Protein AF-A0A1X9Z1N1-F1 (afdb_monomer_lite)

Secondary structure (DSSP, 8-state):
--HHHHHHTS-SS-S----TT-EEEE-TT----GGGSPEEEEEEEEEEEEE-TTS-EEEEEEEEEEETTEEEEEEEEEEEE--TTSTT--EEEE-TTS-EEEEEEEEEETTEEEEEEEEEETTEEEEEEEEEEEES--EEEEEEEEETTEEEEEEEETTTTEEEEEEEETTEEEEEEEEE--HHHHHHHHHHHHHHHHTTS-SBTT-S-----HHHHHHHHHHHHHHHHHHHHHHHHHHHHHS------S---S------------S--B--BTT--GGG-SS--S-PBEE-TT--EE-TTPPPP-B-TTTS-HHHHHHHHHHHHHHHHHTTTT-S-TTS--TTTSBPHHHHHHHHTS-TT-TT---TT-SSPPPHHHHHHHHHH-TT-EEEBTTTS-HHHHHHHHHTTTHHHHHHHHHHHHHHHHHHHHH--SSTTTSPP-HHHHHHHHHHSSS---HHHHHHHHTSSSHHHHHHHHHHTT--EEEPPS--EEEEESPTT----HHHHHHHHHHHHHTT--EEEEEEE----SSSS-SSEEEEEEEEEEEEEETTEEEEEEEEE-SBHHHHHHHTGGGEEEHHHHHHTB-EEE-SSSEEEPTTSEEEEE-

Sequence (611 aa):
MDRKDFIKNSFLAAGAVLLPNAVWAFDKNSAGSAADANKFVSIANLRRFKRAENGLRFFETELNISKPKTFLKLHRKYFISENTAGICTPALLETWNKENLVFIPELYRDKKYNGFIIKVCENGLCEETMIFSHENQGYYAFWGKEYLGGPTLYHYDMETFHLMRMHSENGQWINHKVMPMYPDEIAVLYRQQLQQLGQGQLSQQFGHDFEIRKDGFYQLMALKRSWEQNIVTKEKEVYEKENPAPIYLNSITTEPENVRFDGYTNPFAPIYCEGDNLSYAILKPAIIYQEVAGTKIEIANMPAYKTQDDIGDCKAFSLAAILQHYTCQKWKSDIPDCKNPPADMAISYFGLMAYTNQAADEDYTFQPNQKSGRGMNDVINDLGVKYYNSLILESCNPFENLTKEFSLNGRNGLIKRDEFFNYLKNIFGKLKDGDLVKIKDCSDEVEKLNAYVNLNFNQKTLKTALTKKDFDHFLFTLFFSDCKRELFPPGFSAAAFPLDSMNVSPDDVKKQILKGLKLGKPVLFPSLCISQDKGEGCSMSHSLVVSGFKQVKNGNTKKDVFKLHNSWGPEWQQKNNDGWVDADILCQNTVRTNSGKGYRIDSGSVIWLDP

pLDDT: mean 82.68, std 17.8, range [31.62, 98.81]

Structure (mmCIF, N/CA/C/O backbone):
data_AF-A0A1X9Z1N1-F1
#
_entry.id   AF-A0A1X9Z1N1-F1
#
loop_
_atom_site.group_PDB
_atom_site.id
_atom_site.type_symbol
_atom_site.label_atom_id
_atom_site.label_alt_id
_atom_site.label_comp_id
_atom_site.label_asym_id
_atom_site.label_entity_id
_atom_site.label_seq_id
_atom_site.pdbx_PDB_ins_code
_atom_site.Cartn_x
_atom_site.Cartn_y
_atom_site.Cartn_z
_atom_site.occupancy
_atom_site.B_iso_or_equiv
_atom_site.auth_seq_id
_atom_site.auth_comp_id
_atom_site.auth_asym_id
_atom_site.auth_atom_id
_atom_site.pdbx_PDB_model_num
ATOM 1 N N . MET A 1 1 ? -32.726 -8.517 -38.091 1.00 41.81 1 MET A N 1
ATOM 2 C CA . MET A 1 1 ? -32.754 -9.437 -39.248 1.00 41.81 1 MET A CA 1
ATOM 3 C C . MET A 1 1 ? -34.058 -10.214 -39.164 1.00 41.81 1 MET A C 1
ATOM 5 O O . MET A 1 1 ? -34.310 -10.801 -38.118 1.00 41.81 1 MET A O 1
ATOM 9 N N . ASP A 1 2 ? -34.931 -10.105 -40.166 1.00 34.69 2 ASP A N 1
ATOM 10 C CA . ASP A 1 2 ? -36.291 -10.660 -40.118 1.00 34.69 2 ASP A CA 1
ATOM 11 C C . ASP A 1 2 ? -36.273 -12.195 -40.285 1.00 34.69 2 ASP A C 1
ATOM 13 O O . ASP A 1 2 ? -35.491 -12.758 -41.054 1.00 34.69 2 ASP A O 1
ATOM 17 N N . ARG A 1 3 ? -37.144 -12.891 -39.547 1.00 34.28 3 ARG A N 1
ATOM 18 C CA . ARG A 1 3 ? -37.227 -14.359 -39.442 1.00 34.28 3 ARG A CA 1
ATOM 19 C C . ARG A 1 3 ? -37.550 -15.025 -40.787 1.00 34.28 3 ARG A C 1
ATOM 21 O O . ARG A 1 3 ? -37.279 -16.211 -40.962 1.00 34.28 3 ARG A O 1
ATOM 28 N N . LYS A 1 4 ? -38.114 -14.269 -41.736 1.00 33.78 4 LYS A N 1
ATOM 29 C CA . LYS A 1 4 ? -38.409 -14.727 -43.103 1.00 33.78 4 LYS A CA 1
ATOM 30 C C . LYS A 1 4 ? -37.182 -14.763 -44.020 1.00 33.78 4 LYS A C 1
ATOM 32 O O . LYS A 1 4 ? -37.121 -15.644 -44.876 1.00 33.78 4 LYS A O 1
ATOM 37 N N . ASP A 1 5 ? -36.187 -13.906 -43.800 1.00 35.28 5 ASP A N 1
ATOM 38 C CA . ASP A 1 5 ? -34.993 -13.851 -44.656 1.00 35.28 5 ASP A CA 1
ATOM 39 C C . ASP A 1 5 ? -33.979 -14.952 -44.315 1.00 35.28 5 ASP A C 1
ATOM 41 O O . ASP A 1 5 ? -33.312 -15.486 -45.200 1.00 35.28 5 ASP A O 1
ATOM 45 N N . PHE A 1 6 ? -33.933 -15.395 -43.053 1.00 41.22 6 PHE A N 1
ATOM 46 C CA . PHE A 1 6 ? -33.101 -16.534 -42.639 1.00 41.22 6 PHE A CA 1
ATOM 47 C C . PHE A 1 6 ? -33.564 -17.866 -43.262 1.00 41.22 6 PHE A C 1
ATOM 49 O O . PHE A 1 6 ? -32.752 -18.724 -43.614 1.00 41.22 6 PHE A O 1
ATOM 56 N N . ILE A 1 7 ? -34.879 -18.036 -43.442 1.00 39.56 7 ILE A N 1
ATOM 57 C CA . ILE A 1 7 ? -35.463 -19.276 -43.975 1.00 39.56 7 ILE A CA 1
ATOM 58 C C . ILE A 1 7 ? -35.281 -19.367 -45.497 1.00 39.56 7 ILE A C 1
ATOM 60 O O . ILE A 1 7 ? -35.058 -20.460 -46.016 1.00 39.56 7 ILE A O 1
ATOM 64 N N . LYS A 1 8 ? -35.304 -18.238 -46.217 1.00 32.25 8 LYS A N 1
ATOM 65 C CA . LYS A 1 8 ? -35.151 -18.227 -47.680 1.00 32.25 8 LYS A CA 1
ATOM 66 C C . LYS A 1 8 ? -33.730 -18.532 -48.163 1.00 32.25 8 LYS A C 1
ATOM 68 O O . LYS A 1 8 ? -33.591 -19.114 -49.231 1.00 32.25 8 LYS A O 1
ATOM 73 N N . ASN A 1 9 ? -32.702 -18.225 -47.372 1.00 37.78 9 ASN A N 1
ATOM 74 C CA . ASN A 1 9 ? -31.311 -18.529 -47.736 1.00 37.78 9 ASN A CA 1
ATOM 75 C C . ASN A 1 9 ? -30.849 -19.941 -47.331 1.00 37.78 9 ASN A C 1
ATOM 77 O O . ASN A 1 9 ? -29.736 -20.329 -47.670 1.00 37.78 9 ASN A O 1
ATOM 81 N N . SER A 1 10 ? -31.687 -20.720 -46.636 1.00 36.56 10 SER A N 1
ATOM 82 C CA . SER A 1 10 ? -31.293 -22.022 -46.065 1.00 36.56 10 SER A CA 1
ATOM 83 C C . SER A 1 10 ? -32.009 -23.228 -46.681 1.00 36.56 10 SER A C 1
ATOM 85 O O . SER A 1 10 ? -31.743 -24.364 -46.300 1.00 36.56 10 SER A O 1
ATOM 87 N N . PHE A 1 11 ? -32.924 -23.015 -47.625 1.00 42.44 11 PHE A N 1
ATOM 88 C CA . PHE A 1 11 ? -33.670 -24.092 -48.266 1.00 42.44 11 PHE A CA 1
ATOM 89 C C . PHE A 1 11 ? -33.701 -23.871 -49.769 1.00 42.44 11 PHE A C 1
ATOM 91 O O . PHE A 1 11 ? -34.491 -23.060 -50.238 1.00 42.44 11 PHE A O 1
ATOM 98 N N . LEU A 1 12 ? -32.862 -24.612 -50.500 1.00 32.31 12 LEU A N 1
ATOM 99 C CA . LEU A 1 12 ? -33.225 -25.350 -51.716 1.00 32.31 12 LEU A CA 1
ATOM 100 C C . LEU A 1 12 ? -31.994 -26.101 -52.267 1.00 32.31 12 LEU A C 1
ATOM 102 O O . LEU A 1 12 ? -30.967 -25.501 -52.553 1.00 32.31 12 LEU A O 1
ATOM 106 N N . ALA A 1 13 ? -32.186 -27.411 -52.455 1.00 33.22 13 ALA A N 1
ATOM 107 C CA . ALA A 1 13 ? -31.344 -28.395 -53.149 1.00 33.22 13 ALA A CA 1
ATOM 108 C C . ALA A 1 13 ? -30.138 -29.004 -52.386 1.00 33.22 13 ALA A C 1
ATOM 110 O O . ALA A 1 13 ? -29.124 -28.365 -52.153 1.00 33.22 13 ALA A O 1
ATOM 111 N N . ALA A 1 14 ? -30.266 -30.313 -52.117 1.00 31.62 14 ALA A N 1
ATOM 112 C CA . ALA A 1 14 ? -29.334 -31.257 -51.480 1.00 31.62 14 ALA A CA 1
ATOM 113 C C . ALA A 1 14 ? -29.181 -31.135 -49.949 1.00 31.62 14 ALA A C 1
ATOM 115 O O . ALA A 1 14 ? -28.635 -30.181 -49.415 1.00 31.62 14 ALA A O 1
ATOM 116 N N . GLY A 1 15 ? -29.666 -32.155 -49.231 1.00 35.78 15 GLY A N 1
ATOM 117 C CA . GLY A 1 15 ? -29.659 -32.272 -47.768 1.00 35.78 15 GLY A CA 1
ATOM 118 C C . GLY A 1 15 ? -28.282 -32.496 -47.136 1.00 35.78 15 GLY A C 1
ATOM 119 O O . GLY A 1 15 ? -28.115 -33.431 -46.361 1.00 35.78 15 GLY A O 1
ATOM 120 N N . ALA A 1 16 ? -27.318 -31.632 -47.439 1.00 35.59 16 ALA A N 1
ATOM 121 C CA . ALA A 1 16 ? -26.061 -31.497 -46.722 1.00 35.59 16 ALA A CA 1
ATOM 122 C C . ALA A 1 16 ? -25.961 -30.048 -46.236 1.00 35.59 16 ALA A C 1
ATOM 124 O O . ALA A 1 16 ? -25.574 -29.151 -46.980 1.00 35.59 16 ALA A O 1
ATOM 125 N N . VAL A 1 17 ? -26.332 -29.803 -44.978 1.00 38.38 17 VAL A N 1
ATOM 126 C CA . VAL A 1 17 ? -25.890 -28.579 -44.308 1.00 38.38 17 VAL A CA 1
ATOM 127 C C . VAL A 1 17 ? -24.404 -28.785 -44.045 1.00 38.38 17 VAL A C 1
ATOM 129 O O . VAL A 1 17 ? -24.050 -29.481 -43.101 1.00 38.38 17 VAL A O 1
ATOM 132 N N . LEU A 1 18 ? -23.536 -28.217 -44.887 1.00 37.50 18 LEU A N 1
ATOM 133 C CA . LEU A 1 18 ? -22.148 -27.981 -44.501 1.00 37.50 18 LEU A CA 1
ATOM 134 C C . LEU A 1 18 ? -22.209 -27.054 -43.286 1.00 37.50 18 LEU A C 1
ATOM 136 O O . LEU A 1 18 ? -22.335 -25.846 -43.458 1.00 37.50 18 LEU A O 1
ATOM 140 N N . LEU A 1 19 ? -22.198 -27.596 -42.064 1.00 40.78 19 LEU A N 1
ATOM 141 C CA . LEU A 1 19 ? -21.940 -26.771 -40.890 1.00 40.78 19 LEU A CA 1
ATOM 142 C C . LEU A 1 19 ? -20.507 -26.252 -41.067 1.00 40.78 19 LEU A C 1
ATOM 144 O O . LEU A 1 19 ? -19.585 -27.070 -41.048 1.00 40.78 19 LEU A O 1
ATOM 148 N N . PRO A 1 20 ? -20.280 -24.940 -41.240 1.00 39.72 20 PRO A N 1
ATOM 149 C CA . PRO A 1 20 ? -18.942 -24.405 -41.489 1.00 39.72 20 PRO A CA 1
ATOM 150 C C . PRO A 1 20 ? -18.008 -24.484 -40.267 1.00 39.72 20 PRO A C 1
ATOM 152 O O . PRO A 1 20 ? -16.938 -23.889 -40.281 1.00 39.72 20 PRO A O 1
ATOM 155 N N . ASN A 1 21 ? -18.392 -25.192 -39.199 1.00 44.03 21 ASN A N 1
ATOM 156 C CA . ASN A 1 21 ? -17.919 -24.872 -37.853 1.00 44.03 21 ASN A CA 1
ATOM 157 C C . ASN A 1 21 ? -17.187 -25.995 -37.132 1.00 44.03 21 ASN A C 1
ATOM 159 O O . ASN A 1 21 ? -16.893 -25.821 -35.958 1.00 44.03 21 ASN A O 1
ATOM 163 N N . ALA A 1 22 ? -16.857 -27.121 -37.769 1.00 49.94 22 ALA A N 1
ATOM 164 C CA . ALA A 1 22 ? -15.798 -27.924 -37.164 1.00 49.94 22 ALA A CA 1
ATOM 165 C C . ALA A 1 22 ? -14.548 -27.060 -37.134 1.00 49.94 22 ALA A C 1
ATOM 167 O O . ALA A 1 22 ? -14.178 -26.506 -38.172 1.00 49.94 22 ALA A O 1
ATOM 168 N N . VAL A 1 23 ? -13.947 -26.904 -35.961 1.00 51.19 23 VAL A N 1
ATOM 169 C CA . VAL A 1 23 ? -12.796 -26.024 -35.840 1.00 51.19 23 VAL A CA 1
ATOM 170 C C . VAL A 1 23 ? -11.508 -26.798 -36.052 1.00 51.19 23 VAL A C 1
ATOM 172 O O . VAL A 1 23 ? -11.381 -27.941 -35.607 1.00 51.19 23 VAL A O 1
ATOM 175 N N . TRP A 1 24 ? -10.608 -26.202 -36.833 1.00 52.19 24 TRP A N 1
ATOM 176 C CA . TRP A 1 24 ? -9.428 -26.860 -37.382 1.00 52.19 24 TRP A CA 1
ATOM 177 C C . TRP A 1 24 ? -8.163 -26.420 -36.652 1.00 52.19 24 TRP A C 1
ATOM 179 O O . TRP A 1 24 ? -8.015 -25.247 -36.300 1.00 52.19 24 TRP A O 1
ATOM 189 N N . ALA A 1 25 ? -7.228 -27.355 -36.492 1.00 48.28 25 ALA A N 1
ATOM 190 C CA . ALA A 1 25 ? -5.885 -27.098 -35.988 1.00 48.28 25 ALA A CA 1
ATOM 191 C C . ALA A 1 25 ? -4.825 -27.825 -36.846 1.00 48.28 25 ALA A C 1
ATOM 193 O O . ALA A 1 25 ? -4.956 -29.025 -37.083 1.00 48.28 25 ALA A O 1
ATOM 194 N N . PHE A 1 26 ? -3.778 -27.108 -37.288 1.00 46.62 26 PHE A N 1
ATOM 195 C CA . PHE A 1 26 ? -2.606 -27.633 -38.016 1.00 46.62 26 PHE A CA 1
ATOM 196 C C . PHE A 1 26 ? -1.314 -27.566 -37.203 1.00 46.62 26 PHE A C 1
ATOM 198 O O . PHE A 1 26 ? -0.959 -26.508 -36.691 1.00 46.62 26 PHE A O 1
ATOM 205 N N . ASP A 1 27 ? -0.533 -28.639 -37.136 1.00 43.03 27 ASP A N 1
ATOM 206 C CA . ASP A 1 27 ? 0.827 -28.552 -36.586 1.00 43.03 27 ASP A CA 1
ATOM 207 C C . ASP A 1 27 ? 1.754 -27.627 -37.417 1.00 43.03 27 ASP A C 1
ATOM 209 O O . ASP A 1 27 ? 1.614 -27.495 -38.633 1.00 43.03 27 ASP A O 1
ATOM 213 N N . LYS A 1 28 ? 2.715 -26.972 -36.746 1.00 43.31 28 LYS A N 1
ATOM 214 C CA . LYS A 1 28 ? 3.589 -25.878 -37.224 1.00 43.31 28 LYS A CA 1
ATOM 215 C C . LYS A 1 28 ? 4.370 -26.159 -38.517 1.00 43.31 28 LYS A C 1
ATOM 217 O O . LYS A 1 28 ? 4.928 -25.225 -39.087 1.00 43.31 28 LYS A O 1
ATOM 222 N N . ASN A 1 29 ? 4.418 -27.405 -38.985 1.00 46.75 29 ASN A N 1
ATOM 223 C CA . ASN A 1 29 ? 5.247 -27.837 -40.112 1.00 46.75 29 ASN A CA 1
ATOM 224 C C . ASN A 1 29 ? 4.470 -28.143 -41.409 1.00 46.75 29 ASN A C 1
ATOM 226 O O . ASN A 1 29 ? 5.086 -28.526 -42.406 1.00 46.75 29 ASN A O 1
ATOM 230 N N . SER A 1 30 ? 3.143 -27.976 -41.456 1.00 50.34 30 SER A N 1
ATOM 231 C CA . SER A 1 30 ? 2.370 -28.227 -42.682 1.00 50.34 30 SER A CA 1
ATOM 232 C C . SER A 1 30 ? 2.360 -27.004 -43.614 1.00 50.34 30 SER A C 1
ATOM 234 O O . SER A 1 30 ? 1.469 -26.162 -43.547 1.00 50.34 30 SER A O 1
ATOM 236 N N . ALA A 1 31 ? 3.333 -26.905 -44.521 1.00 45.31 31 ALA A N 1
ATOM 237 C CA . ALA A 1 31 ? 3.443 -25.830 -45.523 1.00 45.31 31 ALA A CA 1
ATOM 238 C C . ALA A 1 31 ? 2.452 -25.955 -46.715 1.00 45.31 31 ALA A C 1
ATOM 240 O O . ALA A 1 31 ? 2.786 -25.607 -47.847 1.00 45.31 31 ALA A O 1
ATOM 241 N N . GLY A 1 32 ? 1.251 -26.500 -46.491 1.00 54.47 32 GLY A N 1
ATOM 242 C CA . GLY A 1 32 ? 0.233 -26.718 -47.526 1.00 54.47 32 GLY A CA 1
ATOM 243 C C . GLY A 1 32 ? -0.693 -25.514 -47.721 1.00 54.47 32 GLY A C 1
ATOM 244 O O . GLY A 1 32 ? -0.980 -24.781 -46.777 1.00 54.47 32 GLY A O 1
ATOM 245 N N . SER A 1 33 ? -1.183 -25.304 -48.945 1.00 55.47 33 SER A N 1
ATOM 246 C CA . SER A 1 33 ? -2.187 -24.273 -49.230 1.00 55.47 33 SER A CA 1
ATOM 247 C C . SER A 1 33 ? -3.513 -24.595 -48.518 1.00 55.47 33 SER A C 1
ATOM 249 O O . SER A 1 33 ? -3.882 -25.761 -48.397 1.00 55.47 33 SER A O 1
ATOM 251 N N . ALA A 1 34 ? -4.280 -23.583 -48.089 1.00 56.16 34 ALA A N 1
ATOM 252 C CA . ALA A 1 34 ? -5.589 -23.785 -47.444 1.00 56.16 34 ALA A CA 1
ATOM 253 C C . ALA A 1 34 ? -6.597 -24.577 -48.312 1.00 56.16 34 ALA A C 1
ATOM 255 O O . ALA A 1 34 ? -7.591 -25.096 -47.800 1.00 56.16 34 ALA A O 1
ATOM 256 N N . ALA A 1 35 ? -6.349 -24.686 -49.624 1.00 57.38 35 ALA A N 1
ATOM 257 C CA . ALA A 1 35 ? -7.154 -25.481 -50.546 1.00 57.38 35 ALA A CA 1
ATOM 258 C C . ALA A 1 35 ? -6.960 -27.001 -50.372 1.00 57.38 35 ALA A C 1
ATOM 260 O O . ALA A 1 35 ? -7.874 -27.757 -50.701 1.00 57.38 35 ALA A O 1
ATOM 261 N N . ASP A 1 36 ? -5.827 -27.435 -49.809 1.00 60.66 36 ASP A N 1
ATOM 262 C CA . ASP A 1 36 ? -5.447 -28.848 -49.650 1.00 60.66 36 ASP A CA 1
ATOM 263 C C . ASP A 1 36 ? -5.723 -29.404 -48.248 1.00 60.66 36 ASP A C 1
ATOM 265 O O . ASP A 1 36 ? -5.316 -30.514 -47.914 1.00 60.66 36 ASP A O 1
ATOM 269 N N . ALA A 1 37 ? -6.398 -28.645 -47.394 1.00 63.03 37 ALA A N 1
ATOM 270 C CA . ALA A 1 37 ? -6.581 -29.042 -46.013 1.00 63.03 37 ALA A CA 1
ATOM 271 C C . ALA A 1 37 ? -7.853 -29.881 -45.781 1.00 63.03 37 ALA A C 1
ATOM 273 O O . ALA A 1 37 ? -8.869 -29.740 -46.471 1.00 63.03 37 ALA A O 1
ATOM 274 N N . ASN A 1 38 ? -7.773 -30.782 -44.797 1.00 66.25 38 ASN A N 1
ATOM 275 C CA . ASN A 1 38 ? -8.815 -31.753 -44.468 1.00 66.25 38 ASN A CA 1
ATOM 276 C C . ASN A 1 38 ? -10.100 -31.054 -43.991 1.00 66.25 38 ASN A C 1
ATOM 278 O O . ASN A 1 38 ? -10.101 -30.374 -42.972 1.00 66.25 38 ASN A O 1
ATOM 282 N N . LYS A 1 39 ? -11.218 -31.266 -44.695 1.00 69.62 39 LYS A N 1
ATOM 283 C CA . LYS A 1 39 ? -12.533 -30.689 -44.389 1.00 69.62 39 LYS A CA 1
ATOM 284 C C . LYS A 1 39 ? -13.394 -31.613 -43.556 1.00 69.62 39 LYS A C 1
ATOM 286 O O . LYS A 1 39 ? -13.719 -32.712 -43.984 1.00 69.62 39 LYS A O 1
ATOM 291 N N . PHE A 1 40 ? -13.871 -31.139 -42.415 1.00 73.31 40 PHE A N 1
ATOM 292 C CA . PHE A 1 40 ? -14.943 -31.829 -41.711 1.00 73.31 40 PHE A CA 1
ATOM 293 C C . PHE A 1 40 ? -16.278 -31.586 -42.426 1.00 73.31 40 PHE A C 1
ATOM 295 O O . PHE A 1 40 ? -16.686 -30.443 -42.632 1.00 73.31 40 PHE A O 1
ATOM 302 N N . VAL A 1 41 ? -16.964 -32.656 -42.812 1.00 78.06 41 VAL A N 1
ATOM 303 C CA . VAL A 1 41 ? -18.271 -32.613 -43.468 1.00 78.06 41 VAL A CA 1
ATOM 304 C C . VAL A 1 41 ? -19.280 -33.285 -42.553 1.00 78.06 41 VAL A C 1
ATOM 306 O O . VAL A 1 41 ? -19.183 -34.475 -42.264 1.00 78.06 41 VAL A O 1
ATOM 309 N N . SER A 1 42 ? -20.263 -32.515 -42.106 1.00 79.44 42 SER A N 1
ATOM 310 C CA . SER A 1 42 ? -21.374 -33.010 -41.299 1.00 79.44 42 SER A CA 1
ATOM 311 C C . SER A 1 42 ? -22.644 -33.084 -42.142 1.00 79.44 42 SER A C 1
ATOM 313 O O . SER A 1 42 ? -22.900 -32.227 -42.983 1.00 79.44 42 SER A O 1
ATOM 315 N N . ILE A 1 43 ? -23.436 -34.134 -41.942 1.00 84.56 43 ILE A N 1
ATOM 316 C CA . ILE A 1 43 ? -24.729 -34.330 -42.600 1.00 84.56 43 ILE A CA 1
ATOM 317 C C . ILE A 1 43 ? -25.761 -34.582 -41.499 1.00 84.56 43 ILE A C 1
ATOM 319 O O . ILE A 1 43 ? -25.895 -35.694 -40.983 1.00 84.56 43 ILE A O 1
ATOM 323 N N . ALA A 1 44 ? -26.459 -33.520 -41.098 1.00 83.62 44 ALA A N 1
ATOM 324 C CA . ALA A 1 44 ? -27.439 -33.561 -40.017 1.00 83.62 44 ALA A CA 1
ATOM 325 C C . ALA A 1 44 ? -28.792 -34.132 -40.479 1.00 83.62 44 ALA A C 1
ATOM 327 O O . ALA A 1 44 ? -29.376 -33.694 -41.472 1.00 83.62 44 ALA A O 1
ATOM 328 N N . ASN A 1 45 ? -29.349 -35.068 -39.711 1.00 88.88 45 ASN A N 1
ATOM 329 C CA . ASN A 1 45 ? -30.713 -35.557 -39.873 1.00 88.88 45 ASN A CA 1
ATOM 330 C C . ASN A 1 45 ? -31.695 -34.607 -39.178 1.00 88.88 45 ASN A C 1
ATOM 332 O O . ASN A 1 45 ? -32.024 -34.771 -38.004 1.00 88.88 45 ASN A O 1
ATOM 336 N N . LEU A 1 46 ? -32.224 -33.639 -39.929 1.00 84.81 46 LEU A N 1
ATOM 337 C CA . LEU A 1 46 ? -33.125 -32.604 -39.403 1.00 84.81 46 LEU A CA 1
ATOM 338 C C . LEU A 1 46 ? -34.427 -33.147 -38.779 1.00 84.81 46 LEU A C 1
ATOM 340 O O . LEU A 1 46 ? -35.121 -32.416 -38.074 1.00 84.81 46 LEU A O 1
ATOM 344 N N . ARG A 1 47 ? -34.772 -34.421 -39.023 1.00 89.44 47 ARG A N 1
ATOM 345 C CA . ARG A 1 47 ? -35.955 -35.079 -38.443 1.00 89.44 47 ARG A CA 1
ATOM 346 C C . ARG A 1 47 ? -35.678 -35.755 -37.100 1.00 89.44 47 ARG A C 1
ATOM 348 O O . ARG A 1 47 ? -36.625 -36.015 -36.365 1.00 89.44 47 ARG A O 1
ATOM 355 N N . ARG A 1 48 ? -34.419 -36.066 -36.777 1.00 92.00 48 ARG A N 1
ATOM 356 C CA . ARG A 1 48 ? -34.038 -36.758 -35.536 1.00 92.00 48 ARG A CA 1
ATOM 357 C C . ARG A 1 48 ? -33.125 -35.857 -34.722 1.00 92.00 48 ARG A C 1
ATOM 359 O O . ARG A 1 48 ? -31.944 -35.725 -35.024 1.00 92.00 48 ARG A O 1
ATOM 366 N N . PHE A 1 49 ? -33.680 -35.249 -33.679 1.00 92.38 49 PHE A N 1
ATOM 367 C CA . PHE A 1 49 ? -32.934 -34.381 -32.778 1.00 92.38 49 PHE A CA 1
ATOM 368 C C . PHE A 1 49 ? -33.326 -34.596 -31.318 1.00 92.38 49 PHE A C 1
ATOM 370 O O . PHE A 1 49 ? -34.427 -35.051 -31.008 1.00 92.38 49 PHE A O 1
ATOM 377 N N . LYS A 1 50 ? -32.409 -34.233 -30.429 1.00 91.25 50 LYS A N 1
ATOM 378 C CA . LYS A 1 50 ? -32.627 -34.065 -28.993 1.00 91.25 50 LYS A CA 1
ATOM 379 C C . LYS A 1 50 ? -32.640 -32.572 -28.671 1.00 91.25 50 LYS A C 1
ATOM 381 O O . LYS A 1 50 ? -32.073 -31.774 -29.415 1.00 91.25 50 LYS A O 1
ATOM 386 N N . ARG A 1 51 ? -33.284 -32.180 -27.574 1.00 87.75 51 ARG A N 1
ATOM 387 C CA . ARG A 1 51 ? -33.287 -30.793 -27.093 1.00 87.75 51 ARG A CA 1
ATOM 388 C C . ARG A 1 51 ? -32.643 -30.756 -25.709 1.00 87.75 51 ARG A C 1
ATOM 390 O O . ARG A 1 51 ? -33.059 -31.511 -24.837 1.00 87.75 51 ARG A O 1
ATOM 397 N N . ALA A 1 52 ? -31.634 -29.911 -25.530 1.00 83.75 52 ALA A N 1
ATOM 398 C CA . ALA A 1 52 ? -31.076 -29.611 -24.217 1.00 83.75 52 ALA A CA 1
ATOM 399 C C . ALA A 1 52 ? -32.010 -28.662 -23.443 1.00 83.75 52 ALA A C 1
ATOM 401 O O . ALA A 1 52 ? -32.871 -28.003 -24.028 1.00 83.75 52 ALA A O 1
ATOM 402 N N . GLU A 1 53 ? -31.840 -28.564 -22.125 1.00 79.06 53 GLU A N 1
ATOM 403 C CA . GLU A 1 53 ? -32.697 -27.719 -21.276 1.00 79.06 53 GLU A CA 1
ATOM 404 C C . GLU A 1 53 ? -32.641 -26.229 -21.631 1.00 79.06 53 GLU A C 1
ATOM 406 O O . GLU A 1 53 ? -33.648 -25.535 -21.535 1.00 79.06 53 GLU A O 1
ATOM 411 N N . ASN A 1 54 ? -31.499 -25.740 -22.121 1.00 77.44 54 ASN A N 1
ATOM 412 C CA . ASN A 1 54 ? -31.354 -24.367 -22.619 1.00 77.44 54 ASN A CA 1
ATOM 413 C C . ASN A 1 54 ? -32.068 -24.126 -23.969 1.00 77.44 54 ASN A C 1
ATOM 415 O O . ASN A 1 54 ? -31.929 -23.062 -24.567 1.00 77.44 54 ASN A O 1
ATOM 419 N N . GLY A 1 55 ? -32.808 -25.117 -24.473 1.00 85.69 55 GLY A N 1
ATOM 420 C CA . GLY A 1 55 ? -33.566 -25.051 -25.716 1.00 85.69 55 GLY A CA 1
ATOM 421 C C . GLY A 1 55 ? -32.771 -25.420 -26.967 1.00 85.69 55 GLY A C 1
ATOM 422 O O . GLY A 1 55 ? -33.381 -25.530 -28.032 1.00 85.69 55 GLY A O 1
ATOM 423 N N . LEU A 1 56 ? -31.460 -25.651 -26.849 1.00 83.94 56 LEU A N 1
ATOM 424 C CA . LEU A 1 56 ? -30.588 -25.953 -27.979 1.00 83.94 56 LEU A CA 1
ATOM 425 C C . LEU A 1 56 ? -30.883 -27.338 -28.563 1.00 83.94 56 LEU A C 1
ATOM 427 O O . LEU A 1 56 ? -31.032 -28.311 -27.817 1.00 83.94 56 LEU A O 1
ATOM 431 N N . ARG A 1 57 ? -30.970 -27.446 -29.894 1.00 88.44 57 ARG A N 1
ATOM 432 C CA . ARG A 1 57 ? -31.198 -28.735 -30.561 1.00 88.44 57 ARG A CA 1
ATOM 433 C C . ARG A 1 57 ? -29.889 -29.397 -30.962 1.00 88.44 57 ARG A C 1
ATOM 435 O O . ARG A 1 57 ? -28.963 -28.750 -31.442 1.00 88.44 57 ARG A O 1
ATOM 442 N N . PHE A 1 58 ? -29.862 -30.710 -30.787 1.00 89.75 58 PHE A N 1
ATOM 443 C CA . PHE A 1 58 ? -28.769 -31.587 -31.169 1.00 89.75 58 PHE A CA 1
ATOM 444 C C . PHE A 1 58 ? -29.293 -32.578 -32.194 1.00 89.75 58 PHE A C 1
ATOM 446 O O . PHE A 1 58 ? -30.155 -33.393 -31.868 1.00 89.75 58 PHE A O 1
ATOM 453 N N . PHE A 1 59 ? -28.813 -32.503 -33.427 1.00 90.69 59 PHE A N 1
ATOM 454 C CA . PHE A 1 59 ? -29.272 -33.353 -34.518 1.00 90.69 59 PHE A CA 1
ATOM 455 C C . PHE A 1 59 ? -28.426 -34.619 -34.599 1.00 90.69 59 PHE A C 1
ATOM 457 O O . PHE A 1 59 ? -27.206 -34.566 -34.445 1.00 90.69 59 PHE A O 1
ATOM 464 N N . GLU A 1 60 ? -29.066 -35.754 -34.878 1.00 93.31 60 GLU A N 1
ATOM 465 C CA . GLU A 1 60 ? -28.355 -36.969 -35.269 1.00 93.31 60 GLU A CA 1
ATOM 466 C C . GLU A 1 60 ? -27.584 -36.674 -36.560 1.00 93.31 60 GLU A C 1
ATOM 468 O O . GLU A 1 60 ? -28.175 -36.447 -37.612 1.00 93.31 60 GLU A O 1
ATOM 473 N N . THR A 1 61 ? -26.264 -36.647 -36.475 1.00 89.19 61 THR A N 1
ATOM 474 C CA . THR A 1 61 ? -25.385 -36.116 -37.510 1.00 89.19 61 THR A CA 1
ATOM 475 C C . THR A 1 61 ? -24.387 -37.181 -37.924 1.00 89.19 61 THR A C 1
ATOM 477 O O . THR A 1 61 ? -23.714 -37.786 -37.089 1.00 89.19 61 THR A O 1
ATOM 480 N N . GLU A 1 62 ? -24.308 -37.423 -39.228 1.00 90.12 62 GLU A N 1
ATOM 481 C CA . GLU A 1 62 ? -23.245 -38.218 -39.832 1.00 90.12 62 GLU A CA 1
ATOM 482 C C . GLU A 1 62 ? -22.022 -37.328 -40.051 1.00 90.12 62 GLU A C 1
ATOM 484 O O . GLU A 1 62 ? -22.139 -36.233 -40.602 1.00 90.12 62 GLU A O 1
ATOM 489 N N . LEU A 1 63 ? -20.859 -37.792 -39.604 1.00 87.44 63 LEU A N 1
ATOM 490 C CA . LEU A 1 63 ? -19.616 -37.036 -39.656 1.00 87.44 63 LEU A CA 1
ATOM 491 C C . LEU A 1 63 ? -18.617 -37.694 -40.595 1.00 87.44 63 LEU A C 1
ATOM 493 O O . LEU A 1 63 ? -18.414 -38.908 -40.559 1.00 87.44 63 LEU A O 1
ATOM 497 N N . ASN A 1 64 ? -17.973 -36.867 -41.409 1.00 86.81 64 ASN A N 1
ATOM 498 C CA . ASN A 1 64 ? -16.982 -37.285 -42.379 1.00 86.81 64 ASN A CA 1
ATOM 499 C C . ASN A 1 64 ? -15.783 -36.330 -42.371 1.00 86.81 64 ASN A C 1
ATOM 501 O O . ASN A 1 64 ? -15.932 -35.138 -42.107 1.00 86.81 64 ASN A O 1
ATOM 505 N N . ILE A 1 65 ? -14.605 -36.839 -42.719 1.00 84.81 65 ILE A N 1
ATOM 506 C CA . ILE A 1 65 ? -13.393 -36.051 -42.957 1.00 84.81 65 ILE A CA 1
ATOM 507 C C . ILE A 1 65 ? -13.040 -36.179 -44.439 1.00 84.81 65 ILE A C 1
ATOM 509 O O . ILE A 1 65 ? -12.650 -37.240 -44.919 1.00 84.81 65 ILE A O 1
ATOM 513 N N . SER A 1 66 ? -13.196 -35.090 -45.175 1.00 82.50 66 SER A N 1
ATOM 514 C CA . SER A 1 66 ? -12.831 -34.950 -46.578 1.00 82.50 66 SER A CA 1
ATOM 515 C C . SER A 1 66 ? -11.381 -34.494 -46.688 1.00 82.50 66 SER A C 1
ATOM 517 O O . SER A 1 66 ? -11.086 -33.317 -46.502 1.00 82.50 66 SER A O 1
ATOM 519 N N . LYS A 1 67 ? -10.479 -35.402 -47.037 1.00 82.06 67 LYS A N 1
ATOM 520 C CA . LYS A 1 67 ? -9.081 -35.091 -47.350 1.00 82.06 67 LYS A CA 1
ATOM 521 C C . LYS A 1 67 ? -8.902 -34.857 -48.855 1.00 82.06 67 LYS A C 1
ATOM 523 O O . LYS A 1 67 ? -9.783 -35.232 -49.639 1.00 82.06 67 LYS A O 1
ATOM 528 N N . PRO A 1 68 ? -7.766 -34.306 -49.318 1.00 76.25 68 PRO A N 1
ATOM 529 C CA . PRO A 1 68 ? -7.430 -34.338 -50.736 1.00 76.25 68 PRO A CA 1
ATOM 530 C C . PRO A 1 68 ? -7.442 -35.787 -51.238 1.00 76.25 68 PRO A C 1
ATOM 532 O O . PRO A 1 68 ? -6.590 -36.589 -50.865 1.00 76.25 68 PRO A O 1
ATOM 535 N N . LYS A 1 69 ? -8.411 -36.115 -52.104 1.00 81.25 69 LYS A N 1
ATOM 536 C CA . LYS A 1 69 ? -8.609 -37.425 -52.763 1.00 81.25 69 LYS A CA 1
ATOM 537 C C . LYS A 1 69 ? -9.228 -38.550 -51.921 1.00 81.25 69 LYS A C 1
ATOM 539 O O . LYS A 1 69 ? -9.510 -39.599 -52.495 1.00 81.25 69 LYS A O 1
ATOM 544 N N . THR A 1 70 ? -9.487 -38.371 -50.625 1.00 81.06 70 THR A N 1
ATOM 545 C CA . THR A 1 70 ? -10.148 -39.404 -49.803 1.00 81.06 70 THR A CA 1
ATOM 546 C C . THR A 1 70 ? -11.263 -38.827 -48.938 1.00 81.06 70 THR A C 1
ATOM 548 O O . THR A 1 70 ? -11.230 -37.671 -48.525 1.00 81.06 70 THR A O 1
ATOM 551 N N . PHE A 1 71 ? -12.286 -39.639 -48.679 1.00 83.19 71 PHE A N 1
ATOM 552 C CA . PHE A 1 71 ? -13.429 -39.266 -47.853 1.00 83.19 71 PHE A CA 1
ATOM 553 C C . PHE A 1 71 ? -13.594 -40.314 -46.758 1.00 83.19 71 PHE A C 1
ATOM 555 O O . PHE A 1 71 ? -13.925 -41.466 -47.034 1.00 83.19 71 PHE A O 1
ATOM 562 N N . LEU A 1 72 ? -13.304 -39.927 -45.521 1.00 85.62 72 LEU A N 1
ATOM 563 C CA . LEU A 1 72 ? -13.294 -40.825 -44.375 1.00 85.62 72 LEU A CA 1
ATOM 564 C C . LEU A 1 72 ? -14.601 -40.660 -43.612 1.00 85.62 72 LEU A C 1
ATOM 566 O O . LEU A 1 72 ? -14.851 -39.614 -43.016 1.00 85.62 72 LEU A O 1
ATOM 570 N N . LYS A 1 73 ? -15.435 -41.695 -43.638 1.00 86.31 73 LYS A N 1
ATOM 571 C CA . LYS A 1 73 ? -16.721 -41.713 -42.943 1.00 86.31 73 LYS A CA 1
ATOM 572 C C . LYS A 1 73 ? -16.566 -42.280 -41.537 1.00 86.31 73 LYS A C 1
ATOM 574 O O . LYS A 1 73 ? -15.993 -43.357 -41.368 1.00 86.31 73 LYS A O 1
ATOM 579 N N . LEU A 1 74 ? -17.099 -41.583 -40.531 1.00 86.31 74 LEU A N 1
ATOM 580 C CA . LEU A 1 74 ? -17.211 -42.150 -39.188 1.00 86.31 74 LEU A CA 1
ATOM 581 C C . LEU A 1 74 ? -18.323 -43.209 -39.163 1.00 86.31 74 LEU A C 1
ATOM 583 O O . LEU A 1 74 ? -19.365 -43.068 -39.802 1.00 86.31 74 LEU A O 1
ATOM 587 N N . HIS A 1 75 ? -18.080 -44.297 -38.434 1.00 83.50 75 HIS A N 1
ATOM 588 C CA . HIS A 1 75 ? -18.919 -45.500 -38.455 1.00 83.50 75 HIS A CA 1
ATOM 589 C C . HIS A 1 75 ? -20.321 -45.289 -37.860 1.00 83.50 75 HIS A C 1
ATOM 591 O O . HIS A 1 75 ? -21.265 -45.969 -38.266 1.00 83.50 75 HIS A O 1
ATOM 597 N N . ARG A 1 76 ? -20.473 -44.353 -36.913 1.00 90.38 76 ARG A N 1
ATOM 598 C CA . ARG A 1 76 ? -21.753 -44.042 -36.269 1.00 90.38 76 ARG A CA 1
ATOM 599 C C . ARG A 1 76 ? -22.135 -42.573 -36.407 1.00 90.38 76 ARG A C 1
ATOM 601 O O . ARG A 1 76 ? -21.328 -41.717 -36.759 1.00 90.38 76 ARG A O 1
ATOM 608 N N . LYS A 1 77 ? -23.414 -42.309 -36.146 1.00 92.06 77 LYS A N 1
ATOM 609 C CA . LYS A 1 77 ? -23.988 -40.963 -36.077 1.00 92.06 77 LYS A CA 1
ATOM 610 C C . LYS A 1 77 ? -23.963 -40.479 -34.630 1.00 92.06 77 LYS A C 1
ATOM 612 O O . LYS A 1 77 ? -24.122 -41.292 -33.721 1.00 92.06 77 LYS A O 1
ATOM 617 N N . TYR A 1 78 ? -23.819 -39.172 -34.440 1.00 91.94 78 TYR A N 1
ATOM 618 C CA . TYR A 1 78 ? -23.732 -38.536 -33.121 1.00 91.94 78 TYR A CA 1
ATOM 619 C C . TYR A 1 78 ? -24.787 -37.441 -32.989 1.00 91.94 78 TYR A C 1
ATOM 621 O O . TYR A 1 78 ? -25.125 -36.791 -33.977 1.00 91.94 78 TYR A O 1
ATOM 629 N N . PHE A 1 79 ? -25.296 -37.191 -31.786 1.00 91.81 79 PHE A N 1
ATOM 630 C CA . PHE A 1 79 ? -26.173 -36.039 -31.539 1.00 91.81 79 PHE A CA 1
ATOM 631 C C . PHE A 1 79 ? -25.355 -34.765 -31.292 1.00 91.81 79 PHE A C 1
ATOM 633 O O . PHE A 1 79 ? -24.894 -34.539 -30.174 1.00 91.81 79 PHE A O 1
ATOM 640 N N . ILE A 1 80 ? -25.210 -33.930 -32.327 1.00 87.94 80 ILE A N 1
ATOM 641 C CA . ILE A 1 80 ? -24.341 -32.738 -32.343 1.00 87.94 80 ILE A CA 1
ATOM 642 C C . ILE A 1 80 ? -25.173 -31.459 -32.391 1.00 87.94 80 ILE A C 1
ATOM 644 O O . ILE A 1 80 ? -26.218 -31.407 -33.039 1.00 87.94 80 ILE A O 1
ATOM 648 N N . SER A 1 81 ? -24.693 -30.436 -31.689 1.00 85.88 81 SER A N 1
ATOM 649 C CA . SER A 1 81 ? -25.317 -29.121 -31.552 1.00 85.88 81 SER A CA 1
ATOM 650 C C . SER A 1 81 ? -25.561 -28.421 -32.894 1.00 85.88 81 SER A C 1
ATOM 652 O O . SER A 1 81 ? -24.706 -28.416 -33.776 1.00 85.88 81 SER A O 1
ATOM 654 N N . GLU A 1 82 ? -26.718 -27.764 -33.018 1.00 76.62 82 GLU A N 1
ATOM 655 C CA . GLU A 1 82 ? -27.032 -26.848 -34.126 1.00 76.62 82 GLU A CA 1
ATOM 656 C C . GLU A 1 82 ? -26.316 -25.490 -34.012 1.00 76.62 82 GLU A C 1
ATOM 658 O O . GLU A 1 82 ? -26.356 -24.687 -34.945 1.00 76.62 82 GLU A O 1
ATOM 663 N N . ASN A 1 83 ? -25.695 -25.203 -32.860 1.00 68.88 83 ASN A N 1
ATOM 664 C CA . ASN A 1 83 ? -25.136 -23.891 -32.554 1.00 68.88 83 ASN A CA 1
ATOM 665 C C . ASN A 1 83 ? -23.814 -23.640 -33.283 1.00 68.88 83 ASN A C 1
ATOM 667 O O . ASN A 1 83 ? -22.848 -24.381 -33.122 1.00 68.88 83 ASN A O 1
ATOM 671 N N . THR A 1 84 ? -23.738 -22.518 -33.992 1.00 57.22 84 THR A N 1
ATOM 672 C CA . THR A 1 84 ? -22.528 -22.037 -34.664 1.00 57.22 84 THR A CA 1
ATOM 673 C C . THR A 1 84 ? -21.572 -21.274 -33.741 1.00 57.22 84 THR A C 1
ATOM 675 O O . THR A 1 84 ? -20.507 -20.856 -34.179 1.00 57.22 84 THR A O 1
ATOM 678 N N . ALA A 1 85 ? -21.933 -21.065 -32.472 1.00 65.69 85 ALA A N 1
ATOM 679 C CA . ALA A 1 85 ? -21.151 -20.287 -31.510 1.00 65.69 85 ALA A CA 1
ATOM 680 C C . ALA A 1 85 ? -20.094 -21.099 -30.732 1.00 65.69 85 ALA A C 1
ATOM 682 O O . ALA A 1 85 ? -19.565 -20.588 -29.750 1.00 65.69 85 ALA A O 1
ATOM 683 N N . GLY A 1 86 ? -19.801 -22.347 -31.120 1.00 67.50 86 GLY A N 1
ATOM 684 C CA . GLY A 1 86 ? -18.760 -23.171 -30.479 1.00 67.50 86 GLY A CA 1
ATOM 685 C C . GLY A 1 86 ? -19.214 -24.071 -29.335 1.00 67.50 86 GLY A C 1
ATOM 686 O O . GLY A 1 86 ? -18.421 -24.824 -28.769 1.00 67.50 86 GLY A O 1
ATOM 687 N N . ILE A 1 87 ? -20.496 -24.015 -28.974 1.00 78.44 87 ILE A N 1
ATOM 688 C CA . ILE A 1 87 ? -21.058 -24.863 -27.923 1.00 78.44 87 ILE A CA 1
ATOM 689 C C . ILE A 1 87 ? -21.210 -26.285 -28.457 1.00 78.44 87 ILE A C 1
ATOM 691 O O . ILE A 1 87 ? -21.963 -26.511 -29.410 1.00 78.44 87 ILE A O 1
ATOM 695 N N . CYS A 1 88 ? -20.518 -27.230 -27.815 1.00 81.50 88 CYS A N 1
ATOM 696 C CA . CYS A 1 88 ? -20.533 -28.653 -28.152 1.00 81.50 88 CYS A CA 1
ATOM 697 C C . CYS A 1 88 ? -20.265 -28.892 -29.647 1.00 81.50 88 CYS A C 1
ATOM 699 O O . CYS A 1 88 ? -20.995 -29.614 -30.328 1.00 81.50 88 CYS A O 1
ATOM 701 N N . THR A 1 89 ? -19.240 -28.219 -30.165 1.00 83.81 89 THR A N 1
ATOM 702 C CA . THR A 1 89 ? -18.824 -28.311 -31.563 1.00 83.81 89 THR A CA 1
ATOM 703 C C . THR A 1 89 ? -17.656 -29.295 -31.693 1.00 83.81 89 THR A C 1
ATOM 705 O O . THR A 1 89 ? -16.727 -29.213 -30.889 1.00 83.81 89 THR A O 1
ATOM 708 N N . PRO A 1 90 ? -17.679 -30.231 -32.661 1.00 88.31 90 PRO A N 1
ATOM 709 C CA . PRO A 1 90 ? -16.556 -31.131 -32.893 1.00 88.31 90 PRO A CA 1
ATOM 710 C C . PRO A 1 90 ? -15.272 -30.384 -33.270 1.00 88.31 90 PRO A C 1
ATOM 712 O O . PRO A 1 90 ? -15.321 -29.379 -33.984 1.00 88.31 90 PRO A O 1
ATOM 715 N N . ALA A 1 91 ? -14.126 -30.915 -32.844 1.00 86.94 91 ALA A N 1
ATOM 716 C CA . ALA A 1 91 ? -12.809 -30.345 -33.127 1.00 86.94 91 ALA A CA 1
ATOM 717 C C . ALA A 1 91 ? -11.890 -31.390 -33.773 1.00 86.94 91 ALA A C 1
ATOM 719 O O . ALA A 1 91 ? -11.778 -32.510 -33.270 1.00 86.94 91 ALA A O 1
ATOM 720 N N . LEU A 1 92 ? -11.216 -31.027 -34.867 1.00 86.56 92 LEU A N 1
ATOM 721 C CA . LEU A 1 92 ? -10.299 -31.902 -35.608 1.00 86.56 92 LEU A CA 1
ATOM 722 C C . LEU A 1 92 ? -8.847 -31.455 -35.398 1.00 86.56 92 LEU A C 1
ATOM 724 O O . LEU A 1 92 ? -8.530 -30.280 -35.584 1.00 86.56 92 LEU A O 1
ATOM 728 N N . LEU A 1 93 ? -7.978 -32.409 -35.070 1.00 86.31 93 LEU A N 1
ATOM 729 C CA . LEU A 1 93 ? -6.529 -32.249 -35.009 1.00 86.31 93 LEU A CA 1
ATOM 730 C C . LEU A 1 93 ? -5.859 -33.207 -35.991 1.00 86.31 93 LEU A C 1
ATOM 732 O O . LEU A 1 93 ? -6.120 -34.411 -35.966 1.00 86.31 93 LEU A O 1
ATOM 736 N N . GLU A 1 94 ? -4.966 -32.673 -36.818 1.00 84.62 94 GLU A N 1
ATOM 737 C CA . GLU A 1 94 ? -3.994 -33.462 -37.571 1.00 84.62 94 GLU A CA 1
ATOM 738 C C . GLU A 1 94 ? -2.635 -33.361 -36.877 1.00 84.62 94 GLU A C 1
ATOM 740 O O . GLU A 1 94 ? -2.068 -32.276 -36.739 1.00 84.62 94 GLU A O 1
ATOM 745 N N . THR A 1 95 ? -2.141 -34.491 -36.387 1.00 83.12 95 THR A N 1
ATOM 746 C CA . THR A 1 95 ? -0.876 -34.580 -35.652 1.00 83.12 95 THR A CA 1
ATOM 747 C C . THR A 1 95 ? 0.312 -34.698 -36.613 1.00 83.12 95 THR A C 1
ATOM 749 O O . THR A 1 95 ? 0.165 -35.031 -37.791 1.00 83.12 95 THR A O 1
ATOM 752 N N . TRP A 1 96 ? 1.527 -34.477 -36.107 1.00 78.12 96 TRP A N 1
ATOM 753 C CA . TRP A 1 96 ? 2.772 -34.544 -36.889 1.00 78.12 96 TRP A CA 1
ATOM 754 C C . TRP A 1 96 ? 3.023 -35.906 -37.558 1.00 78.12 96 TRP A C 1
ATOM 756 O O . TRP A 1 96 ? 3.608 -35.981 -38.639 1.00 78.12 96 TRP A O 1
ATOM 766 N N . ASN A 1 97 ? 2.536 -36.992 -36.954 1.00 81.75 97 ASN A N 1
ATOM 767 C CA . ASN A 1 97 ? 2.574 -38.347 -37.510 1.00 81.75 97 ASN A CA 1
ATOM 768 C C . ASN A 1 97 ? 1.419 -38.634 -38.499 1.00 81.75 97 ASN A C 1
ATOM 770 O O . ASN A 1 97 ? 1.209 -39.788 -38.870 1.00 81.75 97 ASN A O 1
ATOM 774 N N . LYS A 1 98 ? 0.694 -37.598 -38.954 1.00 81.50 98 LYS A N 1
ATOM 775 C CA . LYS A 1 98 ? -0.461 -37.657 -39.873 1.00 81.50 98 LYS A CA 1
ATOM 776 C C . LYS A 1 98 ? -1.669 -38.425 -39.329 1.00 81.50 98 LYS A C 1
ATOM 778 O O . LYS A 1 98 ? -2.574 -38.792 -40.089 1.00 81.50 98 LYS A O 1
ATOM 783 N N . GLU A 1 99 ? -1.723 -38.658 -38.022 1.00 85.50 99 GLU A N 1
ATOM 784 C CA . GLU A 1 99 ? -2.927 -39.180 -37.386 1.00 85.50 99 GLU A CA 1
ATOM 785 C C . GLU A 1 99 ? -3.986 -38.076 -37.312 1.00 85.50 99 GLU A C 1
ATOM 787 O O . GLU A 1 99 ? -3.694 -36.883 -37.260 1.00 85.50 99 GLU A O 1
ATOM 792 N N . ASN A 1 100 ? -5.252 -38.477 -37.406 1.00 87.75 100 ASN A N 1
ATOM 793 C CA . ASN A 1 100 ? -6.375 -37.550 -37.353 1.00 87.75 100 ASN A CA 1
ATOM 794 C C . ASN A 1 100 ? -7.171 -37.858 -36.092 1.00 87.75 100 ASN A C 1
ATOM 796 O O . ASN A 1 100 ? -7.706 -38.959 -35.959 1.00 87.75 100 ASN A O 1
ATOM 800 N N . LEU A 1 101 ? -7.231 -36.896 -35.177 1.00 91.06 101 LEU A N 1
ATOM 801 C CA . LEU A 1 101 ? -7.976 -36.992 -33.931 1.00 91.06 101 LEU A CA 1
ATOM 802 C C . LEU A 1 101 ? -9.198 -36.082 -34.000 1.00 91.06 101 LEU A C 1
ATOM 804 O O . LEU A 1 101 ? -9.084 -34.883 -34.246 1.00 91.06 101 LEU A O 1
ATOM 808 N N . VAL A 1 102 ? -10.379 -36.649 -33.773 1.00 91.19 102 VAL A N 1
ATOM 809 C CA . VAL A 1 102 ? -11.637 -35.902 -33.720 1.00 91.19 102 VAL A CA 1
ATOM 810 C C . VAL A 1 102 ? -12.177 -35.952 -32.307 1.00 91.19 102 VAL A C 1
ATOM 812 O O . VAL A 1 102 ? -12.500 -37.028 -31.813 1.00 91.19 102 VAL A O 1
ATOM 815 N N . PHE A 1 103 ? -12.327 -34.793 -31.676 1.00 92.75 103 PHE A N 1
ATOM 816 C CA . PHE A 1 103 ? -13.112 -34.680 -30.458 1.00 92.75 103 PHE A CA 1
ATOM 817 C C . PHE A 1 103 ? -14.586 -34.431 -30.803 1.00 92.75 103 PHE A C 1
ATOM 819 O O . PHE A 1 103 ? -14.897 -33.514 -31.565 1.00 92.75 103 PHE A O 1
ATOM 826 N N . ILE A 1 104 ? -15.492 -35.235 -30.243 1.00 92.62 104 ILE A N 1
ATOM 827 C CA . ILE A 1 104 ? -16.941 -35.129 -30.434 1.00 92.62 104 ILE A CA 1
ATOM 828 C C . ILE A 1 104 ? -17.638 -35.049 -29.071 1.00 92.62 104 ILE A C 1
ATOM 830 O O . ILE A 1 104 ? -17.706 -36.055 -28.361 1.00 92.62 104 ILE A O 1
ATOM 834 N N . PRO A 1 105 ? -18.218 -33.890 -28.723 1.00 91.50 105 PRO A N 1
ATOM 835 C CA . PRO A 1 105 ? -19.183 -33.790 -27.638 1.00 91.50 105 PRO A CA 1
ATOM 836 C C . PRO A 1 105 ? -20.576 -34.217 -28.136 1.00 91.50 105 PRO A C 1
ATOM 838 O O . PRO A 1 105 ? -21.138 -33.626 -29.059 1.00 91.50 105 PRO A O 1
ATOM 841 N N . GLU A 1 106 ? -21.147 -35.252 -27.526 1.00 92.12 106 GLU A N 1
ATOM 842 C CA . GLU A 1 106 ? -22.458 -35.812 -27.871 1.00 92.12 106 GLU A CA 1
ATOM 843 C C . GLU A 1 106 ? -23.460 -35.599 -26.732 1.00 92.12 106 GLU A C 1
ATOM 845 O O . GLU A 1 106 ? -23.190 -35.950 -25.583 1.00 92.12 106 GLU A O 1
ATOM 850 N N . LEU A 1 107 ? -24.657 -35.089 -27.044 1.00 89.19 107 LEU A N 1
ATOM 851 C CA . LEU A 1 107 ? -25.718 -34.963 -26.041 1.00 89.19 107 LEU A CA 1
ATOM 852 C C . LEU A 1 107 ? -26.269 -36.341 -25.640 1.00 89.19 107 LEU A C 1
ATOM 854 O O . LEU A 1 107 ? -26.877 -37.054 -26.452 1.00 89.19 107 LEU A O 1
ATOM 858 N N . TYR A 1 108 ? -26.157 -36.667 -24.352 1.00 86.44 108 TYR A N 1
ATOM 859 C CA . TYR A 1 108 ? -26.751 -37.863 -23.767 1.00 86.44 108 TYR A CA 1
ATOM 860 C C . TYR A 1 108 ? -28.206 -37.624 -23.329 1.00 86.44 108 TYR A C 1
ATOM 862 O O . TYR A 1 108 ? -29.122 -37.939 -24.102 1.00 86.44 108 TYR A O 1
ATOM 870 N N . ARG A 1 109 ? -28.412 -37.074 -22.116 1.00 81.94 109 ARG A N 1
ATOM 871 C CA . ARG A 1 109 ? -29.705 -36.852 -21.431 1.00 81.94 109 ARG A CA 1
ATOM 872 C C . ARG A 1 109 ? -29.560 -35.766 -20.345 1.00 81.94 109 ARG A C 1
ATOM 874 O O . ARG A 1 109 ? -28.503 -35.689 -19.734 1.00 81.94 109 ARG A O 1
ATOM 881 N N . ASP A 1 110 ? -30.599 -34.959 -20.100 1.00 69.56 110 ASP A N 1
ATOM 882 C CA . ASP A 1 110 ? -30.725 -34.041 -18.944 1.00 69.56 110 ASP A CA 1
ATOM 883 C C . ASP A 1 110 ? -29.471 -33.169 -18.694 1.00 69.56 110 ASP A C 1
ATOM 885 O O . ASP A 1 110 ? -28.866 -33.209 -17.627 1.00 69.56 110 ASP A O 1
ATOM 889 N N . LYS A 1 111 ? -29.058 -32.424 -19.736 1.00 70.38 111 LYS A N 1
ATOM 890 C CA . LYS A 1 111 ? -27.848 -31.567 -19.836 1.00 70.38 111 LYS A CA 1
ATOM 891 C C . LYS A 1 111 ? -26.502 -32.280 -19.929 1.00 70.38 111 LYS A C 1
ATOM 893 O O . LYS A 1 111 ? -25.515 -31.617 -20.205 1.00 70.38 111 LYS A O 1
ATOM 898 N N . LYS A 1 112 ? -26.440 -33.594 -19.760 1.00 84.06 112 LYS A N 1
ATOM 899 C CA . LYS A 1 112 ? -25.171 -34.318 -19.719 1.00 84.06 112 LYS A CA 1
ATOM 900 C C . LYS A 1 112 ? -24.685 -34.725 -21.108 1.00 84.06 112 LYS A C 1
ATOM 902 O O . LYS A 1 112 ? -25.483 -35.117 -21.968 1.00 84.06 112 LYS A O 1
ATOM 907 N N . TYR A 1 113 ? -23.373 -34.691 -21.293 1.00 88.12 113 TYR A N 1
ATOM 908 C CA . TYR A 1 113 ? -22.688 -35.022 -22.535 1.00 88.12 113 TYR A CA 1
ATOM 909 C C . TYR A 1 113 ? -21.759 -36.210 -22.347 1.00 88.12 113 TYR A C 1
ATOM 911 O O . TYR A 1 113 ? -21.255 -36.478 -21.256 1.00 88.12 113 TYR A O 1
ATOM 919 N N . ASN A 1 114 ? -21.528 -36.902 -23.452 1.00 93.62 114 ASN A N 1
ATOM 920 C CA . ASN A 1 114 ? -20.410 -37.811 -23.605 1.00 93.62 114 ASN A CA 1
ATOM 921 C C . ASN A 1 114 ? -19.350 -37.119 -24.458 1.00 93.62 114 ASN A C 1
ATOM 923 O O . ASN A 1 114 ? -19.683 -36.442 -25.432 1.00 93.62 114 ASN A O 1
ATOM 927 N N . GLY A 1 115 ? -18.087 -37.296 -24.099 1.00 93.31 115 GLY A N 1
ATOM 928 C CA . GLY A 1 115 ? -16.958 -36.836 -24.890 1.00 93.31 115 GLY A CA 1
ATOM 929 C C . GLY A 1 115 ? -16.289 -38.026 -25.545 1.00 93.31 115 GLY A C 1
ATOM 930 O O . GLY A 1 115 ? -15.949 -38.985 -24.855 1.00 93.31 115 GLY A O 1
ATOM 931 N N . PHE A 1 116 ? -16.072 -37.963 -26.854 1.00 94.75 116 PHE A N 1
ATOM 932 C CA . PHE A 1 116 ? -15.338 -38.989 -27.592 1.00 94.75 116 PHE A CA 1
ATOM 933 C C . PHE A 1 116 ? -14.114 -38.381 -28.251 1.00 94.75 116 PHE A C 1
ATOM 935 O O . PHE A 1 116 ? -14.233 -37.357 -28.917 1.00 94.75 116 PHE A O 1
ATOM 942 N N . ILE A 1 117 ? -12.961 -39.027 -28.113 1.00 94.00 117 ILE A N 1
ATOM 943 C CA . ILE A 1 117 ? -11.830 -38.825 -29.013 1.00 94.00 117 ILE A CA 1
ATOM 944 C C . ILE A 1 117 ? -11.797 -39.993 -29.980 1.00 94.00 117 ILE A C 1
ATOM 946 O O . ILE A 1 117 ? -11.798 -41.155 -29.584 1.00 94.00 117 ILE A O 1
ATOM 950 N N . ILE A 1 118 ? -11.775 -39.669 -31.263 1.00 92.75 118 ILE A N 1
ATOM 951 C CA . ILE A 1 118 ? -11.780 -40.637 -32.342 1.00 92.75 118 ILE A CA 1
ATOM 952 C C . ILE A 1 118 ? -10.489 -40.523 -33.124 1.00 92.75 118 ILE A C 1
ATOM 954 O O . ILE A 1 118 ? -10.201 -39.475 -33.701 1.00 92.75 118 ILE A O 1
ATOM 958 N N . LYS A 1 119 ? -9.761 -41.632 -33.204 1.00 92.44 119 LYS A N 1
ATOM 959 C CA . LYS A 1 119 ? -8.611 -41.786 -34.082 1.00 92.44 119 LYS A CA 1
ATOM 960 C C . LYS A 1 119 ? -9.069 -42.298 -35.441 1.00 92.44 119 LYS A C 1
ATOM 962 O O . LYS A 1 119 ? -9.643 -43.385 -35.555 1.00 92.44 119 LYS A O 1
ATOM 967 N N . VAL A 1 120 ? -8.801 -41.516 -36.482 1.00 88.38 120 VAL A N 1
ATOM 968 C CA . VAL A 1 120 ? -9.153 -41.837 -37.869 1.00 88.38 120 VAL A CA 1
ATOM 969 C C . VAL A 1 120 ? -7.898 -42.232 -38.644 1.00 88.38 120 VAL A C 1
ATOM 971 O O . VAL A 1 120 ? -6.938 -41.466 -38.730 1.00 88.38 120 VAL A O 1
ATOM 974 N N . CYS A 1 121 ? -7.930 -43.425 -39.231 1.00 83.44 121 CYS A N 1
ATOM 975 C CA . CYS A 1 121 ? -6.895 -43.969 -40.105 1.00 83.44 121 CYS A CA 1
ATOM 976 C C . CYS A 1 121 ? -7.321 -43.922 -41.578 1.00 83.44 121 CYS A C 1
ATOM 978 O O . CYS A 1 121 ? -8.444 -43.543 -41.908 1.00 83.44 121 CYS A O 1
ATOM 980 N N . GLU A 1 122 ? -6.434 -44.347 -42.481 1.00 79.06 122 GLU A N 1
ATOM 981 C CA . GLU A 1 122 ? -6.661 -44.326 -43.935 1.00 79.06 122 GLU A CA 1
ATOM 982 C C . GLU A 1 122 ? -7.934 -45.065 -44.384 1.00 79.06 122 GLU A C 1
ATOM 984 O O . GLU A 1 122 ? -8.572 -44.644 -45.345 1.00 79.06 122 GLU A O 1
ATOM 989 N N . ASN A 1 123 ? -8.353 -46.105 -43.654 1.00 77.75 123 ASN A N 1
ATOM 990 C CA . ASN A 1 123 ? -9.537 -46.914 -43.973 1.00 77.75 123 ASN A CA 1
ATOM 991 C C . ASN A 1 123 ? -10.799 -46.529 -43.171 1.00 77.75 123 ASN A C 1
ATOM 993 O O . ASN A 1 123 ? -11.798 -47.245 -43.228 1.00 77.75 123 ASN A O 1
ATOM 997 N N . GLY A 1 124 ? -10.773 -45.425 -42.413 1.00 76.44 124 GLY A N 1
ATOM 998 C CA . GLY A 1 124 ? -11.893 -44.968 -41.583 1.00 76.44 124 GLY A CA 1
ATOM 999 C C . GLY A 1 124 ? -11.577 -44.972 -40.085 1.00 76.44 124 GLY A C 1
ATOM 1000 O O . GLY A 1 124 ? -10.486 -44.582 -39.673 1.00 76.44 124 GLY A O 1
ATOM 1001 N N . LEU A 1 125 ? -12.551 -45.359 -39.255 1.00 79.19 125 LEU A N 1
ATOM 1002 C CA . LEU A 1 125 ? -12.384 -45.400 -37.799 1.00 79.19 125 LEU A CA 1
ATOM 1003 C C . LEU A 1 125 ? -11.333 -46.445 -37.396 1.00 79.19 125 LEU A C 1
ATOM 1005 O O . LEU A 1 125 ? -11.493 -47.622 -37.710 1.00 79.19 125 LEU A O 1
ATOM 1009 N N . CYS A 1 126 ? -10.317 -46.019 -36.650 1.00 81.94 126 CYS A N 1
ATOM 1010 C CA . CYS A 1 126 ? -9.379 -46.923 -35.989 1.00 81.94 126 CYS A CA 1
ATOM 1011 C C . CYS A 1 126 ? -9.754 -47.169 -34.533 1.00 81.94 126 CYS A C 1
ATOM 1013 O O . CYS A 1 126 ? -9.798 -48.310 -34.087 1.00 81.94 126 CYS A O 1
ATOM 1015 N N . GLU A 1 127 ? -10.025 -46.093 -33.800 1.00 91.44 127 GLU A N 1
ATOM 1016 C CA . GLU A 1 127 ? -10.236 -46.145 -32.360 1.00 91.44 127 GLU A CA 1
ATOM 1017 C C . GLU A 1 127 ? -11.244 -45.074 -31.950 1.00 91.44 127 GLU A C 1
ATOM 1019 O O . GLU A 1 127 ? -11.210 -43.952 -32.459 1.00 91.44 127 GLU A O 1
ATOM 1024 N N . GLU A 1 128 ? -12.147 -45.422 -31.039 1.00 93.12 128 GLU A N 1
ATOM 1025 C CA . GLU A 1 128 ? -13.038 -44.477 -30.373 1.00 93.12 128 GLU A CA 1
ATOM 1026 C C . GLU A 1 128 ? -12.844 -44.624 -28.865 1.00 93.12 128 GLU A C 1
ATOM 1028 O O . GLU A 1 128 ? -13.125 -45.675 -28.290 1.00 93.12 128 GLU A O 1
ATOM 1033 N N . THR A 1 129 ? -12.379 -43.555 -28.228 1.00 94.25 129 THR A N 1
ATOM 1034 C CA . THR A 1 129 ? -12.153 -43.493 -26.787 1.00 94.25 129 THR A CA 1
ATOM 1035 C C . THR A 1 129 ? -13.163 -42.536 -26.172 1.00 94.25 129 THR A C 1
ATOM 1037 O O . THR A 1 129 ? -13.197 -41.352 -26.509 1.00 94.25 129 THR A O 1
ATOM 1040 N N . MET A 1 130 ? -13.995 -43.029 -25.257 1.00 93.62 130 MET A N 1
ATOM 1041 C CA . MET A 1 130 ? -14.860 -42.166 -24.453 1.00 93.62 130 MET A CA 1
ATOM 1042 C C . MET A 1 130 ? -14.032 -41.555 -23.321 1.00 93.62 130 MET A C 1
ATOM 1044 O O . MET A 1 130 ? -13.442 -42.281 -22.528 1.00 93.62 130 MET A O 1
ATOM 1048 N N . ILE A 1 131 ? -13.982 -40.229 -23.264 1.00 91.81 131 ILE A N 1
ATOM 1049 C CA . ILE A 1 131 ? -13.093 -39.481 -22.365 1.00 91.81 131 ILE A CA 1
ATOM 1050 C C . ILE A 1 131 ? -13.811 -38.905 -21.139 1.00 91.81 131 ILE A C 1
ATOM 1052 O O . ILE A 1 131 ? -13.190 -38.666 -20.111 1.00 91.81 131 ILE A O 1
ATOM 1056 N N . PHE A 1 132 ? -15.125 -38.715 -21.239 1.00 88.31 132 PHE A N 1
ATOM 1057 C CA . PHE A 1 132 ? -16.022 -38.433 -20.122 1.00 88.31 132 PHE A CA 1
ATOM 1058 C C . PHE A 1 132 ? -17.425 -38.925 -20.481 1.00 88.31 132 PHE A C 1
ATOM 1060 O O . PHE A 1 132 ? -17.798 -38.968 -21.661 1.00 88.31 132 PHE A O 1
ATOM 1067 N N . SER A 1 133 ? -18.202 -39.314 -19.468 1.00 91.06 133 SER A N 1
ATOM 1068 C CA . SER A 1 133 ? -19.524 -39.913 -19.648 1.00 91.06 133 SER A CA 1
ATOM 1069 C C . SER A 1 133 ? -20.537 -39.271 -18.720 1.00 91.06 133 SER A C 1
ATOM 1071 O O . SER A 1 133 ? -20.387 -39.300 -17.503 1.00 91.06 133 SER A O 1
ATOM 1073 N N . HIS A 1 134 ? -21.615 -38.751 -19.295 1.00 88.25 134 HIS A N 1
ATOM 1074 C CA . HIS A 1 134 ? -22.712 -38.151 -18.545 1.00 88.25 134 HIS A CA 1
ATOM 1075 C C . HIS A 1 134 ? -22.293 -36.946 -17.673 1.00 88.25 134 HIS A C 1
ATOM 1077 O O . HIS A 1 134 ? -22.793 -36.773 -16.553 1.00 88.25 134 HIS A O 1
ATOM 1083 N N . GLU A 1 135 ? -21.431 -36.088 -18.217 1.00 85.50 135 GLU A N 1
ATOM 1084 C CA . GLU A 1 135 ? -20.879 -34.908 -17.539 1.00 85.50 135 GLU A CA 1
ATOM 1085 C C . GLU A 1 135 ? -21.258 -33.618 -18.276 1.00 85.50 135 GLU A C 1
ATOM 1087 O O . GLU A 1 135 ? -21.512 -33.626 -19.480 1.00 85.50 135 GLU A O 1
ATOM 1092 N N . ASN A 1 136 ? -21.297 -32.484 -17.572 1.00 82.94 136 ASN A N 1
ATOM 1093 C CA . ASN A 1 136 ? -21.543 -31.159 -18.160 1.00 82.94 136 ASN A CA 1
ATOM 1094 C C . ASN A 1 136 ? -20.268 -30.557 -18.789 1.00 82.94 136 ASN A C 1
ATOM 1096 O O . ASN A 1 136 ? -19.998 -29.362 -18.675 1.00 82.94 136 ASN A O 1
ATOM 1100 N N . GLN A 1 137 ? -19.489 -31.405 -19.456 1.00 84.62 137 GLN A N 1
ATOM 1101 C CA . GLN A 1 137 ? -18.187 -31.097 -20.043 1.00 84.62 137 GLN A CA 1
ATOM 1102 C C . GLN A 1 137 ? -18.252 -31.068 -21.573 1.00 84.62 137 GLN A C 1
ATOM 1104 O O . GLN A 1 137 ? -19.256 -31.448 -22.181 1.00 84.62 137 GLN A O 1
ATOM 1109 N N . GLY A 1 138 ? -17.183 -30.594 -22.217 1.00 75.88 138 GLY A N 1
ATOM 1110 C CA . GLY A 1 138 ? -17.130 -30.496 -23.680 1.00 75.88 138 GLY A CA 1
ATOM 1111 C C . GLY A 1 138 ? -17.825 -29.266 -24.262 1.00 75.88 138 GLY A C 1
ATOM 1112 O O . GLY A 1 138 ? -18.003 -29.184 -25.481 1.00 75.88 138 GLY A O 1
ATOM 1113 N N . TYR A 1 139 ? -18.216 -28.302 -23.423 1.00 80.00 139 TYR A N 1
ATOM 1114 C CA . TYR A 1 139 ? -18.548 -26.963 -23.903 1.00 80.00 139 TYR A CA 1
ATOM 1115 C C . TYR A 1 139 ? -17.253 -26.305 -24.382 1.00 80.00 139 TYR A C 1
ATOM 1117 O O . TYR A 1 139 ? -16.222 -26.512 -23.760 1.00 80.00 139 TYR A O 1
ATOM 1125 N N . TYR A 1 140 ? -17.280 -25.557 -25.489 1.00 84.88 140 TYR A N 1
ATOM 1126 C CA . TYR A 1 140 ? -16.104 -24.861 -26.038 1.00 84.88 140 TYR A CA 1
ATOM 1127 C C . TYR A 1 140 ? -14.819 -25.705 -26.011 1.00 84.88 140 TYR A C 1
ATOM 1129 O O . TYR A 1 140 ? -13.944 -25.510 -25.170 1.00 84.88 140 TYR A O 1
ATOM 1137 N N . ALA A 1 141 ? -14.722 -26.670 -26.920 1.00 88.12 141 ALA A N 1
ATOM 1138 C CA . ALA A 1 141 ? -13.563 -27.546 -27.000 1.00 88.12 141 ALA A CA 1
ATOM 1139 C C . ALA A 1 141 ? -12.638 -27.165 -28.156 1.00 88.12 141 ALA A C 1
ATOM 1141 O O . ALA A 1 141 ? -13.101 -26.753 -29.223 1.00 88.12 141 ALA A O 1
ATOM 1142 N N . PHE A 1 142 ? -11.336 -27.309 -27.931 1.00 86.19 142 PHE A N 1
ATOM 1143 C CA . PHE A 1 142 ? -10.295 -27.018 -28.909 1.00 86.19 142 PHE A CA 1
ATOM 1144 C C . PHE A 1 142 ? -9.003 -27.768 -28.568 1.00 86.19 142 PHE A C 1
ATOM 1146 O O . PHE A 1 142 ? -8.714 -28.064 -27.409 1.00 86.19 142 PHE A O 1
ATOM 1153 N N . TRP A 1 143 ? -8.218 -28.080 -29.592 1.00 87.12 143 TRP A N 1
ATOM 1154 C CA . TRP A 1 143 ? -6.923 -28.740 -29.448 1.00 87.12 143 TRP A CA 1
ATOM 1155 C C . TRP A 1 143 ? -5.837 -27.700 -29.207 1.00 87.12 143 TRP A C 1
ATOM 1157 O O . TRP A 1 143 ? -5.732 -26.788 -30.007 1.00 87.12 143 TRP A O 1
ATOM 1167 N N . GLY A 1 144 ? -5.055 -27.821 -28.136 1.00 84.12 144 GLY A N 1
ATOM 1168 C CA . GLY A 1 144 ? -3.959 -26.898 -27.826 1.00 84.12 144 GLY A CA 1
ATOM 1169 C C . GLY A 1 144 ? -2.575 -27.486 -28.102 1.00 84.12 144 GLY A C 1
ATOM 1170 O O . GLY A 1 144 ? -2.443 -28.580 -28.652 1.00 84.12 144 GLY A O 1
ATOM 1171 N N . LYS A 1 145 ? -1.533 -26.765 -27.666 1.00 82.19 145 LYS A N 1
ATOM 1172 C CA . LYS A 1 145 ? -0.132 -27.209 -27.746 1.00 82.19 145 LYS A CA 1
ATOM 1173 C C . LYS A 1 145 ? 0.060 -28.599 -27.126 1.00 82.19 145 LYS A C 1
ATOM 1175 O O . LYS A 1 145 ? -0.541 -28.928 -26.099 1.00 82.19 145 LYS A O 1
ATOM 1180 N N . GLU A 1 146 ? 0.943 -29.391 -27.730 1.00 84.75 146 GLU A N 1
ATOM 1181 C CA . GLU A 1 146 ? 1.330 -30.691 -27.188 1.00 84.75 146 GLU A CA 1
ATOM 1182 C C . GLU A 1 146 ? 1.850 -30.572 -25.750 1.00 84.75 146 GLU A C 1
ATOM 1184 O O . GLU A 1 146 ? 2.667 -29.703 -25.431 1.00 84.75 146 GLU A O 1
ATOM 1189 N N . TYR A 1 147 ? 1.381 -31.465 -24.883 1.00 84.19 147 TYR A N 1
ATOM 1190 C CA . TYR A 1 147 ? 1.798 -31.573 -23.490 1.00 84.19 147 TYR A CA 1
ATOM 1191 C C . TYR A 1 147 ? 2.408 -32.955 -23.275 1.00 84.19 147 TYR A C 1
ATOM 1193 O O . TYR A 1 147 ? 1.826 -33.961 -23.676 1.00 84.19 147 TYR A O 1
ATOM 1201 N N . LEU A 1 148 ? 3.613 -33.000 -22.697 1.00 86.12 148 LEU A N 1
ATOM 1202 C CA . LEU A 1 148 ? 4.412 -34.229 -22.560 1.00 86.12 148 LEU A CA 1
ATOM 1203 C C . LEU A 1 148 ? 4.626 -34.978 -23.895 1.00 86.12 148 LEU A C 1
ATOM 1205 O O . LEU A 1 148 ? 4.733 -36.200 -23.922 1.00 86.12 148 LEU A O 1
ATOM 1209 N N . GLY A 1 149 ? 4.695 -34.237 -25.009 1.00 85.81 149 GLY A N 1
ATOM 1210 C CA . GLY A 1 149 ? 4.888 -34.790 -26.356 1.00 85.81 149 GLY A CA 1
ATOM 1211 C C . GLY A 1 149 ? 3.647 -35.451 -26.965 1.00 85.81 149 GLY A C 1
ATOM 1212 O O . GLY A 1 149 ? 3.762 -36.124 -27.986 1.00 85.81 149 GLY A O 1
ATOM 1213 N N . GLY A 1 150 ? 2.475 -35.291 -26.341 1.00 88.19 150 GLY A N 1
ATOM 1214 C CA . GLY A 1 150 ? 1.203 -35.809 -26.833 1.00 88.19 150 GLY A CA 1
ATOM 1215 C C . GLY A 1 150 ? 0.180 -34.708 -27.137 1.00 88.19 150 GLY A C 1
ATOM 1216 O O . GLY A 1 150 ? 0.316 -33.581 -26.658 1.00 88.19 150 GLY A O 1
ATOM 1217 N N . PRO A 1 151 ? -0.871 -35.026 -27.913 1.00 89.75 151 PRO A N 1
ATOM 1218 C CA . PRO A 1 151 ? -1.959 -34.101 -28.213 1.00 89.75 151 PRO A CA 1
ATOM 1219 C C . PRO A 1 151 ? -2.731 -33.705 -26.948 1.00 89.75 151 PRO A C 1
ATOM 1221 O O . PRO A 1 151 ? -3.022 -34.541 -26.089 1.00 89.75 151 PRO A O 1
ATOM 1224 N N . THR A 1 152 ? -3.116 -32.430 -26.873 1.00 90.56 152 THR A N 1
ATOM 1225 C CA . THR A 1 152 ? -3.822 -31.855 -25.721 1.00 90.56 152 THR A CA 1
ATOM 1226 C C . THR A 1 152 ? -5.174 -31.296 -26.147 1.00 90.56 152 THR A C 1
ATOM 1228 O O . THR A 1 152 ? -5.239 -30.415 -27.001 1.00 90.56 152 THR A O 1
ATOM 1231 N N . LEU A 1 153 ? -6.256 -31.756 -25.526 1.00 91.19 153 LEU A N 1
ATOM 1232 C CA . LEU A 1 153 ? -7.600 -31.213 -25.696 1.00 91.19 153 LEU A CA 1
ATOM 1233 C C . LEU A 1 153 ? -7.944 -30.311 -24.512 1.00 91.19 153 LEU A C 1
ATOM 1235 O O . LEU A 1 153 ? -7.931 -30.756 -23.368 1.00 91.19 153 LEU A O 1
ATOM 1239 N N . TYR A 1 154 ? -8.327 -29.072 -24.778 1.00 90.19 154 TYR A N 1
ATOM 1240 C CA . TYR A 1 154 ? -8.957 -28.215 -23.785 1.00 90.19 154 TYR A CA 1
ATOM 1241 C C . TYR A 1 154 ? -10.466 -28.223 -23.994 1.00 90.19 154 TYR A C 1
ATOM 1243 O O . TYR A 1 154 ? -10.950 -28.192 -25.127 1.00 90.19 154 TYR A O 1
ATOM 1251 N N . HIS A 1 155 ? -11.219 -28.277 -22.902 1.00 90.75 155 HIS A N 1
ATOM 1252 C CA . HIS A 1 155 ? -12.677 -28.213 -22.936 1.00 90.75 155 HIS A CA 1
ATOM 1253 C C . HIS A 1 155 ? -13.211 -27.584 -21.654 1.00 90.75 155 HIS A C 1
ATOM 1255 O O . HIS A 1 155 ? -12.532 -27.564 -20.634 1.00 90.75 155 HIS A O 1
ATOM 1261 N N . TYR A 1 156 ? -14.406 -27.016 -21.709 1.00 90.56 156 TYR A N 1
ATOM 1262 C CA . TYR A 1 156 ? -14.999 -26.297 -20.593 1.00 90.56 156 TYR A CA 1
ATOM 1263 C C . TYR A 1 156 ? -16.073 -27.130 -19.889 1.00 90.56 156 TYR A C 1
ATOM 1265 O O . TYR A 1 156 ? -16.954 -27.722 -20.525 1.00 90.56 156 TYR A O 1
ATOM 1273 N N . ASP A 1 157 ? -15.992 -27.143 -18.562 1.00 89.50 157 ASP A N 1
ATOM 1274 C CA . ASP A 1 157 ? -16.961 -27.748 -17.659 1.00 89.50 157 ASP A CA 1
ATOM 1275 C C . ASP A 1 157 ? -17.928 -26.673 -17.146 1.00 89.50 157 ASP A C 1
ATOM 1277 O O . ASP A 1 157 ? -17.556 -25.803 -16.355 1.00 89.50 157 ASP A O 1
ATOM 1281 N N . MET A 1 158 ? -19.183 -26.742 -17.595 1.00 82.56 158 MET A N 1
ATOM 1282 C CA . MET A 1 158 ? -20.238 -25.791 -17.225 1.00 82.56 158 MET A CA 1
ATOM 1283 C C . MET A 1 158 ? -20.754 -25.976 -15.796 1.00 82.56 158 MET A C 1
ATOM 1285 O O . MET A 1 158 ? -21.444 -25.093 -15.295 1.00 82.56 158 MET A O 1
ATOM 1289 N N . GLU A 1 159 ? -20.495 -27.118 -15.160 1.00 82.19 159 GLU A N 1
ATOM 1290 C CA . GLU A 1 159 ? -20.948 -27.390 -13.794 1.00 82.19 159 GLU A CA 1
ATOM 1291 C C . GLU A 1 159 ? -19.916 -26.931 -12.776 1.00 82.19 159 GLU A C 1
ATOM 1293 O O . GLU A 1 159 ? -20.264 -26.316 -11.770 1.00 82.19 159 GLU A O 1
ATOM 1298 N N . THR A 1 160 ? -18.636 -27.183 -13.054 1.00 81.81 160 THR A N 1
ATOM 1299 C CA . THR A 1 160 ? -17.566 -26.720 -12.170 1.00 81.81 160 THR A CA 1
ATOM 1300 C C . THR A 1 160 ? -17.072 -25.319 -12.511 1.00 81.81 160 THR A C 1
ATOM 1302 O O . THR A 1 160 ? -16.344 -24.745 -11.705 1.00 81.81 160 THR A O 1
ATOM 1305 N N . PHE A 1 161 ? -17.458 -24.752 -13.658 1.00 84.06 161 PHE A N 1
ATOM 1306 C CA . PHE A 1 161 ? -16.932 -23.494 -14.198 1.00 84.06 161 PHE A CA 1
ATOM 1307 C C . PHE A 1 161 ? -15.411 -23.524 -14.342 1.00 84.06 161 PHE A C 1
ATOM 1309 O O . PHE A 1 161 ? -14.720 -22.608 -13.905 1.00 84.06 161 PHE A O 1
ATOM 1316 N N . HIS A 1 162 ? -14.874 -24.608 -14.900 1.00 86.25 162 HIS A N 1
ATOM 1317 C CA . HIS A 1 162 ? -13.437 -24.761 -15.121 1.00 86.25 162 HIS A CA 1
ATOM 1318 C C . HIS A 1 162 ? -13.128 -25.023 -16.589 1.00 86.25 162 HIS A C 1
ATOM 1320 O O . HIS A 1 162 ? -13.796 -25.811 -17.259 1.00 86.25 162 HIS A O 1
ATOM 1326 N N . LEU A 1 163 ? -12.046 -24.410 -17.065 1.00 88.50 163 LEU A N 1
ATOM 1327 C CA . LEU A 1 163 ? -11.326 -24.921 -18.217 1.00 88.50 163 LEU A CA 1
ATOM 1328 C C . LEU A 1 163 ? -10.583 -26.186 -17.783 1.00 88.50 163 LEU A C 1
ATOM 1330 O O . LEU A 1 163 ? -9.825 -26.193 -16.808 1.00 88.50 163 LEU A O 1
ATOM 1334 N N . MET A 1 164 ? -10.813 -27.255 -18.519 1.00 90.12 164 MET A N 1
ATOM 1335 C CA . MET A 1 164 ? -10.219 -28.562 -18.331 1.00 90.12 164 MET A CA 1
ATOM 1336 C C . MET A 1 164 ? -9.169 -28.784 -19.419 1.00 90.12 164 MET A C 1
ATOM 1338 O O . MET A 1 164 ? -9.353 -28.364 -20.561 1.00 90.12 164 MET A O 1
ATOM 1342 N N . ARG A 1 165 ? -8.065 -29.444 -19.073 1.00 91.88 16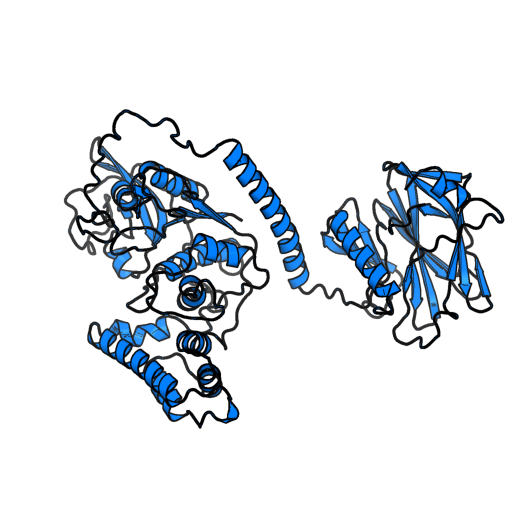5 ARG A N 1
ATOM 1343 C CA . ARG A 1 165 ? -7.022 -29.883 -20.001 1.00 91.88 165 ARG A CA 1
ATOM 1344 C C . ARG A 1 165 ? -6.937 -31.383 -19.939 1.00 91.88 165 ARG A C 1
ATOM 1346 O O . ARG A 1 165 ? -6.687 -31.952 -18.879 1.00 91.88 165 ARG A O 1
ATOM 1353 N N . MET A 1 166 ? -7.033 -31.996 -21.095 1.00 92.50 166 MET A N 1
ATOM 1354 C CA . MET A 1 166 ? -6.957 -33.422 -21.243 1.00 92.50 166 MET A CA 1
ATOM 1355 C C . MET A 1 166 ? -5.818 -33.801 -22.177 1.00 92.50 166 MET A C 1
ATOM 1357 O O . MET A 1 166 ? -5.631 -33.176 -23.215 1.00 92.50 166 MET A O 1
ATOM 1361 N N . HIS A 1 167 ? -5.039 -34.803 -21.801 1.00 92.81 167 HIS A N 1
ATOM 1362 C CA . HIS A 1 167 ? -3.895 -35.268 -22.583 1.00 92.81 167 HIS A CA 1
ATOM 1363 C C . HIS A 1 167 ? -3.744 -36.781 -22.437 1.00 92.81 167 HIS A C 1
ATOM 1365 O O . HIS A 1 167 ? -4.280 -37.365 -21.494 1.00 92.81 167 HIS A O 1
ATOM 1371 N N . SER A 1 168 ? -3.056 -37.410 -23.387 1.00 88.81 168 SER A N 1
ATOM 1372 C CA . SER A 1 168 ? -2.803 -38.850 -23.361 1.00 88.81 168 SER A CA 1
ATOM 1373 C C . SER A 1 168 ? -1.524 -39.159 -22.582 1.00 88.81 168 SER A C 1
ATOM 1375 O O . SER A 1 168 ? -0.439 -38.757 -22.995 1.00 88.81 168 SER A O 1
ATOM 1377 N N . GLU A 1 169 ? -1.636 -39.938 -21.513 1.00 87.38 169 GLU A N 1
ATOM 1378 C CA . GLU A 1 169 ? -0.523 -40.462 -20.722 1.00 87.38 169 GLU A CA 1
ATOM 1379 C C . GLU A 1 169 ? -0.673 -41.990 -20.625 1.00 87.38 169 GLU A C 1
ATOM 1381 O O . GLU A 1 169 ? -1.725 -42.503 -20.249 1.00 87.38 169 GLU A O 1
ATOM 1386 N N . ASN A 1 170 ? 0.359 -42.745 -21.024 1.00 88.00 170 ASN A N 1
ATOM 1387 C CA . ASN A 1 170 ? 0.352 -44.220 -21.024 1.00 88.00 170 ASN A CA 1
ATOM 1388 C C . ASN A 1 170 ? -0.841 -44.863 -21.771 1.00 88.00 170 ASN A C 1
ATOM 1390 O O . ASN A 1 170 ? -1.355 -45.905 -21.366 1.00 88.00 170 ASN A O 1
ATOM 1394 N N . GLY A 1 171 ? -1.289 -44.240 -22.867 1.00 84.81 171 GLY A N 1
ATOM 1395 C CA . GLY A 1 171 ? -2.427 -44.714 -23.667 1.00 84.81 171 GLY A CA 1
ATOM 1396 C C . GLY A 1 171 ? -3.801 -44.431 -23.049 1.00 84.81 171 GLY A C 1
ATOM 1397 O O . GLY A 1 171 ? -4.806 -44.916 -23.561 1.00 84.81 171 GLY A O 1
ATOM 1398 N N . GLN A 1 172 ? -3.864 -43.654 -21.965 1.00 89.50 172 GLN A N 1
ATOM 1399 C CA . GLN A 1 172 ? -5.107 -43.210 -21.342 1.00 89.50 172 GLN A CA 1
ATOM 1400 C C . GLN A 1 172 ? -5.221 -41.691 -21.399 1.00 89.50 172 GLN A C 1
ATOM 1402 O O . GLN A 1 172 ? -4.243 -40.972 -21.219 1.00 89.50 172 GLN A O 1
ATOM 1407 N N . TRP A 1 173 ? -6.433 -41.189 -21.618 1.00 92.00 173 TRP A N 1
ATOM 1408 C CA . TRP A 1 173 ? -6.701 -39.758 -21.559 1.00 92.00 173 TRP A CA 1
ATOM 1409 C C . TRP A 1 173 ? -6.968 -39.330 -20.119 1.00 92.00 173 TRP A C 1
ATOM 1411 O O . TRP A 1 173 ? -7.903 -39.819 -19.488 1.00 92.00 173 TRP A O 1
ATOM 1421 N N . ILE A 1 174 ? -6.159 -38.402 -19.613 1.00 89.88 174 ILE A N 1
ATOM 1422 C CA . ILE A 1 174 ? -6.262 -37.882 -18.250 1.00 89.88 174 ILE A CA 1
ATOM 1423 C C . ILE A 1 174 ? -6.739 -36.438 -18.295 1.00 89.88 174 ILE A C 1
ATOM 1425 O O . ILE A 1 174 ? -6.177 -35.612 -19.016 1.00 89.88 174 ILE A O 1
ATOM 1429 N N . ASN A 1 175 ? -7.773 -36.137 -17.508 1.00 88.38 175 ASN A N 1
ATOM 1430 C CA . ASN A 1 175 ? -8.437 -34.839 -17.448 1.00 88.38 175 ASN A CA 1
ATOM 1431 C C . ASN A 1 175 ? -8.006 -34.058 -16.192 1.00 88.38 175 ASN A C 1
ATOM 1433 O O . ASN A 1 175 ? -8.166 -34.533 -15.070 1.00 88.38 175 ASN A O 1
ATOM 1437 N N . HIS A 1 176 ? -7.482 -32.846 -16.369 1.00 85.38 176 HIS A N 1
ATOM 1438 C CA . HIS A 1 176 ? -7.009 -31.970 -15.296 1.00 85.38 176 HIS A CA 1
ATOM 1439 C C . HIS A 1 176 ? -7.767 -30.647 -15.289 1.00 85.38 176 HIS A C 1
ATOM 1441 O O . HIS A 1 176 ? -7.963 -30.028 -16.333 1.00 85.38 176 HIS A O 1
ATOM 1447 N N . LYS A 1 177 ? -8.111 -30.154 -14.096 1.00 80.50 177 LYS A N 1
ATOM 1448 C CA . LYS A 1 177 ? -8.584 -28.775 -13.924 1.00 80.50 177 LYS A CA 1
ATOM 1449 C C . LYS A 1 177 ? -7.426 -27.813 -14.181 1.00 80.50 177 LYS A C 1
ATOM 1451 O O . LYS A 1 177 ? -6.391 -27.919 -13.528 1.00 80.50 177 LYS A O 1
ATOM 1456 N N . VAL A 1 178 ? -7.607 -26.894 -15.125 1.00 76.31 178 VAL A N 1
ATOM 1457 C CA . VAL A 1 178 ? -6.608 -25.872 -15.477 1.00 76.31 178 VAL A CA 1
ATOM 1458 C C . VAL A 1 178 ? -6.859 -24.627 -14.653 1.00 76.31 178 VAL A C 1
ATOM 1460 O O . VAL A 1 178 ? -6.020 -24.229 -13.853 1.00 76.31 178 VAL A O 1
ATOM 1463 N N . MET A 1 179 ? -8.029 -24.017 -14.844 1.00 74.31 179 MET A N 1
ATOM 1464 C CA . MET A 1 179 ? -8.382 -22.765 -14.191 1.00 74.31 179 MET A CA 1
ATOM 1465 C C . MET A 1 179 ? -9.898 -22.565 -14.163 1.00 74.31 179 MET A C 1
ATOM 1467 O O . MET A 1 179 ? -10.573 -22.993 -15.104 1.00 74.31 179 MET A O 1
ATOM 1471 N N . PRO A 1 180 ? -10.444 -21.929 -13.112 1.00 75.44 180 PRO A N 1
ATOM 1472 C CA . PRO A 1 180 ? -11.830 -21.495 -13.131 1.00 75.44 180 PRO A CA 1
ATOM 1473 C C . PRO A 1 180 ? -12.052 -20.469 -14.255 1.00 75.44 180 PRO A C 1
ATOM 1475 O O . PRO A 1 180 ? -11.146 -19.727 -14.609 1.00 75.44 180 PRO A O 1
ATOM 1478 N N . MET A 1 181 ? -13.231 -20.434 -14.856 1.00 75.62 181 MET A N 1
ATOM 1479 C CA . MET A 1 181 ? -13.611 -19.432 -15.856 1.00 75.62 181 MET A CA 1
ATOM 1480 C C . MET A 1 181 ? -15.131 -19.372 -15.910 1.00 75.62 181 MET A C 1
ATOM 1482 O O . MET A 1 181 ? -15.765 -20.420 -15.821 1.00 75.62 181 MET A O 1
ATOM 1486 N N . TYR A 1 182 ? -15.739 -18.200 -16.047 1.00 78.69 182 TYR A N 1
ATOM 1487 C CA . TYR A 1 182 ? -17.190 -18.079 -16.202 1.00 78.69 182 TYR A CA 1
ATOM 1488 C C . TYR A 1 182 ? -17.644 -18.358 -17.653 1.00 78.69 182 TYR A C 1
ATOM 1490 O O . TYR A 1 182 ? -16.849 -18.237 -18.591 1.00 78.69 182 TYR A O 1
ATOM 1498 N N . PRO A 1 183 ? -18.918 -18.743 -17.881 1.00 80.19 183 PRO A N 1
ATOM 1499 C CA . PRO A 1 183 ? -19.407 -19.116 -19.213 1.00 80.19 183 PRO A CA 1
ATOM 1500 C C . PRO A 1 183 ? -19.287 -18.030 -20.298 1.00 80.19 183 PRO A C 1
ATOM 1502 O O . PRO A 1 183 ? -19.177 -18.344 -21.484 1.00 80.19 183 PRO A O 1
ATOM 1505 N N . ASP A 1 184 ? -19.337 -16.755 -19.925 1.00 78.06 184 ASP A N 1
ATOM 1506 C CA . ASP A 1 184 ? -19.178 -15.614 -20.827 1.00 78.06 184 ASP A CA 1
ATOM 1507 C C . ASP A 1 184 ? -17.707 -15.342 -21.175 1.00 78.06 184 ASP A C 1
ATOM 1509 O O . ASP A 1 184 ? -17.403 -15.072 -22.340 1.00 78.06 184 ASP A O 1
ATOM 1513 N N . GLU A 1 185 ? -16.795 -15.497 -20.212 1.00 77.06 185 GLU A N 1
ATOM 1514 C CA . GLU A 1 185 ? -15.343 -15.388 -20.411 1.00 77.06 185 GLU A CA 1
ATOM 1515 C C . GLU A 1 185 ? -14.836 -16.429 -21.416 1.00 77.06 185 GLU A C 1
ATOM 1517 O O . GLU A 1 185 ? -14.168 -16.078 -22.394 1.00 77.06 185 GLU A O 1
ATOM 1522 N N . ILE A 1 186 ? -15.223 -17.700 -21.244 1.00 83.38 186 ILE A N 1
ATOM 1523 C CA . ILE A 1 186 ? -14.829 -18.764 -22.179 1.00 83.38 186 ILE A CA 1
ATOM 1524 C C . ILE A 1 186 ? -15.411 -18.521 -23.572 1.00 83.38 186 ILE A C 1
ATOM 1526 O O . ILE A 1 186 ? -14.745 -18.773 -24.575 1.00 83.38 186 ILE A O 1
ATOM 1530 N N . ALA A 1 187 ? -16.616 -17.951 -23.660 1.00 80.50 187 ALA A N 1
ATOM 1531 C CA . ALA A 1 187 ? -17.223 -17.602 -24.936 1.00 80.50 187 ALA A CA 1
ATOM 1532 C C . ALA A 1 187 ? -16.464 -16.465 -25.645 1.00 80.50 187 ALA A C 1
ATOM 1534 O O . ALA A 1 187 ? -16.332 -16.490 -26.871 1.00 80.50 187 ALA A O 1
ATOM 1535 N N . VAL A 1 188 ? -15.965 -15.465 -24.906 1.00 78.50 188 VAL A N 1
ATOM 1536 C CA . VAL A 1 188 ? -15.107 -14.400 -25.459 1.00 78.50 188 VAL A CA 1
ATOM 1537 C C . VAL A 1 188 ? -13.788 -14.983 -25.949 1.00 78.50 188 VAL A C 1
ATOM 1539 O O . VAL A 1 188 ? -13.430 -14.751 -27.106 1.00 78.50 188 VAL A O 1
ATOM 1542 N N . LEU A 1 189 ? -13.113 -15.772 -25.110 1.00 79.94 189 LEU A N 1
ATOM 1543 C CA . LEU A 1 189 ? -11.844 -16.409 -25.450 1.00 79.94 189 LEU A CA 1
ATOM 1544 C C . LEU A 1 189 ? -11.988 -17.269 -26.712 1.00 79.94 189 LEU A C 1
ATOM 1546 O O . LEU A 1 189 ? -11.222 -17.128 -27.663 1.00 79.94 189 LEU A O 1
ATOM 1550 N N . TYR A 1 190 ? -13.026 -18.102 -26.765 1.00 80.88 190 TYR A N 1
ATOM 1551 C CA . TYR A 1 190 ? -13.308 -18.957 -27.911 1.00 80.88 190 TYR A CA 1
ATOM 1552 C C . TYR A 1 190 ? -13.549 -18.152 -29.202 1.00 80.88 190 TYR A C 1
ATOM 1554 O O . TYR A 1 190 ? -12.997 -18.481 -30.254 1.00 80.88 190 TYR A O 1
ATOM 1562 N N . ARG A 1 191 ? -14.320 -17.054 -29.139 1.00 80.38 191 ARG A N 1
ATOM 1563 C CA . ARG A 1 191 ? -14.563 -16.173 -30.299 1.00 80.38 191 ARG A CA 1
ATOM 1564 C C . ARG A 1 191 ? -13.294 -15.488 -30.798 1.00 80.38 191 ARG A C 1
ATOM 1566 O O . ARG A 1 191 ? -13.075 -15.442 -32.006 1.00 80.38 191 ARG A O 1
ATOM 1573 N N . GLN A 1 192 ? -12.468 -14.968 -29.891 1.00 77.50 192 GLN A N 1
ATOM 1574 C CA . GLN A 1 192 ? -11.190 -14.347 -30.253 1.00 77.50 192 GLN A CA 1
ATOM 1575 C C . GLN A 1 192 ? -10.291 -15.337 -30.998 1.00 77.50 192 GLN A C 1
ATOM 1577 O O . GLN A 1 192 ? -9.645 -14.984 -31.978 1.00 77.50 192 GLN A O 1
ATOM 1582 N N . GLN A 1 193 ? -10.307 -16.598 -30.585 1.00 72.69 193 GLN A N 1
ATOM 1583 C CA . GLN A 1 193 ? -9.473 -17.644 -31.171 1.00 72.69 193 GLN A CA 1
ATOM 1584 C C . GLN A 1 193 ? -9.967 -18.066 -32.549 1.00 72.69 193 GLN A C 1
ATOM 1586 O O . GLN A 1 193 ? -9.170 -18.210 -33.474 1.00 72.69 193 GLN A O 1
ATOM 1591 N N . LEU A 1 194 ? -11.286 -18.181 -32.726 1.00 71.94 194 LEU A N 1
ATOM 1592 C CA . LEU A 1 194 ? -11.880 -18.338 -34.054 1.00 71.94 194 LEU A CA 1
ATOM 1593 C C . LEU A 1 194 ? -11.497 -17.187 -34.992 1.00 71.94 194 LEU A C 1
ATOM 1595 O O . LEU A 1 194 ? -11.192 -17.422 -36.160 1.00 71.94 194 LEU A O 1
ATOM 1599 N N . GLN A 1 195 ? -11.484 -15.953 -34.486 1.00 77.19 195 GLN A N 1
ATOM 1600 C CA . GLN A 1 195 ? -11.093 -14.784 -35.268 1.00 77.19 195 GLN A CA 1
ATOM 1601 C C . GLN A 1 195 ? -9.612 -14.836 -35.670 1.00 77.19 195 GLN A C 1
ATOM 1603 O O . GLN A 1 195 ? -9.299 -14.619 -36.838 1.00 77.19 195 GLN A O 1
ATOM 1608 N N . GLN A 1 196 ? -8.713 -15.161 -34.739 1.00 68.88 196 GLN A N 1
ATOM 1609 C CA . GLN A 1 196 ? -7.276 -15.289 -35.010 1.00 68.88 196 GLN A CA 1
ATOM 1610 C C . GLN A 1 196 ? -6.973 -16.412 -36.012 1.00 68.88 196 GLN A C 1
ATOM 1612 O O . GLN A 1 196 ? -6.151 -16.227 -36.912 1.00 68.88 196 GLN A O 1
ATOM 1617 N N . LEU A 1 197 ? -7.680 -17.545 -35.908 1.00 65.44 197 LEU A N 1
ATOM 1618 C CA . LEU A 1 197 ? -7.604 -18.634 -36.885 1.00 65.44 197 LEU A CA 1
ATOM 1619 C C . LEU A 1 197 ? -8.076 -18.166 -38.269 1.00 65.44 197 LEU A C 1
ATOM 1621 O O . LEU A 1 197 ? -7.377 -18.363 -39.259 1.00 65.44 197 LEU A O 1
ATOM 1625 N N . GLY A 1 198 ? -9.228 -17.490 -38.343 1.00 68.50 198 GLY A N 1
ATOM 1626 C CA . GLY A 1 198 ? -9.761 -16.949 -39.598 1.00 68.50 198 GLY A CA 1
ATOM 1627 C C . GLY A 1 198 ? -8.854 -15.903 -40.258 1.00 68.50 198 GLY A C 1
ATOM 1628 O O . GLY A 1 198 ? -8.903 -15.724 -41.471 1.00 68.50 198 GLY A O 1
ATOM 1629 N N . GLN A 1 199 ? -8.002 -15.238 -39.474 1.00 75.44 199 GLN A N 1
ATOM 1630 C CA . GLN A 1 199 ? -6.999 -14.278 -39.943 1.00 75.44 199 GLN A CA 1
ATOM 1631 C C . GLN A 1 199 ? -5.642 -14.923 -40.278 1.00 75.44 199 GLN A C 1
ATOM 1633 O O . GLN A 1 199 ? -4.727 -14.214 -40.692 1.00 75.44 199 GLN A O 1
ATOM 1638 N N . GLY A 1 200 ? -5.481 -16.237 -40.080 1.00 67.62 200 GLY A N 1
ATOM 1639 C CA . GLY A 1 200 ? -4.214 -16.946 -40.288 1.00 67.62 200 GLY A CA 1
ATOM 1640 C C . GLY A 1 200 ? -3.112 -16.586 -39.283 1.00 67.62 200 GLY A C 1
ATOM 1641 O O . GLY A 1 200 ? -1.953 -16.920 -39.507 1.00 67.62 200 GLY A O 1
ATOM 1642 N N . GLN A 1 201 ? -3.448 -15.906 -38.179 1.00 65.19 201 GLN A N 1
ATOM 1643 C CA . GLN A 1 201 ? -2.493 -15.544 -37.118 1.00 65.19 201 GLN A CA 1
ATOM 1644 C C . GLN A 1 201 ? -2.085 -16.749 -36.267 1.00 65.19 201 GLN A C 1
ATOM 1646 O O . GLN A 1 201 ? -1.052 -16.735 -35.600 1.00 65.19 201 GLN A O 1
ATOM 1651 N N . LEU A 1 202 ? -2.909 -17.790 -36.292 1.00 59.88 202 LEU A N 1
ATOM 1652 C CA . LEU A 1 202 ? -2.689 -19.034 -35.591 1.00 59.88 202 LEU A CA 1
ATOM 1653 C C . LEU A 1 202 ? -2.731 -20.195 -36.584 1.00 59.88 202 LEU A C 1
ATOM 1655 O O . LEU A 1 202 ? -3.674 -20.308 -37.363 1.00 59.88 202 LEU A O 1
ATOM 1659 N N . SER A 1 203 ? -1.731 -21.079 -36.524 1.00 56.00 203 SER A N 1
ATOM 1660 C CA . SER A 1 203 ? -1.759 -22.357 -37.251 1.00 56.00 203 SER A CA 1
ATOM 1661 C C . SER A 1 203 ? -2.683 -23.382 -36.576 1.00 56.00 203 SER A C 1
ATOM 1663 O O . SER A 1 203 ? -3.208 -24.274 -37.232 1.00 56.00 203 SER A O 1
ATOM 1665 N N . GLN A 1 204 ? -2.932 -23.230 -35.271 1.00 57.97 204 GLN A N 1
ATOM 1666 C CA . GLN A 1 204 ? -3.879 -24.015 -34.470 1.00 57.97 204 GLN A CA 1
ATOM 1667 C C . GLN A 1 204 ? -4.699 -23.074 -33.606 1.00 57.97 204 GLN A C 1
ATOM 1669 O O . GLN A 1 204 ? -4.128 -22.129 -33.061 1.00 57.97 204 GLN A O 1
ATOM 1674 N N . GLN A 1 205 ? -5.985 -23.358 -33.385 1.00 52.28 205 GLN A N 1
ATOM 1675 C CA . GLN A 1 205 ? -6.669 -22.785 -32.223 1.00 52.28 205 GLN A CA 1
ATOM 1676 C C . GLN A 1 205 ? -5.807 -23.067 -30.986 1.00 52.28 205 GLN A C 1
ATOM 1678 O O . GLN A 1 205 ? -5.665 -24.213 -30.615 1.00 52.28 205 GLN A O 1
ATOM 1683 N N . PHE A 1 206 ? -5.197 -22.049 -30.377 1.00 59.91 206 PHE A N 1
ATOM 1684 C CA . PHE A 1 206 ? -4.256 -22.176 -29.253 1.00 59.91 206 PHE A CA 1
ATOM 1685 C C . PHE A 1 206 ? -2.895 -22.844 -29.524 1.00 59.91 206 PHE A C 1
ATOM 1687 O O . PHE A 1 206 ? -2.451 -23.731 -28.795 1.00 59.91 206 PHE A O 1
ATOM 1694 N N . GLY A 1 207 ? -2.116 -22.252 -30.433 1.00 51.62 207 GLY A N 1
ATOM 1695 C CA . GLY A 1 207 ? -0.645 -22.341 -30.397 1.00 51.62 207 GLY A CA 1
ATOM 1696 C C . GLY A 1 207 ? 0.012 -21.610 -29.205 1.00 51.62 207 GLY A C 1
ATOM 1697 O O . GLY A 1 207 ? 1.230 -21.409 -29.205 1.00 51.62 207 GLY A O 1
ATOM 1698 N N . HIS A 1 208 ? -0.776 -21.169 -28.218 1.00 48.97 208 HIS A N 1
ATOM 1699 C CA . HIS A 1 208 ? -0.299 -20.507 -27.011 1.00 48.97 208 HIS A CA 1
ATOM 1700 C C . HIS A 1 208 ? -0.152 -21.545 -25.899 1.00 48.97 208 HIS A C 1
ATOM 1702 O O . HIS A 1 208 ? -1.081 -22.299 -25.615 1.00 48.97 208 HIS A O 1
ATOM 1708 N N . ASP A 1 209 ? 1.033 -21.607 -25.298 1.00 50.34 209 ASP A N 1
ATOM 1709 C CA . ASP A 1 209 ? 1.257 -22.447 -24.134 1.00 50.34 209 ASP A CA 1
ATOM 1710 C C . ASP A 1 209 ? 0.463 -21.839 -22.976 1.00 50.34 209 ASP A C 1
ATOM 1712 O O . ASP A 1 209 ? 0.837 -20.786 -22.457 1.00 50.34 209 ASP A O 1
ATOM 1716 N N . PHE A 1 210 ? -0.624 -22.489 -22.552 1.00 55.50 210 PHE A N 1
ATOM 1717 C CA . PHE A 1 210 ? -1.109 -22.304 -21.187 1.00 55.50 210 PHE A CA 1
ATOM 1718 C C . PHE A 1 210 ? -0.117 -23.014 -20.258 1.00 55.50 210 PHE A C 1
ATOM 1720 O O . PHE A 1 210 ? -0.472 -23.959 -19.549 1.00 55.50 210 PHE A O 1
ATOM 1727 N N . GLU A 1 211 ? 1.147 -22.577 -20.268 1.00 46.03 211 GLU A N 1
ATOM 1728 C CA . GLU A 1 211 ? 1.999 -22.735 -19.107 1.00 46.03 211 GLU A CA 1
ATOM 1729 C C . GLU A 1 211 ? 1.212 -22.046 -18.002 1.00 46.03 211 GLU A C 1
ATOM 1731 O O . GLU A 1 211 ? 1.137 -20.818 -17.951 1.00 46.03 211 GLU A O 1
ATOM 1736 N N . ILE A 1 212 ? 0.563 -22.840 -17.149 1.00 46.72 212 ILE A N 1
ATOM 1737 C CA . ILE A 1 212 ? 0.016 -22.370 -15.885 1.00 46.72 212 ILE A CA 1
ATOM 1738 C C . ILE A 1 212 ? 1.234 -21.986 -15.042 1.00 46.72 212 ILE A C 1
ATOM 1740 O O . ILE A 1 212 ? 1.640 -22.684 -14.115 1.00 46.72 212 ILE A O 1
ATOM 1744 N N . ARG A 1 213 ? 1.877 -20.872 -15.392 1.00 41.75 213 ARG A N 1
ATOM 1745 C CA . ARG A 1 213 ? 2.661 -20.117 -14.436 1.00 41.75 213 ARG A CA 1
ATOM 1746 C C . ARG A 1 213 ? 1.663 -19.729 -13.359 1.00 41.75 213 ARG A C 1
ATOM 1748 O O . ARG A 1 213 ? 0.514 -19.403 -13.668 1.00 41.75 213 ARG A O 1
ATOM 1755 N N . LYS A 1 214 ? 2.079 -19.802 -12.094 1.00 42.25 214 LYS A N 1
ATOM 1756 C CA . LYS A 1 214 ? 1.263 -19.397 -10.935 1.00 42.25 214 LYS A CA 1
ATOM 1757 C C . LYS A 1 214 ? 0.543 -18.053 -11.180 1.00 42.25 214 LYS A C 1
ATOM 1759 O O . LYS A 1 214 ? -0.560 -17.845 -10.693 1.00 42.25 214 LYS A O 1
ATOM 1764 N N . ASP A 1 215 ? 1.128 -17.211 -12.020 1.00 44.09 215 ASP A N 1
ATOM 1765 C CA . ASP A 1 215 ? 0.670 -15.939 -12.574 1.00 44.09 215 ASP A CA 1
ATOM 1766 C C . ASP A 1 215 ? -0.723 -15.980 -13.249 1.00 44.09 215 ASP A C 1
ATOM 1768 O O . ASP A 1 215 ? -1.491 -15.033 -13.104 1.00 44.09 215 ASP A O 1
ATOM 1772 N N . GLY A 1 216 ? -1.107 -17.069 -13.930 1.00 41.78 216 GLY A N 1
ATOM 1773 C CA . GLY A 1 216 ? -2.409 -17.187 -14.612 1.00 41.78 216 GLY A CA 1
ATOM 1774 C C . GLY A 1 216 ? -3.599 -17.288 -13.649 1.00 41.78 216 GLY A C 1
ATOM 1775 O O . GLY A 1 216 ? -4.658 -16.709 -13.888 1.00 41.78 216 GLY A O 1
ATOM 1776 N N . PHE A 1 217 ? -3.401 -17.940 -12.499 1.00 44.81 217 PHE A N 1
ATOM 1777 C CA . PHE A 1 217 ? -4.374 -17.938 -11.403 1.00 44.81 217 PHE A CA 1
ATOM 1778 C C . PHE A 1 217 ? -4.563 -16.524 -10.837 1.00 44.81 217 PHE A C 1
ATOM 1780 O O . PHE A 1 217 ? -5.688 -16.112 -10.560 1.00 44.81 217 PHE A O 1
ATOM 1787 N N . TYR A 1 218 ? -3.482 -15.747 -10.722 1.00 45.31 218 TYR A N 1
ATOM 1788 C CA . TYR A 1 218 ? -3.552 -14.364 -10.251 1.00 45.31 218 TYR A CA 1
ATOM 1789 C C . TYR A 1 218 ? -4.209 -13.422 -11.268 1.00 45.31 218 TYR A C 1
ATOM 1791 O O . TYR A 1 218 ? -4.998 -12.571 -10.861 1.00 45.31 218 TYR A O 1
ATOM 1799 N N . GLN A 1 219 ? -3.971 -13.610 -12.571 1.00 43.00 219 GLN A N 1
ATOM 1800 C CA . GLN A 1 219 ? -4.656 -12.858 -13.632 1.00 43.00 219 GLN A CA 1
ATOM 1801 C C . GLN A 1 219 ? -6.170 -13.108 -13.629 1.00 43.00 219 GLN A C 1
ATOM 1803 O O . GLN A 1 219 ? -6.950 -12.161 -13.701 1.00 43.00 219 GLN A O 1
ATOM 1808 N N . LEU A 1 220 ? -6.592 -14.362 -13.463 1.00 47.94 220 LEU A N 1
ATOM 1809 C CA . LEU A 1 220 ? -8.003 -14.729 -13.351 1.00 47.94 220 LEU A CA 1
ATOM 1810 C C . LEU A 1 220 ? -8.648 -14.195 -12.062 1.00 47.94 220 LEU A C 1
ATOM 1812 O O . LEU A 1 220 ? -9.741 -13.630 -12.100 1.00 47.94 220 LEU A O 1
ATOM 1816 N N . MET A 1 221 ? -7.973 -14.340 -10.917 1.00 46.38 221 MET A N 1
ATOM 1817 C CA . MET A 1 221 ? -8.451 -13.781 -9.647 1.00 46.38 221 MET A CA 1
ATOM 1818 C C . MET A 1 221 ? -8.604 -12.262 -9.726 1.00 46.38 221 MET A C 1
ATOM 1820 O O . MET A 1 221 ? -9.494 -11.704 -9.089 1.00 46.38 221 MET A O 1
ATOM 1824 N N . ALA A 1 222 ? -7.764 -11.593 -10.510 1.00 44.62 222 ALA A N 1
ATOM 1825 C CA . ALA A 1 222 ? -7.854 -10.164 -10.731 1.00 44.62 222 ALA A CA 1
ATOM 1826 C C . ALA A 1 222 ? -8.989 -9.786 -11.711 1.00 44.62 222 ALA A C 1
ATOM 1828 O O . ALA A 1 222 ? -9.692 -8.814 -11.442 1.00 44.62 222 ALA A O 1
ATOM 1829 N N . LEU A 1 223 ? -9.280 -10.596 -12.740 1.00 45.38 223 LEU A N 1
ATOM 1830 C CA . LEU A 1 223 ? -10.432 -10.387 -13.638 1.00 45.38 223 LEU A CA 1
ATOM 1831 C C . LEU A 1 223 ? -11.773 -10.547 -12.902 1.00 45.38 223 LEU A C 1
ATOM 1833 O O . LEU A 1 223 ? -12.622 -9.653 -12.946 1.00 45.38 223 LEU A O 1
ATOM 1837 N N . LYS A 1 224 ? -11.911 -11.629 -12.120 1.00 48.59 224 LYS A N 1
ATOM 1838 C CA . LYS A 1 224 ? -13.051 -11.862 -11.217 1.00 48.59 224 LYS A CA 1
ATOM 1839 C C . LYS A 1 224 ? -13.247 -10.689 -10.259 1.00 48.59 224 LYS A C 1
ATOM 1841 O O . LYS A 1 224 ? -14.373 -10.256 -10.050 1.00 48.59 224 LYS A O 1
ATOM 1846 N N . ARG A 1 225 ? -12.156 -10.137 -9.721 1.00 49.31 225 ARG A N 1
ATOM 1847 C CA . ARG A 1 225 ? -12.207 -9.020 -8.770 1.00 49.31 225 ARG A CA 1
ATOM 1848 C C . ARG A 1 225 ? -12.486 -7.671 -9.408 1.00 49.31 225 ARG A C 1
ATOM 1850 O O . ARG A 1 225 ? -13.201 -6.891 -8.805 1.00 49.31 225 ARG A O 1
ATOM 1857 N N . SER A 1 226 ? -12.006 -7.398 -10.618 1.00 44.66 226 SER A N 1
ATOM 1858 C CA . SER A 1 226 ? -12.422 -6.210 -11.376 1.00 44.66 226 SER A CA 1
ATOM 1859 C C . SER A 1 226 ? -13.931 -6.234 -11.652 1.00 44.66 226 SER A C 1
ATOM 1861 O O . SER A 1 226 ? -14.590 -5.193 -11.661 1.00 44.66 226 SER A O 1
ATOM 1863 N N . TRP A 1 227 ? -14.501 -7.429 -11.818 1.00 45.19 227 TRP A N 1
ATOM 1864 C CA . TRP A 1 227 ? -15.939 -7.612 -11.968 1.00 45.19 227 TRP A CA 1
ATOM 1865 C C . TRP A 1 227 ? -16.695 -7.511 -10.634 1.00 45.19 227 TRP A C 1
ATOM 1867 O O . TRP A 1 227 ? -17.672 -6.772 -10.556 1.00 45.19 227 TRP A O 1
ATOM 1877 N N . GLU A 1 228 ? -16.205 -8.144 -9.562 1.00 44.91 228 GLU A N 1
ATOM 1878 C CA . GLU A 1 228 ? -16.747 -7.990 -8.200 1.00 44.91 228 GLU A CA 1
ATOM 1879 C C . GLU A 1 228 ? -16.666 -6.538 -7.724 1.00 44.91 228 GLU A C 1
ATOM 1881 O O . GLU A 1 228 ? -17.629 -6.040 -7.169 1.00 44.91 228 GLU A O 1
ATOM 1886 N N . GLN A 1 229 ? -15.587 -5.810 -8.009 1.00 46.44 229 GLN A N 1
ATOM 1887 C CA . GLN A 1 229 ? -15.471 -4.383 -7.716 1.00 46.44 229 GLN A CA 1
ATOM 1888 C C . GLN A 1 229 ? -16.402 -3.543 -8.576 1.00 46.44 229 GLN A C 1
ATOM 1890 O O . GLN A 1 229 ? -16.926 -2.567 -8.069 1.00 46.44 229 GLN A O 1
ATOM 1895 N N . ASN A 1 230 ? -16.667 -3.897 -9.835 1.00 46.31 230 ASN A N 1
ATOM 1896 C CA . ASN A 1 230 ? -17.724 -3.240 -10.611 1.00 46.31 230 ASN A CA 1
ATOM 1897 C C . ASN A 1 230 ? -19.111 -3.493 -10.003 1.00 46.31 230 ASN A C 1
ATOM 1899 O O . ASN A 1 230 ? -19.954 -2.600 -10.019 1.00 46.31 230 ASN A O 1
ATOM 1903 N N . ILE A 1 231 ? -19.350 -4.685 -9.448 1.00 46.72 231 ILE A N 1
ATOM 1904 C CA . ILE A 1 231 ? -20.574 -4.994 -8.702 1.00 46.72 231 ILE A CA 1
ATOM 1905 C C . ILE A 1 231 ? -20.612 -4.189 -7.405 1.00 46.72 231 ILE A C 1
ATOM 1907 O O . ILE A 1 231 ? -21.592 -3.497 -7.196 1.00 46.72 231 ILE A O 1
ATOM 1911 N N . VAL A 1 232 ? -19.544 -4.171 -6.604 1.00 46.53 232 VAL A N 1
ATOM 1912 C CA . VAL A 1 232 ? -19.428 -3.375 -5.371 1.00 46.53 232 VAL A CA 1
ATOM 1913 C C . VAL A 1 232 ? -19.502 -1.884 -5.671 1.00 46.53 232 VAL A C 1
ATOM 1915 O O . VAL A 1 232 ? -20.063 -1.147 -4.883 1.00 46.53 232 VAL A O 1
ATOM 1918 N N . THR A 1 233 ? -18.998 -1.415 -6.811 1.00 52.12 233 THR A N 1
ATOM 1919 C CA . THR A 1 233 ? -19.118 -0.014 -7.235 1.00 52.12 233 THR A CA 1
ATOM 1920 C C . THR A 1 233 ? -20.559 0.288 -7.605 1.00 52.12 233 THR A C 1
ATOM 1922 O O . THR A 1 233 ? -21.072 1.299 -7.163 1.00 52.12 233 THR A O 1
ATOM 1925 N N . LYS A 1 234 ? -21.258 -0.612 -8.304 1.00 52.22 234 LYS A N 1
ATOM 1926 C CA . LYS A 1 234 ? -22.700 -0.478 -8.553 1.00 52.22 234 LYS A CA 1
ATOM 1927 C C . LYS A 1 234 ? -23.535 -0.607 -7.285 1.00 52.22 234 LYS A C 1
ATOM 1929 O O . LYS A 1 234 ? -24.519 0.098 -7.153 1.00 52.22 234 LYS A O 1
ATOM 1934 N N . GLU A 1 235 ? -23.172 -1.479 -6.354 1.00 49.97 235 GLU A N 1
ATOM 1935 C CA . GLU A 1 235 ? -23.817 -1.622 -5.048 1.00 49.97 235 GLU A CA 1
ATOM 1936 C C . GLU A 1 235 ? -23.513 -0.426 -4.155 1.00 49.97 235 GLU A C 1
ATOM 1938 O O . GLU A 1 235 ? -24.383 -0.007 -3.414 1.00 49.97 235 GLU A O 1
ATOM 1943 N N . LYS A 1 236 ? -22.320 0.163 -4.255 1.00 50.97 236 LYS A N 1
ATOM 1944 C CA . LYS A 1 236 ? -21.937 1.422 -3.619 1.00 50.97 236 LYS A CA 1
ATOM 1945 C C . LYS A 1 236 ? -22.704 2.577 -4.240 1.00 50.97 236 LYS A C 1
ATOM 1947 O O . LYS A 1 236 ? -23.269 3.348 -3.493 1.00 50.97 236 LYS A O 1
ATOM 1952 N N . GLU A 1 237 ? -22.805 2.661 -5.561 1.00 58.34 237 GLU A N 1
ATOM 1953 C CA . GLU A 1 237 ? -23.634 3.639 -6.272 1.00 58.34 237 GLU A CA 1
ATOM 1954 C C . GLU A 1 237 ? -25.111 3.469 -5.897 1.00 58.34 237 GLU A C 1
ATOM 1956 O O . GLU A 1 237 ? -25.805 4.454 -5.677 1.00 58.34 237 GLU A O 1
ATOM 1961 N N . VAL A 1 238 ? -25.606 2.231 -5.786 1.00 55.97 238 VAL A N 1
ATOM 1962 C CA . VAL A 1 238 ? -26.965 1.914 -5.325 1.00 55.97 238 VAL A CA 1
ATOM 1963 C C . VAL A 1 238 ? -27.125 2.262 -3.849 1.00 55.97 238 VAL A C 1
ATOM 1965 O O . VAL A 1 238 ? -28.106 2.897 -3.507 1.00 55.97 238 VAL A O 1
ATOM 1968 N N . TYR A 1 239 ? -26.165 1.948 -2.984 1.00 50.22 239 TYR A N 1
ATOM 1969 C CA . TYR A 1 239 ? -26.181 2.286 -1.564 1.00 50.22 239 TYR A CA 1
ATOM 1970 C C . TYR A 1 239 ? -26.095 3.797 -1.350 1.00 50.22 239 TYR A C 1
ATOM 1972 O O . TYR A 1 239 ? -26.833 4.319 -0.533 1.00 50.22 239 TYR A O 1
ATOM 1980 N N . GLU A 1 240 ? -25.255 4.514 -2.092 1.00 51.47 240 GLU A N 1
ATOM 1981 C CA . GLU A 1 240 ? -25.160 5.978 -2.119 1.00 51.47 240 GLU A CA 1
ATOM 1982 C C . GLU A 1 240 ? -26.426 6.606 -2.713 1.00 51.47 240 GLU A C 1
ATOM 1984 O O . GLU A 1 240 ? -26.789 7.721 -2.356 1.00 51.47 240 GLU A O 1
ATOM 1989 N N . LYS A 1 241 ? -27.135 5.893 -3.591 1.00 62.41 241 LYS A N 1
ATOM 1990 C CA . LYS A 1 241 ? -28.422 6.315 -4.156 1.00 62.41 241 LYS A CA 1
ATOM 1991 C C . LYS A 1 241 ? -29.614 6.016 -3.240 1.00 62.41 241 LYS A C 1
ATOM 1993 O O . LYS A 1 241 ? -30.567 6.789 -3.236 1.00 62.41 241 LYS A O 1
ATOM 1998 N N . GLU A 1 242 ? -29.587 4.912 -2.497 1.00 52.41 242 GLU A N 1
ATOM 1999 C CA . GLU A 1 242 ? -30.626 4.455 -1.557 1.00 52.41 242 GLU A CA 1
ATOM 2000 C C . GLU A 1 242 ? -30.449 5.060 -0.162 1.00 52.41 242 GLU A C 1
ATOM 2002 O O . GLU A 1 242 ? -31.419 5.302 0.551 1.00 52.41 242 GLU A O 1
ATOM 2007 N N . ASN A 1 243 ? -29.206 5.361 0.196 1.00 42.50 243 ASN A N 1
ATOM 2008 C CA . ASN A 1 243 ? -28.784 6.087 1.383 1.00 42.50 243 ASN A CA 1
ATOM 2009 C C . ASN A 1 243 ? -28.018 7.325 0.913 1.00 42.50 243 ASN A C 1
ATOM 2011 O O . ASN A 1 243 ? -26.825 7.446 1.219 1.00 42.50 243 ASN A O 1
ATOM 2015 N N . PRO A 1 244 ? -28.667 8.235 0.152 1.00 44.66 244 PRO A N 1
ATOM 2016 C CA . PRO A 1 244 ? -28.043 9.503 -0.168 1.00 44.66 244 PRO A CA 1
ATOM 2017 C C . PRO A 1 244 ? -27.594 10.084 1.157 1.00 44.66 244 PRO A C 1
ATOM 2019 O O . PRO A 1 244 ? -28.414 10.229 2.072 1.00 44.66 244 PRO A O 1
ATOM 2022 N N . ALA A 1 245 ? -26.280 10.319 1.285 1.00 42.22 245 ALA A N 1
ATOM 2023 C CA . ALA A 1 245 ? -25.726 11.014 2.436 1.00 42.22 245 ALA A CA 1
ATOM 2024 C C . ALA A 1 245 ? -26.681 12.172 2.694 1.00 42.22 245 ALA A C 1
ATOM 2026 O O . ALA A 1 245 ? -26.955 12.869 1.715 1.00 42.22 245 ALA A O 1
ATOM 2027 N N . PRO A 1 246 ? -27.287 12.305 3.890 1.00 38.16 246 PRO A N 1
ATOM 2028 C CA . PRO A 1 246 ? -28.343 13.273 4.112 1.00 38.16 246 PRO A CA 1
ATOM 2029 C C . PRO A 1 246 ? -27.780 14.638 3.756 1.00 38.16 246 PRO A C 1
ATOM 2031 O O . PRO A 1 246 ? -27.066 15.274 4.531 1.00 38.16 246 PRO A O 1
ATOM 2034 N N . ILE A 1 247 ? -28.045 15.059 2.522 1.00 38.59 247 ILE A N 1
ATOM 2035 C CA . ILE A 1 247 ? -27.749 16.390 2.077 1.00 38.59 247 ILE A CA 1
ATOM 2036 C C . ILE A 1 247 ? -28.805 17.143 2.846 1.00 38.59 247 ILE A C 1
ATOM 2038 O O . ILE A 1 247 ? -29.998 17.002 2.566 1.00 38.59 247 ILE A O 1
ATOM 2042 N N . TYR A 1 248 ? -28.381 17.855 3.884 1.00 38.12 248 TYR A N 1
ATOM 2043 C CA . TYR A 1 248 ? -29.209 18.847 4.543 1.00 38.12 248 TYR A CA 1
ATOM 2044 C C . TYR A 1 248 ? -29.517 19.925 3.484 1.00 38.12 248 TYR A C 1
ATOM 2046 O O . TYR A 1 248 ? -28.843 20.942 3.369 1.00 38.12 248 TYR A O 1
ATOM 2054 N N . LEU A 1 249 ? -30.468 19.599 2.602 1.00 36.97 249 LEU A N 1
ATOM 2055 C CA . LEU A 1 249 ? -31.041 20.407 1.526 1.00 36.97 249 LEU A CA 1
ATOM 2056 C C . LEU A 1 249 ? -32.237 21.197 2.035 1.00 36.97 249 LEU A C 1
ATOM 2058 O O . LEU A 1 249 ? -32.637 22.173 1.406 1.00 36.97 249 LEU A O 1
ATOM 2062 N N . ASN A 1 250 ? -32.748 20.840 3.215 1.00 38.25 250 ASN A N 1
ATOM 2063 C CA . ASN A 1 250 ? -33.340 21.859 4.048 1.00 38.25 250 ASN A CA 1
ATOM 2064 C C . ASN A 1 250 ? -32.205 22.831 4.336 1.00 38.25 250 ASN A C 1
ATOM 2066 O O . ASN A 1 250 ? -31.301 22.519 5.110 1.00 38.25 250 ASN A O 1
ATOM 2070 N N . SER A 1 251 ? -32.251 23.993 3.683 1.00 38.81 251 SER A N 1
ATOM 2071 C CA . SER A 1 251 ? -31.799 25.225 4.299 1.00 38.81 251 SER A CA 1
ATOM 2072 C C . SER A 1 251 ? -32.381 25.198 5.701 1.00 38.81 251 SER A C 1
ATOM 2074 O O . SER A 1 251 ? -33.557 25.499 5.913 1.00 38.81 251 SER A O 1
ATOM 2076 N N . ILE A 1 252 ? -31.589 24.713 6.645 1.00 40.84 252 ILE A N 1
ATOM 2077 C CA . ILE A 1 252 ? -31.817 24.980 8.033 1.00 40.84 252 ILE A CA 1
ATOM 2078 C C . ILE A 1 252 ? -31.703 26.508 8.068 1.00 40.84 252 ILE A C 1
ATOM 2080 O O . ILE A 1 252 ? -30.623 27.076 7.989 1.00 40.84 252 ILE A O 1
ATOM 2084 N N . THR A 1 253 ? -32.852 27.175 7.993 1.00 41.19 253 THR A N 1
ATOM 2085 C CA . THR A 1 253 ? -33.004 28.611 8.225 1.00 41.19 253 THR A CA 1
ATOM 2086 C C . THR A 1 253 ? -32.972 28.912 9.717 1.00 41.19 253 THR A C 1
ATOM 2088 O O . THR A 1 253 ? -33.142 30.063 10.101 1.00 41.19 253 THR A O 1
ATOM 2091 N N . THR A 1 254 ? -32.722 27.916 10.577 1.00 42.03 254 THR A N 1
ATOM 2092 C CA . THR A 1 254 ? -31.976 28.236 11.789 1.00 42.03 254 THR A CA 1
ATOM 2093 C C . THR A 1 254 ? -30.570 28.512 11.297 1.00 42.03 254 THR A C 1
ATOM 2095 O O . THR A 1 254 ? -29.931 27.601 10.771 1.00 42.03 254 THR A O 1
ATOM 2098 N N . GLU A 1 255 ? -30.125 29.768 11.380 1.00 44.62 255 GLU A N 1
ATOM 2099 C CA . GLU A 1 255 ? -28.703 30.095 11.272 1.00 44.62 255 GLU A CA 1
ATOM 2100 C C . GLU A 1 255 ? -27.921 28.924 11.865 1.00 44.62 255 GLU A C 1
ATOM 2102 O O . GLU A 1 255 ? -28.293 28.511 12.973 1.00 44.62 255 GLU A O 1
ATOM 2107 N N . PRO A 1 256 ? -26.985 28.292 11.122 1.00 48.00 256 PRO A N 1
ATOM 2108 C CA . PRO A 1 256 ? -26.202 27.212 11.692 1.00 48.00 256 PRO A CA 1
ATOM 2109 C C . PRO A 1 256 ? -25.726 27.767 13.018 1.00 48.00 256 PRO A C 1
ATOM 2111 O O . PRO A 1 256 ? -25.075 28.816 13.010 1.00 48.00 256 PRO A O 1
ATOM 2114 N N . GLU A 1 257 ? -26.167 27.168 14.136 1.00 46.34 257 GLU A N 1
ATOM 2115 C CA . GLU A 1 257 ? -25.632 27.532 15.439 1.00 46.34 257 GLU A CA 1
ATOM 2116 C C . GLU A 1 257 ? -24.143 27.581 15.183 1.00 46.34 257 GLU A C 1
ATOM 2118 O O . GLU A 1 257 ? -23.596 26.603 14.665 1.00 46.34 257 GLU A O 1
ATOM 2123 N N . ASN A 1 258 ? -23.551 28.768 15.324 1.00 50.78 258 ASN A N 1
ATOM 2124 C CA . ASN A 1 258 ? -22.155 28.987 15.015 1.00 50.78 258 ASN A CA 1
ATOM 2125 C C . ASN A 1 258 ? -21.401 28.107 16.007 1.00 50.78 258 ASN A C 1
ATOM 2127 O O . ASN A 1 258 ? -21.030 28.566 17.087 1.00 50.78 258 ASN A O 1
ATOM 2131 N N . VAL A 1 259 ? -21.245 26.821 15.681 1.00 56.53 259 VAL A N 1
ATOM 2132 C CA . VAL A 1 259 ? -20.432 25.865 16.404 1.00 56.53 259 VAL A CA 1
ATOM 2133 C C . VAL A 1 259 ? -19.041 26.351 16.095 1.00 56.53 259 VAL A C 1
ATOM 2135 O O . VAL A 1 259 ? -18.422 25.998 15.089 1.00 56.53 259 VAL A O 1
ATOM 2138 N N . ARG A 1 260 ? -18.631 27.312 16.917 1.00 64.62 260 ARG A N 1
ATOM 2139 C CA . ARG A 1 260 ? -17.361 27.982 16.826 1.00 64.62 260 ARG A CA 1
ATOM 2140 C C . ARG A 1 260 ? -16.328 26.881 16.929 1.00 64.62 260 ARG A C 1
ATOM 2142 O O . ARG A 1 260 ? -16.234 26.184 17.934 1.00 64.62 260 ARG A O 1
ATOM 2149 N N . PHE A 1 261 ? -15.614 26.664 15.836 1.00 72.62 261 PHE A N 1
ATOM 2150 C CA . PHE A 1 261 ? -14.464 25.795 15.871 1.00 72.62 261 PHE A CA 1
ATOM 2151 C C . PHE A 1 261 ? -13.411 26.498 16.727 1.00 72.62 261 PHE A C 1
ATOM 2153 O O . PHE A 1 261 ? -12.838 27.500 16.306 1.00 72.62 261 PHE A O 1
ATOM 2160 N N . ASP A 1 262 ? -13.193 25.998 17.941 1.00 76.44 262 ASP A N 1
ATOM 2161 C CA . ASP A 1 262 ? -12.263 26.592 18.912 1.00 76.44 262 ASP A CA 1
ATOM 2162 C C . ASP A 1 262 ? -10.778 26.346 18.566 1.00 76.44 262 ASP A C 1
ATOM 2164 O O . ASP A 1 262 ? -9.883 26.702 19.337 1.00 76.44 262 ASP A O 1
ATOM 2168 N N . GLY A 1 263 ? -10.512 25.788 17.381 1.00 83.19 263 GLY A N 1
ATOM 2169 C CA . GLY A 1 263 ? -9.185 25.462 16.878 1.00 83.19 263 GLY A CA 1
ATOM 2170 C C . GLY A 1 263 ? -8.780 24.014 17.143 1.00 83.19 263 GLY A C 1
ATOM 2171 O O . GLY A 1 263 ? -9.505 23.227 17.756 1.00 83.19 263 GLY A O 1
ATOM 2172 N N . TYR A 1 264 ? -7.599 23.666 16.642 1.00 88.69 264 TYR A N 1
ATOM 2173 C CA . TYR A 1 264 ? -6.965 22.373 16.875 1.00 88.69 264 TYR A CA 1
ATOM 2174 C C . TYR A 1 264 ? -6.215 22.376 18.218 1.00 88.69 264 TYR A C 1
ATOM 2176 O O . TYR A 1 264 ? -5.723 23.406 18.683 1.00 88.69 264 TYR A O 1
ATOM 2184 N N . THR A 1 265 ? -6.147 21.216 18.866 1.00 92.50 265 THR A N 1
ATOM 2185 C CA . THR A 1 265 ? -5.430 20.994 20.133 1.00 92.50 265 THR A CA 1
ATOM 2186 C C . THR A 1 265 ? -4.300 19.987 19.917 1.00 92.50 265 THR A C 1
ATOM 2188 O O . THR A 1 265 ? -4.085 19.524 18.805 1.00 92.50 265 THR A O 1
ATOM 2191 N N . ASN A 1 266 ? -3.537 19.630 20.955 1.00 93.50 266 ASN A N 1
ATOM 2192 C CA . ASN A 1 266 ? -2.605 18.508 20.833 1.00 93.50 266 ASN A CA 1
ATOM 2193 C C . ASN A 1 266 ? -3.399 17.188 20.731 1.00 93.50 266 ASN A C 1
ATOM 2195 O O . ASN A 1 266 ? -3.999 16.793 21.736 1.00 93.50 266 ASN A O 1
ATOM 2199 N N . PRO A 1 267 ? -3.371 16.468 19.593 1.00 95.50 267 PRO A N 1
ATOM 2200 C CA . PRO A 1 267 ? -4.127 15.227 19.453 1.00 95.50 267 PRO A CA 1
ATOM 2201 C C . PRO A 1 267 ? -3.537 14.061 20.259 1.00 95.50 267 PRO A C 1
ATOM 2203 O O . PRO A 1 267 ? -4.201 13.047 20.467 1.00 95.50 267 PRO A O 1
ATOM 2206 N N . PHE A 1 268 ? -2.290 14.183 20.722 1.00 96.56 268 PHE A N 1
ATOM 2207 C CA . PHE A 1 268 ? -1.579 13.141 21.456 1.00 96.56 268 PHE A CA 1
ATOM 2208 C C . PHE A 1 268 ? -1.712 13.365 22.964 1.00 96.56 268 PHE A C 1
ATOM 2210 O O . PHE A 1 268 ? -0.775 13.802 23.633 1.00 96.56 268 PHE A O 1
ATOM 2217 N N . ALA A 1 269 ? -2.903 13.083 23.492 1.00 96.38 269 ALA A N 1
ATOM 2218 C CA . ALA A 1 269 ? -3.201 13.129 24.921 1.00 96.38 269 ALA A CA 1
ATOM 2219 C C . ALA A 1 269 ? -3.121 11.710 25.524 1.00 96.38 269 ALA A C 1
ATOM 2221 O O . ALA A 1 269 ? -4.126 10.992 25.495 1.00 96.38 269 ALA A O 1
ATOM 2222 N N . PRO A 1 270 ? -1.952 11.264 26.033 1.00 97.00 270 PRO A N 1
ATOM 2223 C CA . PRO A 1 270 ? -1.788 9.903 26.532 1.00 97.00 270 PRO A CA 1
ATOM 2224 C C . PRO A 1 270 ? -2.664 9.641 27.761 1.00 97.00 270 PRO A C 1
ATOM 2226 O O . PRO A 1 270 ? -2.750 10.464 28.677 1.00 97.00 270 PRO A O 1
ATOM 2229 N N . ILE A 1 271 ? -3.291 8.466 27.792 1.00 97.69 271 ILE A N 1
ATOM 2230 C CA . ILE A 1 271 ? -4.137 8.001 28.893 1.00 97.69 271 ILE A CA 1
ATOM 2231 C C . ILE A 1 271 ? -3.435 6.845 29.594 1.00 97.69 271 ILE A C 1
ATOM 2233 O O . ILE A 1 271 ? -3.164 5.818 28.977 1.00 97.69 271 ILE A O 1
ATOM 2237 N N . TYR A 1 272 ? -3.177 7.009 30.890 1.00 97.38 272 TYR A N 1
ATOM 2238 C CA . TYR A 1 272 ? -2.466 6.036 31.719 1.00 97.38 272 TYR A CA 1
ATOM 2239 C C . TYR A 1 272 ? -3.430 5.285 32.637 1.00 97.38 272 TYR A C 1
ATOM 2241 O O . TYR A 1 272 ? -4.324 5.882 33.243 1.00 97.38 272 TYR A O 1
ATOM 2249 N N . CYS A 1 273 ? -3.239 3.977 32.744 1.00 97.25 273 CYS A N 1
ATOM 2250 C CA . CYS A 1 273 ? -4.026 3.065 33.558 1.00 97.25 273 CYS A CA 1
ATOM 2251 C C . CYS A 1 273 ? -3.231 2.549 34.768 1.00 97.25 273 CYS A C 1
ATOM 2253 O O . CYS A 1 273 ? -2.002 2.625 34.813 1.00 97.25 273 CYS A O 1
ATOM 2255 N N . GLU A 1 274 ? -3.936 2.004 35.760 1.00 96.56 274 GLU A N 1
ATOM 2256 C CA . GLU A 1 274 ? -3.316 1.275 36.870 1.00 96.56 274 GLU A CA 1
ATOM 2257 C C . GLU A 1 274 ? -2.436 0.130 36.334 1.00 96.56 274 GLU A C 1
ATOM 2259 O O . GLU A 1 274 ? -2.896 -0.707 35.558 1.00 96.56 274 GLU A O 1
ATOM 2264 N N . GLY A 1 275 ? -1.167 0.099 36.754 1.00 94.31 275 GLY A N 1
ATOM 2265 C CA . GLY A 1 275 ? -0.182 -0.906 36.335 1.00 94.31 275 GLY A CA 1
ATOM 2266 C C . GLY A 1 275 ? 0.695 -0.514 35.139 1.00 94.31 275 GLY A C 1
ATOM 2267 O O . GLY A 1 275 ? 1.687 -1.198 34.890 1.00 94.31 275 GLY A O 1
ATOM 2268 N N . ASP A 1 276 ? 0.394 0.585 34.439 1.00 94.12 276 ASP A N 1
ATOM 2269 C CA . ASP A 1 276 ? 1.236 1.061 33.335 1.00 94.12 276 ASP A CA 1
ATOM 2270 C C . ASP A 1 276 ? 2.621 1.517 33.834 1.00 94.12 276 ASP A C 1
ATOM 2272 O O . ASP A 1 276 ? 2.774 2.075 34.927 1.00 94.12 276 ASP A O 1
ATOM 2276 N N . ASN A 1 277 ? 3.658 1.312 33.013 1.00 93.56 277 ASN A N 1
ATOM 2277 C CA . ASN A 1 277 ? 5.009 1.752 33.349 1.00 93.56 277 ASN A CA 1
ATOM 2278 C C . ASN A 1 277 ? 5.184 3.261 33.103 1.00 93.56 277 ASN A C 1
ATOM 2280 O O . ASN A 1 277 ? 5.385 3.712 31.976 1.00 93.56 277 ASN A O 1
ATOM 2284 N N . LEU A 1 278 ? 5.194 4.037 34.186 1.00 94.44 278 LEU A N 1
ATOM 2285 C CA . LEU A 1 278 ? 5.333 5.494 34.139 1.00 94.44 278 LEU A CA 1
ATOM 2286 C C . LEU A 1 278 ? 6.786 5.988 34.036 1.00 94.44 278 LEU A C 1
ATOM 2288 O O . LEU A 1 278 ? 6.999 7.200 34.016 1.00 94.44 278 LEU A O 1
ATOM 2292 N N . SER A 1 279 ? 7.794 5.105 33.980 1.00 94.94 279 SER A N 1
ATOM 2293 C CA . SER A 1 279 ? 9.207 5.522 33.935 1.00 94.94 279 SER A CA 1
ATOM 2294 C C . SER A 1 279 ? 9.568 6.321 32.681 1.00 94.94 279 SER A C 1
ATOM 2296 O O . SER A 1 279 ? 10.533 7.079 32.704 1.00 94.94 279 SER A O 1
ATOM 2298 N N . TYR A 1 280 ? 8.798 6.156 31.604 1.00 92.19 280 TYR A N 1
ATOM 2299 C CA . TYR A 1 280 ? 9.015 6.817 30.314 1.00 92.19 280 TYR A CA 1
ATOM 2300 C C . TYR A 1 280 ? 8.054 7.985 30.053 1.00 92.19 280 TYR A C 1
ATOM 2302 O O . TYR A 1 280 ? 8.196 8.666 29.039 1.00 92.19 280 TYR A O 1
ATOM 2310 N N . ALA A 1 281 ? 7.086 8.235 30.941 1.00 91.81 281 ALA A N 1
ATOM 2311 C CA . ALA A 1 281 ? 6.092 9.286 30.746 1.00 91.81 281 ALA A CA 1
ATOM 2312 C C . ALA A 1 281 ? 6.761 10.672 30.712 1.00 91.81 281 ALA A C 1
ATOM 2314 O O . ALA A 1 281 ? 7.446 11.053 31.662 1.00 91.81 281 ALA A O 1
ATOM 2315 N N . ILE A 1 282 ? 6.523 11.444 29.642 1.00 88.06 282 ILE A N 1
ATOM 2316 C CA . ILE A 1 282 ? 7.064 12.813 29.493 1.00 88.06 282 ILE A CA 1
ATOM 2317 C C . ILE A 1 282 ? 6.606 13.698 30.659 1.00 88.06 282 ILE A C 1
ATOM 2319 O O . ILE A 1 282 ? 7.392 14.441 31.243 1.00 88.06 282 ILE A O 1
ATOM 2323 N N . LEU A 1 283 ? 5.324 13.591 31.006 1.00 89.50 283 LEU A N 1
ATOM 2324 C CA . LEU A 1 283 ? 4.718 14.215 32.172 1.00 89.50 283 LEU A CA 1
ATOM 2325 C C . LEU A 1 283 ? 4.000 13.128 32.960 1.00 89.50 283 LEU A C 1
ATOM 2327 O O . LEU A 1 283 ? 3.211 12.367 32.396 1.00 89.50 283 LEU A O 1
ATOM 2331 N N . LYS A 1 284 ? 4.261 13.059 34.269 1.00 91.00 284 LYS A N 1
ATOM 2332 C CA . LYS A 1 284 ? 3.551 12.117 35.135 1.00 91.00 284 LYS A CA 1
ATOM 2333 C C . LYS A 1 284 ? 2.058 12.467 35.138 1.00 91.00 284 LYS A C 1
ATOM 2335 O O . LYS A 1 284 ? 1.720 13.627 35.385 1.00 91.00 284 LYS A O 1
ATOM 2340 N N . PRO A 1 285 ? 1.168 11.500 34.874 1.00 94.06 285 PRO A N 1
ATOM 2341 C CA . PRO A 1 285 ? -0.261 11.766 34.829 1.00 94.06 285 PRO A CA 1
ATOM 2342 C C . PRO A 1 285 ? -0.787 12.153 36.215 1.00 94.06 285 PRO A C 1
ATOM 2344 O O . PRO A 1 285 ? -0.496 11.493 37.210 1.00 94.06 285 PRO A O 1
ATOM 2347 N N . ALA A 1 286 ? -1.607 13.204 36.273 1.00 94.69 286 ALA A N 1
ATOM 2348 C CA . ALA A 1 286 ? -2.329 13.575 37.493 1.00 94.69 286 ALA A CA 1
ATOM 2349 C C . ALA A 1 286 ? -3.498 12.620 37.795 1.00 94.69 286 ALA A C 1
ATOM 2351 O O . ALA A 1 286 ? -3.978 12.556 38.924 1.00 94.69 286 ALA A O 1
ATOM 2352 N N . ILE A 1 287 ? -3.966 11.893 36.777 1.00 96.06 287 ILE A N 1
ATOM 2353 C CA . ILE A 1 287 ? -5.084 10.957 36.854 1.00 96.06 287 ILE A CA 1
ATOM 2354 C C . ILE A 1 287 ? -4.619 9.607 36.321 1.00 96.06 287 ILE A C 1
ATOM 2356 O O . ILE A 1 287 ? -4.180 9.514 35.175 1.00 96.06 287 ILE A O 1
ATOM 2360 N N . ILE A 1 288 ? -4.775 8.569 37.138 1.00 97.31 288 ILE A N 1
ATOM 2361 C CA . ILE A 1 288 ? -4.618 7.174 36.735 1.00 97.31 288 ILE A CA 1
ATOM 2362 C C . ILE A 1 288 ? -6.013 6.578 36.571 1.00 97.31 288 ILE A C 1
ATOM 2364 O O . ILE A 1 288 ? -6.851 6.701 37.464 1.00 97.31 288 ILE A O 1
ATOM 2368 N N . TYR A 1 289 ? -6.275 5.972 35.418 1.00 98.12 289 TYR A N 1
ATOM 2369 C CA . TYR A 1 289 ? -7.564 5.362 35.115 1.00 98.12 289 TYR A CA 1
ATOM 2370 C C . TYR A 1 289 ? -7.559 3.856 35.405 1.00 98.12 289 TYR A C 1
ATOM 2372 O O . TYR A 1 289 ? -6.518 3.209 35.468 1.00 98.12 289 TYR A O 1
ATOM 2380 N N . GLN A 1 290 ? -8.745 3.269 35.511 1.00 98.12 290 GLN A N 1
ATOM 2381 C CA . GLN A 1 290 ? -8.937 1.821 35.498 1.00 98.12 290 GLN A CA 1
ATOM 2382 C C . GLN A 1 290 ? -9.458 1.389 34.133 1.00 98.12 290 GLN A C 1
ATOM 2384 O O . GLN A 1 290 ? -10.408 1.981 33.616 1.00 98.12 290 GLN A O 1
ATOM 2389 N N . GLU A 1 291 ? -8.879 0.342 33.556 1.00 98.06 291 GLU A N 1
ATOM 2390 C CA . GLU A 1 291 ? -9.415 -0.257 32.335 1.00 98.06 291 GLU A CA 1
ATOM 2391 C C . GLU A 1 291 ? -10.791 -0.889 32.609 1.00 98.06 291 GLU A C 1
ATOM 2393 O O . GLU A 1 291 ? -11.012 -1.550 33.626 1.00 98.06 291 GLU A O 1
ATOM 2398 N N . VAL A 1 292 ? -11.750 -0.674 31.708 1.00 98.12 292 VAL A N 1
ATOM 2399 C CA . VAL A 1 292 ? -13.069 -1.307 31.784 1.00 98.12 292 VAL A CA 1
ATOM 2400 C C . VAL A 1 292 ? -12.971 -2.698 31.161 1.00 98.12 292 VAL A C 1
ATOM 2402 O O . VAL A 1 292 ? -12.764 -2.840 29.953 1.00 98.12 292 VAL A O 1
ATOM 2405 N N . ALA A 1 293 ? -13.141 -3.729 31.989 1.00 97.56 293 ALA A N 1
ATOM 2406 C CA . ALA A 1 293 ? -13.024 -5.125 31.577 1.00 97.56 293 ALA A CA 1
ATOM 2407 C C . ALA A 1 293 ? -13.911 -5.466 30.363 1.00 97.56 293 ALA A C 1
ATOM 2409 O O . ALA A 1 293 ? -15.056 -5.023 30.267 1.00 97.56 293 ALA A O 1
ATOM 2410 N N . GLY A 1 294 ? -13.372 -6.269 29.441 1.00 97.19 294 GLY A N 1
ATOM 2411 C CA . GLY A 1 294 ? -14.084 -6.749 28.250 1.00 97.19 294 GLY A CA 1
ATOM 2412 C C . GLY A 1 294 ? -14.220 -5.736 27.107 1.00 97.19 294 GLY A C 1
ATOM 2413 O O . GLY A 1 294 ? -14.815 -6.067 26.087 1.00 97.19 294 GLY A O 1
ATOM 2414 N N . THR A 1 295 ? -13.676 -4.521 27.242 1.00 98.25 295 THR A N 1
ATOM 2415 C CA . THR A 1 295 ? -13.776 -3.484 26.194 1.00 98.25 295 THR A CA 1
ATOM 2416 C C . THR A 1 295 ? -12.567 -3.416 25.265 1.00 98.25 295 THR A C 1
ATOM 2418 O O . THR A 1 295 ? -12.650 -2.793 24.207 1.00 98.25 295 THR A O 1
ATOM 2421 N N . LYS A 1 296 ? -11.446 -4.040 25.645 1.00 98.38 296 LYS A N 1
ATOM 2422 C CA . LYS A 1 296 ? -10.186 -3.943 24.912 1.00 98.38 296 LYS A CA 1
ATOM 2423 C C . LYS A 1 296 ? -10.238 -4.715 23.591 1.00 98.38 296 LYS A C 1
ATOM 2425 O O . LYS A 1 296 ? -10.450 -5.924 23.568 1.00 98.38 296 LYS A O 1
ATOM 2430 N N . ILE A 1 297 ? -9.970 -4.004 22.504 1.00 98.50 297 ILE A N 1
ATOM 2431 C CA . ILE A 1 297 ? -9.708 -4.518 21.163 1.00 98.50 297 ILE A CA 1
ATOM 2432 C C . ILE A 1 297 ? -8.282 -4.101 20.818 1.00 98.50 297 ILE A C 1
ATOM 2434 O O . ILE A 1 297 ? -7.942 -2.926 20.899 1.00 98.50 297 ILE A O 1
ATOM 2438 N N . GLU A 1 298 ? -7.434 -5.039 20.424 1.00 98.31 298 GLU A N 1
ATOM 2439 C CA . GLU A 1 298 ? -6.084 -4.730 19.960 1.00 98.31 298 GLU A CA 1
ATOM 2440 C C . GLU A 1 298 ? -5.771 -5.611 18.756 1.00 98.31 298 GLU A C 1
ATOM 2442 O O . GLU A 1 298 ? -5.930 -6.833 18.812 1.00 98.31 298 GLU A O 1
ATOM 2447 N N . ILE A 1 299 ? -5.377 -4.987 17.647 1.00 98.31 299 ILE A N 1
ATOM 2448 C CA . ILE A 1 299 ? -5.021 -5.693 16.424 1.00 98.31 299 ILE A CA 1
ATOM 2449 C C . ILE A 1 299 ? -3.727 -6.461 16.680 1.00 98.31 299 ILE A C 1
ATOM 2451 O O . ILE A 1 299 ? -2.660 -5.887 16.900 1.00 98.31 299 ILE A O 1
ATOM 2455 N N . ALA A 1 300 ? -3.833 -7.786 16.663 1.00 96.88 300 ALA A N 1
ATOM 2456 C CA . ALA A 1 300 ? -2.696 -8.666 16.853 1.00 96.88 300 ALA A CA 1
ATOM 2457 C C . ALA A 1 300 ? -1.742 -8.620 15.649 1.00 96.88 300 ALA A C 1
ATOM 2459 O O . ALA A 1 300 ? -2.155 -8.382 14.511 1.00 96.88 300 ALA A O 1
ATOM 2460 N N . ASN A 1 301 ? -0.471 -8.932 15.915 1.00 96.38 301 ASN A N 1
ATOM 2461 C CA . ASN A 1 301 ? 0.580 -9.060 14.903 1.00 96.38 301 ASN A CA 1
ATOM 2462 C C . ASN A 1 301 ? 0.713 -7.815 14.004 1.00 96.38 301 ASN A C 1
ATOM 2464 O O . ASN A 1 301 ? 0.795 -7.934 12.789 1.00 96.38 301 ASN A O 1
ATOM 2468 N N . MET A 1 302 ? 0.678 -6.610 14.580 1.00 98.06 302 MET A N 1
ATOM 2469 C CA . MET A 1 302 ? 1.048 -5.389 13.853 1.00 98.06 302 MET A CA 1
ATOM 2470 C C . MET A 1 302 ? 2.546 -5.398 13.505 1.00 98.06 302 MET A C 1
ATOM 2472 O O . MET A 1 302 ? 3.324 -5.982 14.268 1.00 98.06 302 MET A O 1
ATOM 2476 N N . PRO A 1 303 ? 2.968 -4.736 12.409 1.00 97.62 303 PRO A N 1
ATOM 2477 C CA . PRO A 1 303 ? 4.383 -4.561 12.106 1.00 97.62 303 PRO A CA 1
ATOM 2478 C C . PRO A 1 303 ? 5.133 -3.803 13.205 1.00 97.62 303 PRO A C 1
ATOM 2480 O O . PRO A 1 303 ? 4.530 -3.253 14.130 1.00 97.62 303 PRO A O 1
ATOM 2483 N N . ALA A 1 304 ? 6.463 -3.795 13.133 1.00 96.75 304 ALA A N 1
ATOM 2484 C CA . ALA A 1 304 ? 7.276 -3.035 14.073 1.00 96.75 304 ALA A CA 1
ATOM 2485 C C . ALA A 1 304 ? 7.055 -1.527 13.894 1.00 96.75 304 ALA A C 1
ATOM 2487 O O . ALA A 1 304 ? 6.844 -1.045 12.781 1.00 96.75 304 ALA A O 1
ATOM 2488 N N . TYR A 1 305 ? 7.143 -0.777 14.994 1.00 95.81 305 TYR A N 1
ATOM 2489 C CA . TYR A 1 305 ? 7.133 0.681 14.939 1.00 95.81 305 TYR A CA 1
ATOM 2490 C C . TYR A 1 305 ? 8.387 1.172 14.215 1.00 95.81 305 TYR A C 1
ATOM 2492 O O . TYR A 1 305 ? 9.508 0.865 14.628 1.00 95.81 305 TYR A O 1
ATOM 2500 N N . LYS A 1 306 ? 8.197 1.950 13.151 1.00 93.94 306 LYS A N 1
ATOM 2501 C CA . LYS A 1 306 ? 9.279 2.575 12.387 1.00 93.94 306 LYS A CA 1
ATOM 2502 C C . LYS A 1 306 ? 9.290 4.082 12.635 1.00 93.94 306 LYS A C 1
ATOM 2504 O O . LYS A 1 306 ? 8.255 4.683 12.914 1.00 93.94 306 LYS A O 1
ATOM 2509 N N . THR A 1 307 ? 10.471 4.682 12.562 1.00 91.88 307 THR A N 1
ATOM 2510 C CA . THR A 1 307 ? 10.637 6.140 12.563 1.00 91.88 307 THR A CA 1
ATOM 2511 C C . THR A 1 307 ? 10.735 6.612 11.122 1.00 91.88 307 THR A C 1
ATOM 2513 O O . THR A 1 307 ? 11.449 6.000 10.338 1.00 91.88 307 THR A O 1
ATOM 2516 N N . GLN A 1 308 ? 10.010 7.667 10.769 1.00 90.00 308 GLN A N 1
ATOM 2517 C CA . GLN A 1 308 ? 10.176 8.375 9.504 1.00 90.00 308 GLN A CA 1
ATOM 2518 C C . GLN A 1 308 ? 11.398 9.303 9.543 1.00 90.00 308 GLN A C 1
ATOM 2520 O O . GLN A 1 308 ? 11.806 9.817 8.507 1.00 90.00 308 GLN A O 1
ATOM 2525 N N . ASP A 1 309 ? 11.984 9.524 10.725 1.00 87.69 309 ASP A N 1
ATOM 2526 C CA . ASP A 1 309 ? 13.051 10.498 10.954 1.00 87.69 309 ASP A CA 1
ATOM 2527 C C . ASP A 1 309 ? 12.723 11.849 10.283 1.00 87.69 309 ASP A C 1
ATOM 2529 O O . ASP A 1 309 ? 11.560 12.245 10.198 1.00 87.69 309 ASP A O 1
ATOM 2533 N N . ASP A 1 310 ? 13.726 12.572 9.795 1.00 82.19 310 ASP A N 1
ATOM 2534 C CA . ASP A 1 310 ? 13.537 13.871 9.144 1.00 82.19 310 ASP A CA 1
ATOM 2535 C C . ASP A 1 310 ? 13.424 13.783 7.607 1.00 82.19 310 ASP A C 1
ATOM 2537 O O . ASP A 1 310 ? 13.579 14.794 6.916 1.00 82.19 310 ASP A O 1
ATOM 2541 N N . ILE A 1 311 ? 13.247 12.578 7.049 1.00 84.81 311 ILE A N 1
ATOM 2542 C CA . ILE A 1 311 ? 13.238 12.328 5.589 1.00 84.81 311 ILE A CA 1
ATOM 2543 C C . ILE A 1 311 ? 11.970 11.623 5.130 1.00 84.81 311 ILE A C 1
ATOM 2545 O O . ILE A 1 311 ? 11.482 11.885 4.031 1.00 84.81 311 ILE A O 1
ATOM 2549 N N . GLY A 1 312 ? 11.484 10.687 5.936 1.00 88.25 312 GLY A N 1
ATOM 2550 C CA . GLY A 1 312 ? 10.310 9.894 5.636 1.00 88.25 312 GLY A CA 1
ATOM 2551 C C . GLY A 1 312 ? 9.032 10.721 5.685 1.00 88.25 312 GLY A C 1
ATOM 2552 O O . GLY A 1 312 ? 8.981 11.825 6.225 1.00 88.25 312 GLY A O 1
ATOM 2553 N N . ASP A 1 313 ? 7.978 10.143 5.124 1.00 91.81 313 ASP A N 1
ATOM 2554 C CA . ASP A 1 313 ? 6.662 10.759 5.055 1.00 91.81 313 ASP A CA 1
ATOM 2555 C C . ASP A 1 313 ? 5.642 9.946 5.862 1.00 91.81 313 ASP A C 1
ATOM 2557 O O . ASP A 1 313 ? 5.532 8.724 5.716 1.00 91.81 313 ASP A O 1
ATOM 2561 N N . CYS A 1 314 ? 4.871 10.625 6.712 1.00 94.94 314 CYS A N 1
ATOM 2562 C CA . CYS A 1 314 ? 3.912 9.974 7.604 1.00 94.94 314 CYS A CA 1
ATOM 2563 C C . CYS A 1 314 ? 2.854 9.156 6.853 1.00 94.94 314 CYS A C 1
ATOM 2565 O O . CYS A 1 314 ? 2.409 8.117 7.355 1.00 94.94 314 CYS A O 1
ATOM 2567 N N . LYS A 1 315 ? 2.472 9.575 5.638 1.00 95.31 315 LYS A N 1
ATOM 2568 C CA . LYS A 1 315 ? 1.486 8.876 4.815 1.00 95.31 315 LYS A CA 1
ATOM 2569 C C . LYS A 1 315 ? 2.065 7.565 4.308 1.00 95.31 315 LYS A C 1
ATOM 2571 O O . LYS A 1 315 ? 1.448 6.519 4.508 1.00 95.31 315 LYS A O 1
ATOM 2576 N N . ALA A 1 316 ? 3.271 7.601 3.738 1.00 95.25 316 ALA A N 1
ATOM 2577 C CA . ALA A 1 316 ? 3.971 6.400 3.280 1.00 95.25 316 ALA A CA 1
ATOM 2578 C C . ALA A 1 316 ? 4.144 5.384 4.416 1.00 95.25 316 ALA A C 1
ATOM 2580 O O . ALA A 1 316 ? 3.843 4.203 4.247 1.00 95.25 316 ALA A O 1
ATOM 2581 N N . PHE A 1 317 ? 4.546 5.850 5.601 1.00 96.81 317 PHE A N 1
ATOM 2582 C CA . PHE A 1 317 ? 4.796 4.987 6.755 1.00 96.81 317 PHE A CA 1
ATOM 2583 C C . PHE A 1 317 ? 3.521 4.348 7.307 1.00 96.81 317 PHE A C 1
ATOM 2585 O O . PHE A 1 317 ? 3.492 3.155 7.616 1.00 96.81 317 PHE A O 1
ATOM 2592 N N . SER A 1 318 ? 2.447 5.126 7.405 1.00 97.62 318 SER A N 1
ATOM 2593 C CA . SER A 1 318 ? 1.160 4.615 7.879 1.00 97.62 318 SER A CA 1
ATOM 2594 C C . SER A 1 318 ? 0.550 3.620 6.891 1.00 97.62 318 SER A C 1
ATOM 2596 O O . SER A 1 318 ? -0.020 2.604 7.292 1.00 97.62 318 SER A O 1
ATOM 2598 N N . LEU A 1 319 ? 0.709 3.876 5.590 1.00 97.31 319 LEU A N 1
ATOM 2599 C CA . LEU A 1 319 ? 0.278 2.962 4.537 1.00 97.31 319 LEU A CA 1
ATOM 2600 C C . LEU A 1 319 ? 1.069 1.662 4.542 1.00 97.31 319 LEU A C 1
ATOM 2602 O O . LEU A 1 319 ? 0.476 0.589 4.470 1.00 97.31 319 LEU A O 1
ATOM 2606 N N . ALA A 1 320 ? 2.390 1.754 4.686 1.00 97.06 320 ALA A N 1
ATOM 2607 C CA . ALA A 1 320 ? 3.257 0.592 4.812 1.00 97.06 320 ALA A CA 1
ATOM 2608 C C . ALA A 1 320 ? 2.801 -0.307 5.961 1.00 97.06 320 ALA A C 1
ATOM 2610 O O . ALA A 1 320 ? 2.689 -1.516 5.783 1.00 97.06 320 ALA A O 1
ATOM 2611 N N . ALA A 1 321 ? 2.445 0.281 7.107 1.00 98.00 321 ALA A N 1
ATOM 2612 C CA . ALA A 1 321 ? 1.991 -0.476 8.264 1.00 98.00 321 ALA A CA 1
ATOM 2613 C C . ALA A 1 321 ? 0.697 -1.270 7.991 1.00 98.00 321 ALA A C 1
ATOM 2615 O O . ALA A 1 321 ? 0.626 -2.455 8.332 1.00 98.00 321 ALA A O 1
ATOM 2616 N N . ILE A 1 322 ? -0.317 -0.666 7.353 1.00 97.94 322 ILE A N 1
ATOM 2617 C CA . ILE A 1 322 ? -1.562 -1.390 7.034 1.00 97.94 322 ILE A CA 1
ATOM 2618 C C . ILE A 1 322 ? -1.370 -2.420 5.910 1.00 97.94 322 ILE A C 1
ATOM 2620 O O . ILE A 1 322 ? -1.933 -3.512 5.989 1.00 97.94 322 ILE A O 1
ATOM 2624 N N . LEU A 1 323 ? -0.552 -2.116 4.893 1.00 96.62 323 LEU A N 1
ATOM 2625 C CA . LEU A 1 323 ? -0.277 -3.032 3.783 1.00 96.62 323 LEU A CA 1
ATOM 2626 C C . LEU A 1 323 ? 0.565 -4.225 4.254 1.00 96.62 323 LEU A C 1
ATOM 2628 O O . LEU A 1 323 ? 0.292 -5.364 3.868 1.00 96.62 323 LEU A O 1
ATOM 2632 N N . GLN A 1 324 ? 1.546 -3.996 5.130 1.00 96.88 324 GLN A N 1
ATOM 2633 C CA . GLN A 1 324 ? 2.367 -5.060 5.703 1.00 96.88 324 GLN A CA 1
ATOM 2634 C C . GLN A 1 324 ? 1.512 -5.976 6.573 1.00 96.88 324 GLN A C 1
ATOM 2636 O O . GLN A 1 324 ? 1.586 -7.193 6.421 1.00 96.88 324 GLN A O 1
ATOM 2641 N N . HIS A 1 325 ? 0.654 -5.406 7.432 1.00 97.12 325 HIS A N 1
ATOM 2642 C CA . HIS A 1 325 ? -0.289 -6.192 8.233 1.00 97.12 325 HIS A CA 1
ATOM 2643 C C . HIS A 1 325 ? -1.176 -7.067 7.345 1.00 97.12 325 HIS A C 1
ATOM 2645 O O . HIS A 1 325 ? -1.254 -8.276 7.563 1.00 97.12 325 HIS A O 1
ATOM 2651 N N . TYR A 1 326 ? -1.774 -6.490 6.298 1.00 95.56 326 TYR A N 1
ATOM 2652 C CA . TYR A 1 326 ? -2.584 -7.238 5.337 1.00 95.56 326 TYR A CA 1
ATOM 2653 C C . TYR A 1 326 ? -1.806 -8.391 4.692 1.00 95.56 326 TYR A C 1
ATOM 2655 O O . TYR A 1 326 ? -2.304 -9.517 4.633 1.00 95.56 326 TYR A O 1
ATOM 2663 N N . THR A 1 327 ? -0.566 -8.131 4.281 1.00 93.38 327 THR A N 1
ATOM 2664 C CA . THR A 1 327 ? 0.317 -9.125 3.657 1.00 93.38 327 THR A CA 1
ATOM 2665 C C . THR A 1 327 ? 0.603 -10.287 4.593 1.00 93.38 327 THR A C 1
ATOM 2667 O O . THR A 1 327 ? 0.405 -11.435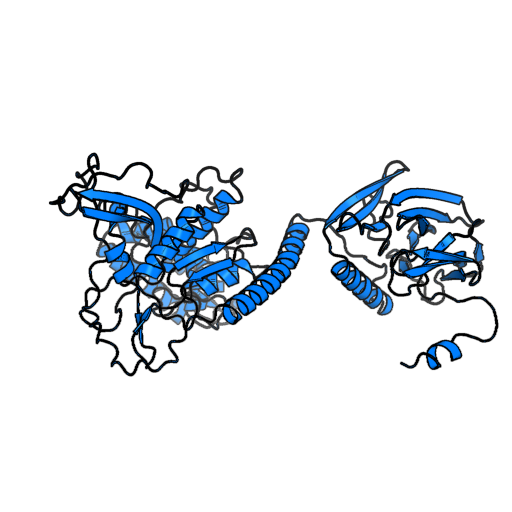 4.200 1.00 93.38 327 THR A O 1
ATOM 2670 N N . CYS A 1 328 ? 0.970 -10.031 5.853 1.00 94.38 328 CYS A N 1
ATOM 2671 C CA . CYS A 1 328 ? 1.198 -11.132 6.787 1.00 94.38 328 CYS A CA 1
ATOM 2672 C C . CYS A 1 328 ? -0.083 -11.915 7.088 1.00 94.38 328 CYS A C 1
ATOM 2674 O O . CYS A 1 328 ? -0.021 -13.114 7.321 1.00 94.38 328 CYS A O 1
ATOM 2676 N N . GLN A 1 329 ? -1.254 -11.266 7.133 1.00 93.69 329 GLN A N 1
ATOM 2677 C CA . GLN A 1 329 ? -2.509 -11.997 7.340 1.00 93.69 329 GLN A CA 1
ATOM 2678 C C . GLN A 1 329 ? -2.813 -12.906 6.145 1.00 93.69 329 GLN A C 1
ATOM 2680 O O . GLN A 1 329 ? -3.266 -14.035 6.330 1.00 93.69 329 GLN A O 1
ATOM 2685 N N . LYS A 1 330 ? -2.538 -12.433 4.923 1.00 90.38 330 LYS A N 1
ATOM 2686 C CA . LYS A 1 330 ? -2.730 -13.204 3.689 1.00 90.38 330 LYS A CA 1
ATOM 2687 C C . LYS A 1 330 ? -1.749 -14.371 3.579 1.00 90.38 330 LYS A C 1
ATOM 2689 O O . LYS A 1 330 ? -2.148 -15.460 3.178 1.00 90.38 330 LYS A O 1
ATOM 2694 N N . TRP A 1 331 ? -0.492 -14.143 3.947 1.00 89.38 331 TRP A N 1
ATOM 2695 C CA . TRP A 1 331 ? 0.617 -15.093 3.834 1.00 89.38 331 TRP A CA 1
ATOM 2696 C C . TRP A 1 331 ? 1.119 -15.529 5.208 1.00 89.38 331 TRP A C 1
ATOM 2698 O O . TRP A 1 331 ? 2.316 -15.613 5.459 1.00 89.38 331 TRP A O 1
ATOM 2708 N N . LYS A 1 332 ? 0.193 -15.808 6.128 1.00 89.19 332 LYS A N 1
ATOM 2709 C CA . LYS A 1 332 ? 0.512 -16.109 7.532 1.00 89.19 332 LYS A CA 1
ATOM 2710 C C . LYS A 1 332 ? 1.445 -17.313 7.706 1.00 89.19 332 LYS A C 1
ATOM 2712 O O . LYS A 1 332 ? 2.156 -17.381 8.704 1.00 89.19 332 LYS A O 1
ATOM 2717 N N . SER A 1 333 ? 1.432 -18.258 6.764 1.00 87.56 333 SER A N 1
ATOM 2718 C CA . SER A 1 333 ? 2.375 -19.384 6.737 1.00 87.56 333 SER A CA 1
ATOM 2719 C C . SER A 1 333 ? 3.813 -18.945 6.474 1.00 87.56 333 SER A C 1
ATOM 2721 O O . SER A 1 333 ? 4.731 -19.539 7.032 1.00 87.56 333 SER A O 1
ATOM 2723 N N . ASP A 1 334 ? 3.993 -17.906 5.660 1.00 88.31 334 ASP A N 1
ATOM 2724 C CA . ASP A 1 334 ? 5.294 -17.455 5.164 1.00 88.31 334 ASP A CA 1
ATOM 2725 C C . ASP A 1 334 ? 5.842 -16.299 6.019 1.00 88.31 334 ASP A C 1
ATOM 2727 O O . ASP A 1 334 ? 7.049 -16.180 6.216 1.00 88.31 334 ASP A O 1
ATOM 2731 N N . ILE A 1 335 ? 4.947 -15.484 6.596 1.00 91.06 335 ILE A N 1
ATOM 2732 C CA . ILE A 1 335 ? 5.264 -14.342 7.464 1.00 91.06 335 ILE A CA 1
ATOM 2733 C C . ILE A 1 335 ? 4.506 -14.478 8.798 1.00 91.06 335 ILE A C 1
ATOM 2735 O O . ILE A 1 335 ? 3.519 -13.774 9.043 1.00 91.06 335 ILE A O 1
ATOM 2739 N N . PRO A 1 336 ? 4.928 -15.394 9.689 1.00 88.62 336 PRO A N 1
ATOM 2740 C CA . PRO A 1 336 ? 4.247 -15.603 10.964 1.00 88.62 336 PRO A CA 1
ATOM 2741 C C . PRO A 1 336 ? 4.383 -14.404 11.919 1.00 88.62 336 PRO A C 1
ATOM 2743 O O . PRO A 1 336 ? 3.455 -14.132 12.684 1.00 88.62 336 PRO A O 1
ATOM 2746 N N . ASP A 1 337 ? 5.495 -13.664 11.856 1.00 96.06 337 ASP A N 1
ATOM 2747 C CA . ASP A 1 337 ? 5.764 -12.472 12.670 1.00 96.06 337 ASP A CA 1
ATOM 2748 C C . ASP A 1 337 ? 5.823 -11.213 11.794 1.00 96.06 337 ASP A C 1
ATOM 2750 O O . ASP A 1 337 ? 6.810 -10.965 11.103 1.00 96.06 337 ASP A O 1
ATOM 2754 N N . CYS A 1 338 ? 4.780 -10.381 11.849 1.00 96.25 338 CYS A N 1
ATOM 2755 C CA . CYS A 1 338 ? 4.772 -9.113 11.119 1.00 96.25 338 CYS A CA 1
ATOM 2756 C C . CYS A 1 338 ? 5.771 -8.102 11.660 1.00 96.25 338 CYS A C 1
ATOM 2758 O O . CYS A 1 338 ? 6.057 -7.128 10.964 1.00 96.25 338 CYS A O 1
ATOM 2760 N N . LYS A 1 339 ? 6.243 -8.245 12.904 1.00 96.62 339 LYS A N 1
ATOM 2761 C CA . LYS A 1 339 ? 7.205 -7.292 13.461 1.00 96.62 339 LYS A CA 1
ATOM 2762 C C . LYS A 1 339 ? 8.554 -7.415 12.769 1.00 96.62 339 LYS A C 1
ATOM 2764 O O . LYS A 1 339 ? 9.233 -6.406 12.610 1.00 96.62 339 LYS A O 1
ATOM 2769 N N . ASN A 1 340 ? 8.898 -8.623 12.331 1.00 95.56 340 ASN A N 1
ATOM 2770 C CA . ASN A 1 340 ? 10.175 -8.946 11.708 1.00 95.56 340 ASN A CA 1
ATOM 2771 C C . ASN A 1 340 ? 9.959 -9.773 10.427 1.00 95.56 340 ASN A C 1
ATOM 2773 O O . ASN A 1 340 ? 10.381 -10.931 10.370 1.00 95.56 340 ASN A O 1
ATOM 2777 N N . PRO A 1 341 ? 9.284 -9.217 9.403 1.00 94.62 341 PRO A N 1
ATOM 2778 C CA . PRO A 1 341 ? 9.101 -9.925 8.148 1.00 94.62 341 PRO A CA 1
ATOM 2779 C C . PRO A 1 341 ? 10.470 -10.130 7.474 1.00 94.62 341 PRO A C 1
ATOM 2781 O O . PRO A 1 341 ? 11.348 -9.270 7.612 1.00 94.62 341 PRO A O 1
ATOM 2784 N N . PRO A 1 342 ? 10.672 -11.232 6.728 1.00 92.56 342 PRO A N 1
ATOM 2785 C CA . PRO A 1 342 ? 11.850 -11.396 5.879 1.00 92.56 342 PRO A CA 1
ATOM 2786 C C . PRO A 1 342 ? 12.054 -10.173 4.978 1.00 92.56 342 PRO A C 1
ATOM 2788 O O . PRO A 1 342 ? 11.081 -9.597 4.496 1.00 92.56 342 PRO A O 1
ATOM 2791 N N . ALA A 1 343 ? 13.300 -9.751 4.744 1.00 89.69 343 ALA A N 1
ATOM 2792 C CA . ALA A 1 343 ? 13.583 -8.515 4.003 1.00 89.69 343 ALA A CA 1
ATOM 2793 C C . ALA A 1 343 ? 13.011 -8.521 2.571 1.00 89.69 343 ALA A C 1
ATOM 2795 O O . ALA A 1 343 ? 12.635 -7.473 2.049 1.00 89.69 343 ALA A O 1
ATOM 2796 N N . ASP A 1 344 ? 12.916 -9.701 1.957 1.00 89.62 344 ASP A N 1
ATOM 2797 C CA . ASP A 1 344 ? 12.323 -9.959 0.642 1.00 89.62 344 ASP A CA 1
ATOM 2798 C C . ASP A 1 344 ? 10.788 -10.115 0.671 1.00 89.62 344 ASP A C 1
ATOM 2800 O O . ASP A 1 344 ? 10.166 -10.389 -0.351 1.00 89.62 344 ASP A O 1
ATOM 2804 N N . MET A 1 345 ? 10.164 -9.922 1.831 1.00 91.44 345 MET A N 1
ATOM 2805 C CA . MET A 1 345 ? 8.710 -9.858 2.021 1.00 91.44 345 MET A CA 1
ATOM 2806 C C . MET A 1 345 ? 8.272 -8.611 2.806 1.00 91.44 345 MET A C 1
ATOM 2808 O O . MET A 1 345 ? 7.077 -8.358 2.982 1.00 91.44 345 MET A O 1
ATOM 2812 N N . ALA A 1 346 ? 9.238 -7.835 3.297 1.00 94.44 346 ALA A N 1
ATOM 2813 C CA . ALA A 1 346 ? 9.035 -6.582 3.994 1.00 94.44 346 ALA A CA 1
ATOM 2814 C C . ALA A 1 346 ? 8.771 -5.474 2.972 1.00 94.44 346 ALA A C 1
ATOM 2816 O O . ALA A 1 346 ? 9.602 -5.197 2.108 1.00 94.44 346 ALA A O 1
ATOM 2817 N N . ILE A 1 347 ? 7.622 -4.818 3.075 1.00 95.00 347 ILE A N 1
ATOM 2818 C CA . ILE A 1 347 ? 7.299 -3.651 2.261 1.00 95.00 347 ILE A CA 1
ATOM 2819 C C . ILE A 1 347 ? 8.250 -2.521 2.633 1.00 95.00 347 ILE A C 1
ATOM 2821 O O . ILE A 1 347 ? 8.406 -2.205 3.816 1.00 95.00 347 ILE A O 1
ATOM 2825 N N . SER A 1 348 ? 8.844 -1.875 1.629 1.00 94.81 348 SER A N 1
ATOM 2826 C CA . SER A 1 348 ? 9.686 -0.723 1.902 1.00 94.81 348 SER A CA 1
ATOM 2827 C C . SER A 1 348 ? 8.857 0.505 2.234 1.00 94.81 348 SER A C 1
ATOM 2829 O O . SER A 1 348 ? 8.101 1.013 1.403 1.00 94.81 348 SER A O 1
ATOM 2831 N N . TYR A 1 349 ? 9.056 1.029 3.441 1.00 93.81 349 TYR A N 1
ATOM 2832 C CA . TYR A 1 349 ? 8.449 2.284 3.881 1.00 93.81 349 TYR A CA 1
ATOM 2833 C C . TYR A 1 349 ? 8.989 3.456 3.045 1.00 93.81 349 TYR A C 1
ATOM 2835 O O . TYR A 1 349 ? 8.231 4.344 2.656 1.00 93.81 349 TYR A O 1
ATOM 2843 N N . PHE A 1 350 ? 10.279 3.406 2.693 1.00 92.88 350 PHE A N 1
ATOM 2844 C CA . PHE A 1 350 ? 10.907 4.353 1.772 1.00 92.88 350 PHE A CA 1
ATOM 2845 C C . PHE A 1 350 ? 10.372 4.201 0.348 1.00 92.88 350 PHE A C 1
ATOM 2847 O O . PHE A 1 350 ? 9.981 5.180 -0.283 1.00 92.88 350 PHE A O 1
ATOM 2854 N N . GLY A 1 351 ? 10.291 2.960 -0.139 1.00 93.38 351 GLY A N 1
ATOM 2855 C CA . GLY A 1 351 ? 9.745 2.656 -1.457 1.00 93.38 351 GLY A CA 1
ATOM 2856 C C . GLY A 1 351 ? 8.292 3.105 -1.626 1.00 93.38 351 GLY A C 1
ATOM 2857 O O . GLY A 1 351 ? 7.913 3.545 -2.708 1.00 93.38 351 GLY A O 1
ATOM 2858 N N . LEU A 1 352 ? 7.483 3.076 -0.561 1.00 93.75 352 LEU A N 1
ATOM 2859 C CA . LEU A 1 352 ? 6.106 3.574 -0.601 1.00 93.75 352 LEU A CA 1
ATOM 2860 C C . LEU A 1 352 ? 5.998 5.089 -0.798 1.00 93.75 352 LEU A C 1
ATOM 2862 O O . LEU A 1 352 ? 4.993 5.552 -1.341 1.00 93.75 352 LEU A O 1
ATOM 2866 N N . MET A 1 353 ? 7.037 5.859 -0.465 1.00 92.62 353 MET A N 1
ATOM 2867 C CA . MET A 1 353 ? 7.054 7.292 -0.767 1.00 92.62 353 MET A CA 1
ATOM 2868 C C . MET A 1 353 ? 7.040 7.562 -2.275 1.00 92.62 353 MET A C 1
ATOM 2870 O O . MET A 1 353 ? 6.545 8.598 -2.707 1.00 92.62 353 MET A O 1
ATOM 2874 N N . ALA A 1 354 ? 7.513 6.617 -3.091 1.00 91.88 354 ALA A N 1
ATOM 2875 C CA . ALA A 1 354 ? 7.431 6.708 -4.545 1.00 91.88 354 ALA A CA 1
ATOM 2876 C C . ALA A 1 354 ? 5.984 6.646 -5.077 1.00 91.88 354 ALA A C 1
ATOM 2878 O O . ALA A 1 354 ? 5.745 6.978 -6.233 1.00 91.88 354 ALA A O 1
ATOM 2879 N N . TYR A 1 355 ? 5.028 6.232 -4.237 1.00 91.69 355 TYR A N 1
ATOM 2880 C CA . TYR A 1 355 ? 3.599 6.181 -4.549 1.00 91.69 355 TYR A CA 1
ATOM 2881 C C . TYR A 1 355 ? 2.848 7.351 -3.911 1.00 91.69 355 TYR A C 1
ATOM 2883 O O . TYR A 1 355 ? 2.023 7.985 -4.563 1.00 91.69 355 TYR A O 1
ATOM 2891 N N . THR A 1 356 ? 3.128 7.669 -2.642 1.00 91.62 356 THR A N 1
ATOM 2892 C CA . THR A 1 356 ? 2.434 8.761 -1.933 1.00 91.62 356 THR A CA 1
ATOM 2893 C C . THR A 1 356 ? 2.894 10.146 -2.382 1.00 91.62 356 THR A C 1
ATOM 2895 O O . THR A 1 356 ? 2.091 11.081 -2.380 1.00 91.62 356 THR A O 1
ATOM 2898 N N . ASN A 1 357 ? 4.155 10.271 -2.807 1.00 89.38 357 ASN A N 1
ATOM 2899 C CA . ASN A 1 357 ? 4.775 11.524 -3.249 1.00 89.38 357 ASN A CA 1
ATOM 2900 C C . ASN A 1 357 ? 4.986 11.553 -4.772 1.00 89.38 357 ASN A C 1
ATOM 2902 O O . ASN A 1 357 ? 5.893 12.215 -5.286 1.00 89.38 357 ASN A O 1
ATOM 2906 N N . GLN A 1 358 ? 4.196 10.754 -5.486 1.00 83.94 358 GLN A N 1
ATOM 2907 C CA . GLN A 1 358 ? 4.128 10.787 -6.934 1.00 83.94 358 GLN A CA 1
ATOM 2908 C C . GLN A 1 358 ? 3.350 12.039 -7.365 1.00 83.94 358 GLN A C 1
ATOM 2910 O O . GLN A 1 358 ? 2.310 12.358 -6.779 1.00 83.94 358 GLN A O 1
ATOM 2915 N N . ALA A 1 359 ? 3.811 12.736 -8.402 1.00 79.50 359 ALA A N 1
ATOM 2916 C CA . ALA A 1 359 ? 3.000 13.768 -9.034 1.00 79.50 359 ALA A CA 1
ATOM 2917 C C . ALA A 1 359 ? 1.730 13.130 -9.628 1.00 79.50 359 ALA A C 1
ATOM 2919 O O . ALA A 1 359 ? 1.788 12.048 -10.205 1.00 79.50 359 ALA A O 1
ATOM 2920 N N . ALA A 1 360 ? 0.575 13.786 -9.475 1.00 73.25 360 ALA A N 1
ATOM 2921 C CA . ALA A 1 360 ? -0.723 13.203 -9.837 1.00 73.25 360 ALA A CA 1
ATOM 2922 C C . ALA A 1 360 ? -0.802 12.732 -11.304 1.00 73.25 360 ALA A C 1
ATOM 2924 O O . ALA A 1 360 ? -1.470 11.740 -11.584 1.00 73.25 360 ALA A O 1
ATOM 2925 N N . ASP A 1 361 ? -0.067 13.403 -12.196 1.00 76.25 361 ASP A N 1
ATOM 2926 C CA . ASP A 1 361 ? -0.107 13.185 -13.645 1.00 76.25 361 ASP A CA 1
ATOM 2927 C C . ASP A 1 361 ? 1.209 12.635 -14.226 1.00 76.25 361 ASP A C 1
ATOM 2929 O O . ASP A 1 361 ? 1.361 12.564 -15.446 1.00 76.25 361 ASP A O 1
ATOM 2933 N N . GLU A 1 362 ? 2.184 12.262 -13.387 1.00 78.81 362 GLU A N 1
ATOM 2934 C CA . GLU A 1 362 ? 3.475 11.753 -13.861 1.00 78.81 362 GLU A CA 1
ATOM 2935 C C . GLU A 1 362 ? 3.860 10.439 -13.178 1.00 78.81 362 GLU A C 1
ATOM 2937 O O . GLU A 1 362 ? 3.956 10.334 -11.955 1.00 78.81 362 GLU A O 1
ATOM 2942 N N . ASP A 1 363 ? 4.115 9.410 -13.984 1.00 79.88 363 ASP A N 1
ATOM 2943 C CA . ASP A 1 363 ? 4.654 8.144 -13.500 1.00 79.88 363 ASP A CA 1
ATOM 2944 C C . ASP A 1 363 ? 6.145 8.252 -13.179 1.00 79.88 363 ASP A C 1
ATOM 2946 O O . ASP A 1 363 ? 6.901 8.937 -13.865 1.00 79.88 363 ASP A O 1
ATOM 2950 N N . TYR A 1 364 ? 6.588 7.498 -12.170 1.00 83.31 364 TYR A N 1
ATOM 2951 C CA . TYR A 1 364 ? 8.008 7.359 -11.825 1.00 83.31 364 TYR A CA 1
ATOM 2952 C C . TYR A 1 364 ? 8.693 8.666 -11.372 1.00 83.31 364 TYR A C 1
ATOM 2954 O O . TYR A 1 364 ? 9.880 8.870 -11.631 1.00 83.31 364 TYR A O 1
ATOM 2962 N N . THR A 1 365 ? 7.968 9.532 -10.663 1.00 84.06 365 THR A N 1
ATOM 2963 C CA . THR A 1 365 ? 8.515 10.701 -9.949 1.00 84.06 365 THR A CA 1
ATOM 2964 C C . THR A 1 365 ? 8.673 10.423 -8.459 1.00 84.06 365 THR A C 1
ATOM 2966 O O . THR A 1 365 ? 7.856 9.706 -7.882 1.00 84.06 365 THR A O 1
ATOM 2969 N N . PHE A 1 366 ? 9.653 11.052 -7.810 1.00 87.88 366 PHE A N 1
ATOM 2970 C CA . PHE A 1 366 ? 9.774 11.040 -6.353 1.00 87.88 366 PHE A CA 1
ATOM 2971 C C . PHE A 1 366 ? 10.088 12.439 -5.805 1.00 87.88 366 PHE A C 1
ATOM 2973 O O . PHE A 1 366 ? 11.198 12.940 -5.982 1.00 87.88 366 PHE A O 1
ATOM 2980 N N . GLN A 1 367 ? 9.115 13.044 -5.111 1.00 85.19 367 GLN A N 1
ATOM 2981 C CA . GLN A 1 367 ? 9.238 14.366 -4.484 1.00 85.19 367 GLN A CA 1
ATOM 2982 C C . GLN A 1 367 ? 9.321 14.256 -2.951 1.00 85.19 367 GLN A C 1
ATOM 2984 O O . GLN A 1 367 ? 8.294 14.179 -2.268 1.00 85.19 367 GLN A O 1
ATOM 2989 N N . PRO A 1 368 ? 10.519 14.253 -2.341 1.00 80.81 368 PRO A N 1
ATOM 2990 C CA . PRO A 1 368 ? 10.611 14.319 -0.885 1.00 80.81 368 PRO A CA 1
ATOM 2991 C C . PRO A 1 368 ? 10.001 15.639 -0.376 1.00 80.81 368 PRO A C 1
ATOM 2993 O O . PRO A 1 368 ? 10.215 16.698 -0.966 1.00 80.81 368 PRO A O 1
ATOM 2996 N N . ASN A 1 369 ? 9.267 15.585 0.741 1.00 74.06 369 ASN A N 1
ATOM 2997 C CA . ASN A 1 369 ? 8.616 16.740 1.384 1.00 74.06 369 ASN A CA 1
ATOM 2998 C C . ASN A 1 369 ? 7.529 17.446 0.546 1.00 74.06 369 ASN A C 1
ATOM 3000 O O . ASN A 1 369 ? 7.317 18.656 0.681 1.00 74.06 369 ASN A O 1
ATOM 3004 N N . GLN A 1 370 ? 6.829 16.718 -0.327 1.00 77.06 370 GLN A N 1
ATOM 3005 C CA . GLN A 1 370 ? 5.717 17.276 -1.093 1.00 77.06 370 GLN A CA 1
ATOM 3006 C C . GLN A 1 370 ? 4.560 17.686 -0.165 1.00 77.06 370 GLN A C 1
ATOM 3008 O O . GLN A 1 370 ? 4.050 16.884 0.613 1.00 77.06 370 GLN A O 1
ATOM 3013 N N . LYS A 1 371 ? 4.098 18.941 -0.273 1.00 69.94 371 LYS A N 1
ATOM 3014 C CA . LYS A 1 371 ? 2.954 19.443 0.517 1.00 69.94 371 LYS A CA 1
ATOM 3015 C C . LYS A 1 371 ? 1.616 18.827 0.090 1.00 69.94 371 LYS A C 1
ATOM 3017 O O . LYS A 1 371 ? 0.706 18.716 0.903 1.00 69.94 371 LYS A O 1
ATOM 3022 N N . SER A 1 372 ? 1.499 18.442 -1.179 1.00 73.06 372 SER A N 1
ATOM 3023 C CA . SER A 1 372 ? 0.282 17.914 -1.803 1.00 73.06 372 SER A CA 1
ATOM 3024 C C . SER A 1 372 ? 0.555 16.560 -2.465 1.00 73.06 372 SER A C 1
ATOM 3026 O O . SER A 1 372 ? 0.629 16.472 -3.687 1.00 73.06 372 SER A O 1
ATOM 3028 N N . GLY A 1 373 ? 0.778 15.522 -1.658 1.00 77.31 373 GLY A N 1
ATOM 3029 C CA . GLY A 1 373 ? 0.862 14.141 -2.151 1.00 77.31 373 GLY A CA 1
ATOM 3030 C C . GLY A 1 373 ? -0.499 13.580 -2.586 1.00 77.31 373 GLY A C 1
ATOM 3031 O O . GLY A 1 373 ? -1.539 14.203 -2.352 1.00 77.31 373 GLY A O 1
ATOM 3032 N N . ARG A 1 374 ? -0.493 12.384 -3.180 1.00 87.19 374 ARG A N 1
ATOM 3033 C CA . ARG A 1 374 ? -1.711 11.681 -3.620 1.00 87.19 374 ARG A CA 1
ATOM 3034 C C . ARG A 1 374 ? -2.628 11.331 -2.439 1.00 87.19 374 ARG A C 1
ATOM 3036 O O . ARG A 1 374 ? -2.164 11.138 -1.311 1.00 87.19 374 ARG A O 1
ATOM 3043 N N . GLY A 1 375 ? -3.932 11.229 -2.707 1.00 89.69 375 GLY A N 1
ATOM 3044 C CA . GLY A 1 375 ? -4.908 10.713 -1.748 1.00 89.69 375 GLY A CA 1
ATOM 3045 C C . GLY A 1 375 ? -4.601 9.259 -1.387 1.00 89.69 375 GLY A C 1
ATOM 3046 O O . GLY A 1 375 ? -4.294 8.441 -2.254 1.00 89.69 375 GLY A O 1
ATOM 3047 N N . MET A 1 376 ? -4.663 8.913 -0.100 1.00 93.38 376 MET A N 1
ATOM 3048 C CA . MET A 1 376 ? -4.297 7.565 0.364 1.00 93.38 376 MET A CA 1
ATOM 3049 C C . MET A 1 376 ? -5.265 6.492 -0.121 1.00 93.38 376 MET A C 1
ATOM 3051 O O . MET A 1 376 ? -4.852 5.377 -0.430 1.00 93.38 376 MET A O 1
ATOM 3055 N N . ASN A 1 377 ? -6.542 6.844 -0.233 1.00 92.50 377 ASN A N 1
ATOM 3056 C CA . ASN A 1 377 ? -7.569 6.030 -0.871 1.00 92.50 377 ASN A CA 1
ATOM 3057 C C . ASN A 1 377 ? -7.209 5.727 -2.335 1.00 92.50 377 ASN A C 1
ATOM 3059 O O . ASN A 1 377 ? -7.323 4.578 -2.752 1.00 92.50 377 ASN A O 1
ATOM 3063 N N . ASP A 1 378 ? -6.724 6.717 -3.087 1.00 90.38 378 ASP A N 1
ATOM 3064 C CA . ASP A 1 378 ? -6.362 6.549 -4.497 1.00 90.38 378 ASP A CA 1
ATOM 3065 C C . ASP A 1 378 ? -5.134 5.658 -4.648 1.00 90.38 378 ASP A C 1
ATOM 3067 O O . ASP A 1 378 ? -5.125 4.769 -5.492 1.00 90.38 378 ASP A O 1
ATOM 3071 N N . VAL A 1 379 ? -4.120 5.847 -3.796 1.00 92.31 379 VAL A N 1
ATOM 3072 C CA . VAL A 1 379 ? -2.929 4.987 -3.783 1.00 92.31 379 VAL A CA 1
ATOM 3073 C C . VAL A 1 379 ? -3.316 3.541 -3.465 1.00 92.31 379 VAL A C 1
ATOM 3075 O O . VAL A 1 379 ? -2.907 2.631 -4.180 1.00 92.31 379 VAL A O 1
ATOM 3078 N N . ILE A 1 380 ? -4.134 3.311 -2.433 1.00 93.56 380 ILE A N 1
ATOM 3079 C CA . ILE A 1 380 ? -4.597 1.963 -2.065 1.00 93.56 380 ILE A CA 1
ATOM 3080 C C . ILE A 1 380 ? -5.399 1.329 -3.203 1.00 93.56 380 ILE A C 1
ATOM 3082 O O . ILE A 1 380 ? -5.159 0.172 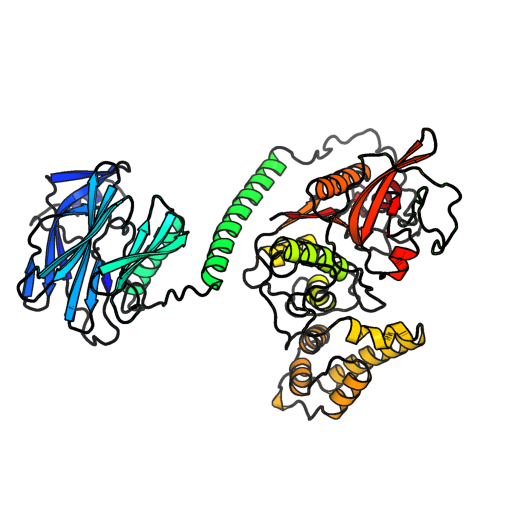-3.539 1.00 93.56 380 ILE A O 1
ATOM 3086 N N . ASN A 1 381 ? -6.330 2.068 -3.805 1.00 89.62 381 ASN A N 1
ATOM 3087 C CA . ASN A 1 381 ? -7.145 1.554 -4.902 1.00 89.62 381 ASN A CA 1
ATOM 3088 C C . ASN A 1 381 ? -6.294 1.261 -6.139 1.00 89.62 381 ASN A C 1
ATOM 3090 O O . ASN A 1 381 ? -6.443 0.203 -6.739 1.00 89.62 381 ASN A O 1
ATOM 3094 N N . ASP A 1 382 ? -5.339 2.124 -6.480 1.00 87.50 382 ASP A N 1
ATOM 3095 C CA . ASP A 1 382 ? -4.394 1.854 -7.560 1.00 87.50 382 ASP A CA 1
ATOM 3096 C C . ASP A 1 382 ? -3.606 0.572 -7.294 1.00 87.50 382 ASP A C 1
ATOM 3098 O O . ASP A 1 382 ? -3.518 -0.287 -8.171 1.00 87.50 382 ASP A O 1
ATOM 3102 N N . LEU A 1 383 ? -3.044 0.417 -6.091 1.00 88.44 383 LEU A N 1
ATOM 3103 C CA . LEU A 1 383 ? -2.328 -0.795 -5.681 1.00 88.44 383 LEU A CA 1
ATOM 3104 C C . LEU A 1 383 ? -3.230 -2.041 -5.700 1.00 88.44 383 LEU A C 1
ATOM 3106 O O . LEU A 1 383 ? -2.748 -3.130 -5.997 1.00 88.44 383 LEU A O 1
ATOM 3110 N N . GLY A 1 384 ? -4.524 -1.888 -5.409 1.00 84.25 384 GLY A N 1
ATOM 3111 C CA . GLY A 1 384 ? -5.501 -2.977 -5.386 1.00 84.25 384 GLY A CA 1
ATOM 3112 C C . GLY A 1 384 ? -6.048 -3.389 -6.760 1.00 84.25 384 GLY A C 1
ATOM 3113 O O . GLY A 1 384 ? -6.396 -4.558 -6.939 1.00 84.25 384 GLY A O 1
ATOM 3114 N N . VAL A 1 385 ? -6.129 -2.457 -7.721 1.00 72.38 385 VAL A N 1
ATOM 3115 C CA . VAL A 1 385 ? -6.786 -2.651 -9.033 1.00 72.38 385 VAL A CA 1
ATOM 3116 C C . VAL A 1 385 ? -5.793 -2.870 -10.174 1.00 72.38 385 VAL A C 1
ATOM 3118 O O . VAL A 1 385 ? -6.059 -3.654 -11.088 1.00 72.38 385 VAL A O 1
ATOM 3121 N N . LYS A 1 386 ? -4.648 -2.178 -10.176 1.00 65.94 386 LYS A N 1
ATOM 3122 C CA . LYS A 1 386 ? -3.701 -2.266 -11.293 1.00 65.94 386 LYS A CA 1
ATOM 3123 C C . LYS A 1 386 ? -2.906 -3.568 -11.190 1.00 65.94 386 LYS A C 1
ATOM 3125 O O . LYS A 1 386 ? -2.056 -3.731 -10.321 1.00 65.94 386 LYS A O 1
ATOM 3130 N N . TYR A 1 387 ? -3.140 -4.456 -12.155 1.00 50.12 387 TYR A N 1
ATOM 3131 C CA . TYR A 1 387 ? -2.549 -5.793 -12.340 1.00 50.12 387 TYR A CA 1
ATOM 3132 C C . TYR A 1 387 ? -1.003 -5.866 -12.313 1.00 50.12 387 TYR A C 1
ATOM 3134 O O . TYR A 1 387 ? -0.448 -6.961 -12.322 1.00 50.12 387 TYR A O 1
ATOM 3142 N N . TYR A 1 388 ? -0.306 -4.725 -12.268 1.00 55.00 388 TYR A N 1
ATOM 3143 C CA . TYR A 1 388 ? 1.156 -4.610 -12.279 1.00 55.00 388 TYR A CA 1
ATOM 3144 C C . TYR A 1 388 ? 1.719 -3.793 -11.113 1.00 55.00 388 TYR A C 1
ATOM 3146 O O . TYR A 1 388 ? 2.891 -3.415 -11.143 1.00 55.00 388 TYR A O 1
ATOM 3154 N N . ASN A 1 389 ? 0.916 -3.504 -10.086 1.00 66.31 389 ASN A N 1
ATOM 3155 C CA . ASN A 1 389 ? 1.394 -2.746 -8.939 1.00 66.31 389 ASN A CA 1
ATOM 3156 C C . ASN A 1 389 ? 2.184 -3.647 -7.994 1.00 66.31 389 ASN A C 1
ATOM 3158 O O . ASN A 1 389 ? 1.719 -4.175 -6.988 1.00 66.31 389 ASN A O 1
ATOM 3162 N N . SER A 1 390 ? 3.428 -3.841 -8.397 1.00 85.12 390 SER A N 1
ATOM 3163 C CA . SER A 1 390 ? 4.465 -4.485 -7.628 1.00 85.12 390 SER A CA 1
ATOM 3164 C C . SER A 1 390 ? 5.034 -3.496 -6.609 1.00 85.12 390 SER A C 1
ATOM 3166 O O . SER A 1 390 ? 5.477 -2.422 -7.014 1.00 85.12 390 SER A O 1
ATOM 3168 N N . LEU A 1 391 ? 5.063 -3.833 -5.321 1.00 91.94 391 LEU A N 1
ATOM 3169 C CA . LEU A 1 391 ? 5.660 -2.968 -4.302 1.00 91.94 391 LEU A CA 1
ATOM 3170 C C . LEU A 1 391 ? 7.184 -3.086 -4.293 1.00 91.94 391 LEU A C 1
ATOM 3172 O O . LEU A 1 391 ? 7.756 -4.130 -4.606 1.00 91.94 391 LEU A O 1
ATOM 3176 N N . ILE A 1 392 ? 7.835 -1.992 -3.903 1.00 93.75 392 ILE A N 1
ATOM 3177 C CA . ILE A 1 392 ? 9.268 -1.981 -3.613 1.00 93.75 392 ILE A CA 1
ATOM 3178 C C . ILE A 1 392 ? 9.457 -2.590 -2.225 1.00 93.75 392 ILE A C 1
ATOM 3180 O O . ILE A 1 392 ? 8.793 -2.186 -1.267 1.00 93.75 392 ILE A O 1
ATOM 3184 N N . LEU A 1 393 ? 10.359 -3.559 -2.127 1.00 94.12 393 LEU A N 1
ATOM 3185 C CA . LEU A 1 393 ? 10.665 -4.243 -0.878 1.00 94.12 393 LEU A CA 1
ATOM 3186 C C . LEU A 1 393 ? 11.841 -3.613 -0.148 1.00 94.12 393 LEU A C 1
ATOM 3188 O O . LEU A 1 393 ? 12.722 -3.003 -0.759 1.00 94.12 393 LEU A O 1
ATOM 3192 N N . GLU A 1 394 ? 11.869 -3.808 1.166 1.00 92.94 394 GLU A N 1
ATOM 3193 C CA . GLU A 1 394 ? 12.914 -3.283 2.040 1.00 92.94 394 GLU A CA 1
ATOM 3194 C C . GLU A 1 394 ? 14.289 -3.868 1.693 1.00 92.94 394 GLU A C 1
ATOM 3196 O O . GLU A 1 394 ? 15.297 -3.195 1.873 1.00 92.94 394 GLU A O 1
ATOM 3201 N N . SER A 1 395 ? 14.348 -5.064 1.091 1.00 92.56 395 SER A N 1
ATOM 3202 C CA . SER A 1 395 ? 15.591 -5.650 0.573 1.00 92.56 395 SER A CA 1
ATOM 3203 C C . SER A 1 395 ? 16.286 -4.822 -0.513 1.00 92.56 395 SER A C 1
ATOM 3205 O O . SER A 1 395 ? 17.459 -5.071 -0.778 1.00 92.56 395 SER A O 1
ATOM 3207 N N . CYS A 1 396 ? 15.594 -3.892 -1.184 1.00 89.88 396 CYS A N 1
ATOM 3208 C CA . CYS A 1 396 ? 16.224 -3.063 -2.210 1.00 89.88 396 CYS A CA 1
ATOM 3209 C C . CYS A 1 396 ? 17.083 -1.950 -1.601 1.00 89.88 396 CYS A C 1
ATOM 3211 O O . CYS A 1 396 ? 18.277 -1.875 -1.865 1.00 89.88 396 CYS A O 1
ATOM 3213 N N . ASN A 1 397 ? 16.458 -1.089 -0.796 1.00 90.56 397 ASN A N 1
ATOM 3214 C CA . ASN A 1 397 ? 17.084 0.075 -0.179 1.00 90.56 397 ASN A CA 1
ATOM 3215 C C . ASN A 1 397 ? 16.479 0.274 1.214 1.00 90.56 397 ASN A C 1
ATOM 3217 O O . ASN A 1 397 ? 15.522 1.043 1.348 1.00 90.56 397 ASN A O 1
ATOM 3221 N N . PRO A 1 398 ? 16.998 -0.434 2.237 1.00 92.00 398 PRO A N 1
ATOM 3222 C CA . PRO A 1 398 ? 16.466 -0.348 3.588 1.00 92.00 398 PRO A CA 1
ATOM 3223 C C . PRO A 1 398 ? 16.461 1.098 4.080 1.00 92.00 398 PRO A C 1
ATOM 3225 O O . PRO A 1 398 ? 17.488 1.779 4.019 1.00 92.00 398 PRO A O 1
ATOM 3228 N N . PHE A 1 399 ? 15.330 1.568 4.602 1.00 91.44 399 PHE A N 1
ATOM 3229 C CA . PHE A 1 399 ? 15.189 2.956 5.037 1.00 91.44 399 PHE A CA 1
ATOM 3230 C C . PHE A 1 399 ? 16.194 3.314 6.137 1.00 91.44 399 PHE A C 1
ATOM 3232 O O . PHE A 1 399 ? 16.776 4.395 6.131 1.00 91.44 399 PHE A O 1
ATOM 3239 N N . GLU A 1 400 ? 16.477 2.370 7.034 1.00 89.44 400 GLU A N 1
ATOM 3240 C CA . GLU A 1 400 ? 17.460 2.551 8.105 1.00 89.44 400 GLU A CA 1
ATOM 3241 C C . GLU A 1 400 ? 18.874 2.819 7.565 1.00 89.44 400 GLU A C 1
ATOM 3243 O O . GLU A 1 400 ? 19.628 3.569 8.179 1.00 89.44 400 GLU A O 1
ATOM 3248 N N . ASN A 1 401 ? 19.240 2.285 6.394 1.00 91.00 401 ASN A N 1
ATOM 3249 C CA . ASN A 1 401 ? 20.539 2.573 5.776 1.00 91.00 401 ASN A CA 1
ATOM 3250 C C . ASN A 1 401 ? 20.625 4.000 5.222 1.00 91.00 401 ASN A C 1
ATOM 3252 O O . ASN A 1 401 ? 21.722 4.554 5.123 1.00 91.00 401 ASN A O 1
ATOM 3256 N N . LEU A 1 402 ? 19.478 4.584 4.865 1.00 87.31 402 LEU A N 1
ATOM 3257 C CA . LEU A 1 402 ? 19.378 5.983 4.480 1.00 87.31 402 LEU A CA 1
ATOM 3258 C C . LEU A 1 402 ? 19.435 6.881 5.718 1.00 87.31 402 LEU A C 1
ATOM 3260 O O . LEU A 1 402 ? 20.187 7.850 5.726 1.00 87.31 402 LEU A O 1
ATOM 3264 N N . THR A 1 403 ? 18.662 6.578 6.764 1.00 87.12 403 THR A N 1
ATOM 3265 C CA . THR A 1 403 ? 18.478 7.525 7.871 1.00 87.12 403 THR A CA 1
ATOM 3266 C C . THR A 1 403 ? 19.461 7.399 9.012 1.00 87.12 403 THR A C 1
ATOM 3268 O O . THR A 1 403 ? 19.735 8.408 9.653 1.00 87.12 403 THR A O 1
ATOM 3271 N N . LYS A 1 404 ? 20.061 6.230 9.258 1.00 87.25 404 LYS A N 1
ATOM 3272 C CA . LYS A 1 404 ? 20.993 6.033 10.381 1.00 87.25 404 LYS A CA 1
ATOM 3273 C C . LYS A 1 404 ? 22.130 7.059 10.396 1.00 87.25 404 LYS A C 1
ATOM 3275 O O . LYS A 1 404 ? 22.508 7.543 11.459 1.00 87.25 404 LYS A O 1
ATOM 3280 N N . GLU A 1 405 ? 22.626 7.437 9.222 1.00 83.25 405 GLU A N 1
ATOM 3281 C CA . GLU A 1 405 ? 23.681 8.444 9.068 1.00 83.25 405 GLU A CA 1
ATOM 3282 C C . GLU A 1 405 ? 23.234 9.868 9.433 1.00 83.25 405 GLU A C 1
ATOM 3284 O O . GLU A 1 405 ? 24.056 10.705 9.821 1.00 83.25 405 GLU A O 1
ATOM 3289 N N . PHE A 1 406 ? 21.934 10.142 9.347 1.00 85.19 406 PHE A N 1
ATOM 3290 C CA . PHE A 1 406 ? 21.336 11.426 9.684 1.00 85.19 406 PHE A CA 1
ATOM 3291 C C . PHE A 1 406 ? 20.841 11.434 11.138 1.00 85.19 406 PHE A C 1
ATOM 3293 O O . PHE A 1 406 ? 21.221 12.302 11.916 1.00 85.19 406 PHE A O 1
ATOM 3300 N N . SER A 1 407 ? 20.077 10.435 11.570 1.00 76.62 407 SER A N 1
ATOM 3301 C CA . SER A 1 407 ? 19.366 10.457 12.855 1.00 76.62 407 SER A CA 1
ATOM 3302 C C . SER A 1 407 ? 20.292 10.426 14.081 1.00 76.62 407 SER A C 1
ATOM 3304 O O . SER A 1 407 ? 19.987 11.035 15.105 1.00 76.62 407 SER A O 1
ATOM 3306 N N . LEU A 1 408 ? 21.464 9.780 13.992 1.00 70.94 408 LEU A N 1
ATOM 3307 C CA . LEU A 1 408 ? 22.376 9.596 15.135 1.00 70.94 408 LEU A CA 1
ATOM 3308 C C . LEU A 1 408 ? 23.014 10.892 15.668 1.00 70.94 408 LEU A C 1
ATOM 3310 O O . LEU A 1 408 ? 23.526 10.905 16.786 1.00 70.94 408 LEU A O 1
ATOM 3314 N N . ASN A 1 409 ? 22.991 11.982 14.895 1.00 70.75 409 ASN A N 1
ATOM 3315 C CA . ASN A 1 409 ? 23.776 13.187 15.182 1.00 70.75 409 ASN A CA 1
ATOM 3316 C C . ASN A 1 409 ? 22.923 14.437 15.474 1.00 70.75 409 ASN A C 1
ATOM 3318 O O . ASN A 1 409 ? 23.451 15.556 15.494 1.00 70.75 409 ASN A O 1
ATOM 3322 N N . GLY A 1 410 ? 21.606 14.284 15.667 1.00 78.12 410 GLY A N 1
ATOM 3323 C CA . GLY A 1 410 ? 20.685 15.398 15.910 1.00 78.12 410 GLY A CA 1
ATOM 3324 C C . GLY A 1 410 ? 20.808 16.491 14.839 1.00 78.12 410 GLY A C 1
ATOM 3325 O O . GLY A 1 410 ? 20.695 16.225 13.645 1.00 78.12 410 GLY A O 1
ATOM 3326 N N . ARG A 1 411 ? 21.118 17.733 15.240 1.00 82.25 411 ARG A N 1
ATOM 3327 C CA . ARG A 1 411 ? 21.269 18.868 14.306 1.00 82.25 411 ARG A CA 1
ATOM 3328 C C . ARG A 1 411 ? 22.358 18.660 13.243 1.00 82.25 411 ARG A C 1
ATOM 3330 O O . ARG A 1 411 ? 22.173 19.093 12.111 1.00 82.25 411 ARG A O 1
ATOM 3337 N N . ASN A 1 412 ? 23.469 18.002 13.577 1.00 83.12 412 ASN A N 1
ATOM 3338 C CA . ASN A 1 412 ? 24.521 17.698 12.595 1.00 83.12 412 ASN A CA 1
ATOM 3339 C C . ASN A 1 412 ? 24.030 16.685 11.550 1.00 83.12 412 ASN A C 1
ATOM 3341 O O . ASN A 1 412 ? 24.428 16.740 10.390 1.00 83.12 412 ASN A O 1
ATOM 3345 N N . GLY A 1 413 ? 23.113 15.809 11.955 1.00 84.25 413 GLY A N 1
ATOM 3346 C CA . GLY A 1 413 ? 22.380 14.907 11.081 1.00 84.25 413 GLY A CA 1
ATOM 3347 C C . GLY A 1 413 ? 21.581 15.613 9.998 1.00 84.25 413 GLY A C 1
ATOM 3348 O O . GLY A 1 413 ? 21.713 15.301 8.816 1.00 84.25 413 GLY A O 1
ATOM 3349 N N . LEU A 1 414 ? 20.805 16.622 10.405 1.00 84.12 414 LEU A N 1
ATOM 3350 C CA . LEU A 1 414 ? 20.038 17.480 9.497 1.00 84.12 414 LEU A CA 1
ATOM 3351 C C . LEU A 1 414 ? 20.938 18.208 8.492 1.00 84.12 414 LEU A C 1
ATOM 3353 O O . LEU A 1 414 ? 20.610 18.272 7.311 1.00 84.12 414 LEU A O 1
ATOM 3357 N N . ILE A 1 415 ? 22.094 18.708 8.943 1.00 88.00 415 ILE A N 1
ATOM 3358 C CA . ILE A 1 415 ? 23.083 19.342 8.059 1.00 88.00 415 ILE A CA 1
ATOM 3359 C C . ILE A 1 415 ? 23.604 18.326 7.034 1.00 88.00 415 ILE A C 1
ATOM 3361 O O . ILE A 1 415 ? 23.573 18.608 5.839 1.00 88.00 415 ILE A O 1
ATOM 3365 N N . LYS A 1 416 ? 24.002 17.122 7.471 1.00 89.88 416 LYS A N 1
ATOM 3366 C CA . LYS A 1 416 ? 24.479 16.049 6.578 1.00 89.88 416 LYS A CA 1
ATOM 3367 C C . LYS A 1 416 ? 23.407 15.629 5.561 1.00 89.88 416 LYS A C 1
ATOM 3369 O O . LYS A 1 416 ? 23.727 15.399 4.395 1.00 89.88 416 LYS A O 1
ATOM 3374 N N . ARG A 1 417 ? 22.133 15.571 5.970 1.00 90.31 417 ARG A N 1
ATOM 3375 C CA . ARG A 1 417 ? 20.990 15.338 5.069 1.00 90.31 417 ARG A CA 1
ATOM 3376 C C . ARG A 1 417 ? 20.899 16.428 4.003 1.00 90.31 417 ARG A C 1
ATOM 3378 O O . ARG A 1 417 ? 20.783 16.122 2.817 1.00 90.31 417 ARG A O 1
ATOM 3385 N N . ASP A 1 418 ? 20.931 17.691 4.414 1.00 90.38 418 ASP A N 1
ATOM 3386 C CA . ASP A 1 418 ? 20.806 18.819 3.490 1.00 90.38 418 ASP A CA 1
ATOM 3387 C C . ASP A 1 418 ? 21.991 18.859 2.514 1.00 90.38 418 ASP A C 1
ATOM 3389 O O . ASP A 1 418 ? 21.802 19.071 1.317 1.00 90.38 418 ASP A O 1
ATOM 3393 N N . GLU A 1 419 ? 23.205 18.573 2.990 1.00 93.94 419 GLU A N 1
ATOM 3394 C CA . GLU A 1 419 ? 24.397 18.403 2.155 1.00 93.94 419 GLU A CA 1
ATOM 3395 C C . GLU A 1 419 ? 24.235 17.280 1.127 1.00 93.94 419 GLU A C 1
ATOM 3397 O O . GLU A 1 419 ? 24.550 17.488 -0.045 1.00 93.94 419 GLU A O 1
ATOM 3402 N N . PHE A 1 420 ? 23.694 16.125 1.526 1.00 94.69 420 PHE A N 1
ATOM 3403 C CA . PHE A 1 420 ? 23.428 15.005 0.625 1.00 94.69 420 PHE A CA 1
ATOM 340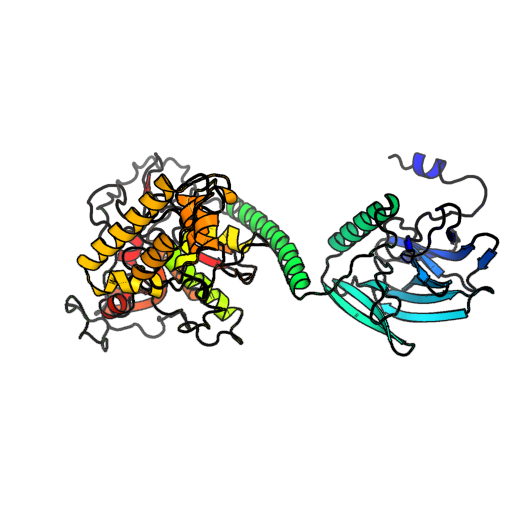4 C C . PHE A 1 420 ? 22.454 15.389 -0.502 1.00 94.69 420 PHE A C 1
ATOM 3406 O O . PHE A 1 420 ? 22.766 15.214 -1.683 1.00 94.69 420 PHE A O 1
ATOM 3413 N N . PHE A 1 421 ? 21.303 15.990 -0.178 1.00 93.44 421 PHE A N 1
ATOM 3414 C CA . PHE A 1 421 ? 20.337 16.409 -1.202 1.00 93.44 421 PHE A CA 1
ATOM 3415 C C . PHE A 1 421 ? 20.843 17.574 -2.063 1.00 93.44 421 PHE A C 1
ATOM 3417 O O . PHE A 1 421 ? 20.568 17.617 -3.266 1.00 93.44 421 PHE A O 1
ATOM 3424 N N . ASN A 1 422 ? 21.612 18.505 -1.493 1.00 95.81 422 ASN A N 1
ATOM 3425 C CA . ASN A 1 422 ? 22.266 19.567 -2.260 1.00 95.81 422 ASN A CA 1
ATOM 3426 C C . ASN A 1 422 ? 23.318 18.997 -3.217 1.00 95.81 422 ASN A C 1
ATOM 3428 O O . ASN A 1 422 ? 23.433 19.457 -4.356 1.00 95.81 422 ASN A O 1
ATOM 3432 N N . TYR A 1 423 ? 24.049 17.968 -2.789 1.00 97.75 423 TYR A N 1
ATOM 3433 C CA . TYR A 1 423 ? 25.007 17.269 -3.632 1.00 97.75 423 TYR A CA 1
ATOM 3434 C C . TYR A 1 423 ? 24.316 16.557 -4.801 1.00 97.75 423 TYR A C 1
ATOM 3436 O O . TYR A 1 423 ? 24.733 16.747 -5.944 1.00 97.75 423 TYR A O 1
ATOM 3444 N N . LEU A 1 424 ? 23.207 15.853 -4.547 1.00 97.44 424 LEU A N 1
ATOM 3445 C CA . LEU A 1 424 ? 22.371 15.243 -5.588 1.00 97.44 424 LEU A CA 1
ATOM 3446 C C . LEU A 1 424 ? 21.872 16.273 -6.612 1.00 97.44 424 LEU A C 1
ATOM 3448 O O . LEU A 1 424 ? 22.021 16.064 -7.816 1.00 97.44 424 LEU A O 1
ATOM 3452 N N . LYS A 1 425 ? 21.333 17.412 -6.154 1.00 97.38 425 LYS A N 1
ATOM 3453 C CA . LYS A 1 425 ? 20.892 18.510 -7.036 1.00 97.38 425 LYS A CA 1
ATOM 3454 C C . LYS A 1 425 ? 22.033 19.053 -7.891 1.00 97.38 425 LYS A C 1
ATOM 3456 O O . LYS A 1 425 ? 21.853 19.292 -9.082 1.00 97.38 425 LYS A O 1
ATOM 3461 N N . ASN A 1 426 ? 23.206 19.244 -7.291 1.00 98.00 426 ASN A N 1
ATOM 3462 C CA . ASN A 1 426 ? 24.389 19.751 -7.979 1.00 98.00 426 ASN A CA 1
ATOM 3463 C C . ASN A 1 426 ? 24.919 18.762 -9.032 1.00 98.00 426 ASN A C 1
ATOM 3465 O O . ASN A 1 426 ? 25.243 19.191 -10.137 1.00 98.00 426 ASN A O 1
ATOM 3469 N N . ILE A 1 427 ? 24.970 17.460 -8.726 1.00 98.00 427 ILE A N 1
ATOM 3470 C CA . ILE A 1 427 ? 25.325 16.423 -9.707 1.00 98.00 427 ILE A CA 1
ATOM 3471 C C . ILE A 1 427 ? 24.323 16.429 -10.862 1.00 98.00 427 ILE A C 1
ATOM 3473 O O . ILE A 1 427 ? 24.737 16.529 -12.015 1.00 98.00 427 ILE A O 1
ATOM 3477 N N . PHE A 1 428 ? 23.020 16.397 -10.569 1.00 98.12 428 PHE A N 1
ATOM 3478 C CA . PHE A 1 428 ? 21.989 16.415 -11.604 1.00 98.12 428 PHE A CA 1
ATOM 3479 C C . PHE A 1 428 ? 22.100 17.657 -12.497 1.00 98.12 428 PHE A C 1
ATOM 3481 O O . PHE A 1 428 ? 22.159 17.536 -13.715 1.00 98.12 428 PHE A O 1
ATOM 3488 N N . GLY A 1 429 ? 22.219 18.854 -11.917 1.00 97.62 429 GLY A N 1
ATOM 3489 C CA . GLY A 1 429 ? 22.341 20.094 -12.689 1.00 97.62 429 GLY A CA 1
ATOM 3490 C C . GLY A 1 429 ? 23.597 20.172 -13.567 1.00 97.62 429 GLY A C 1
ATOM 3491 O O . GLY A 1 429 ? 23.555 20.800 -14.622 1.00 97.62 429 GLY A O 1
ATOM 3492 N N . LYS A 1 430 ? 24.706 19.544 -13.152 1.00 97.56 430 LYS A N 1
ATOM 3493 C CA . LYS A 1 430 ? 25.987 19.580 -13.880 1.00 97.56 430 LYS A CA 1
ATOM 3494 C C . LYS A 1 430 ? 26.151 18.470 -14.912 1.00 97.56 430 LYS A C 1
ATOM 3496 O O . LYS A 1 430 ? 26.787 18.707 -15.934 1.00 97.56 430 LYS A O 1
ATOM 3501 N N . LEU A 1 431 ? 25.664 17.267 -14.612 1.00 97.62 431 LEU A N 1
ATOM 3502 C CA . LEU A 1 431 ? 25.984 16.049 -15.365 1.00 97.62 431 LEU A CA 1
ATOM 3503 C C . LEU A 1 431 ? 24.808 15.489 -16.172 1.00 97.62 431 LEU A C 1
ATOM 3505 O O . LEU A 1 431 ? 25.008 14.539 -16.925 1.00 97.62 431 LEU A O 1
ATOM 3509 N N . LYS A 1 432 ? 23.598 16.041 -16.024 1.00 97.56 432 LYS A N 1
ATOM 3510 C CA . LYS A 1 432 ? 22.422 15.592 -16.775 1.00 97.56 432 LYS A CA 1
ATOM 3511 C C . LYS A 1 432 ? 22.631 15.742 -18.282 1.00 97.56 432 LYS A C 1
ATOM 3513 O O . LYS A 1 432 ? 22.899 16.837 -18.773 1.00 97.56 432 LYS A O 1
ATOM 3518 N N . ASP A 1 433 ? 22.379 14.658 -19.006 1.00 97.69 433 ASP A N 1
ATOM 3519 C CA . ASP A 1 433 ? 22.304 14.616 -20.466 1.00 97.69 433 ASP A CA 1
ATOM 3520 C C . ASP A 1 433 ? 21.241 13.589 -20.871 1.00 97.69 433 ASP A C 1
ATOM 3522 O O . ASP A 1 433 ? 21.169 12.521 -20.275 1.00 97.69 433 ASP A O 1
ATOM 3526 N N . GLY A 1 434 ? 20.407 13.893 -21.869 1.00 95.44 434 GLY A N 1
ATOM 3527 C CA . GLY A 1 434 ? 19.356 12.975 -22.324 1.00 95.44 434 GLY A CA 1
ATOM 3528 C C . GLY A 1 434 ? 19.880 11.680 -22.960 1.00 95.44 434 GLY A C 1
ATOM 3529 O O . GLY A 1 434 ? 19.108 10.739 -23.133 1.00 95.44 434 GLY A O 1
ATOM 3530 N N . ASP A 1 435 ? 21.170 11.617 -23.305 1.00 95.62 435 ASP A N 1
ATOM 3531 C CA . ASP A 1 435 ? 21.831 10.449 -23.883 1.00 95.62 435 ASP A CA 1
ATOM 3532 C C . ASP A 1 435 ? 22.834 9.823 -22.898 1.00 95.62 435 ASP A C 1
ATOM 3534 O O . ASP A 1 435 ? 23.835 10.431 -22.513 1.00 95.62 435 ASP A O 1
ATOM 3538 N N . LEU A 1 436 ? 22.596 8.554 -22.544 1.00 96.12 436 LEU A N 1
ATOM 3539 C CA . LEU A 1 436 ? 23.420 7.778 -21.614 1.00 96.12 436 LEU A CA 1
ATOM 3540 C C . LEU A 1 436 ? 24.903 7.725 -22.023 1.00 96.12 436 LEU A C 1
ATOM 3542 O O . LEU A 1 436 ? 25.777 7.679 -21.156 1.00 96.12 436 LEU A O 1
ATOM 3546 N N . VAL A 1 437 ? 25.195 7.734 -23.329 1.00 96.56 437 VAL A N 1
ATOM 3547 C CA . VAL A 1 437 ? 26.564 7.629 -23.863 1.00 96.56 437 VAL A CA 1
ATOM 3548 C C . VAL A 1 437 ? 27.365 8.912 -23.621 1.00 96.56 437 VAL A C 1
ATOM 3550 O O . VAL A 1 437 ? 28.589 8.863 -23.507 1.00 96.56 437 VAL A O 1
ATOM 3553 N N . LYS A 1 438 ? 26.690 10.060 -23.500 1.00 96.81 438 LYS A N 1
ATOM 3554 C CA . LYS A 1 438 ? 27.329 11.368 -23.280 1.00 96.81 438 LYS A CA 1
ATOM 3555 C C . LYS A 1 438 ? 27.643 11.646 -21.815 1.00 96.81 438 LYS A C 1
ATOM 3557 O O . LYS A 1 438 ? 28.470 12.511 -21.518 1.00 96.81 438 LYS A O 1
ATOM 3562 N N . ILE A 1 439 ? 27.024 10.905 -20.900 1.00 95.88 439 ILE A N 1
ATOM 3563 C CA . ILE A 1 439 ? 27.288 11.033 -19.470 1.00 95.88 439 ILE A CA 1
ATOM 3564 C C . ILE A 1 439 ? 28.679 10.458 -19.184 1.00 95.88 439 ILE A C 1
ATOM 3566 O O . ILE A 1 439 ? 28.961 9.280 -19.438 1.00 95.88 439 ILE A O 1
ATOM 3570 N N . LYS A 1 440 ? 29.563 11.313 -18.660 1.00 94.94 440 LYS A N 1
ATOM 3571 C CA . LYS A 1 440 ? 30.955 10.977 -18.320 1.00 94.94 440 LYS A CA 1
ATOM 3572 C C . LYS A 1 440 ? 31.028 9.886 -17.251 1.00 94.94 440 LYS A C 1
ATOM 3574 O O . LYS A 1 440 ? 30.017 9.472 -16.695 1.00 94.94 440 LYS A O 1
ATOM 3579 N N . ASP A 1 441 ? 32.228 9.371 -17.001 1.00 96.25 441 ASP A N 1
ATOM 3580 C CA . ASP A 1 441 ? 32.466 8.537 -15.822 1.00 96.25 441 ASP A CA 1
ATOM 3581 C C . ASP A 1 441 ? 31.975 9.268 -14.554 1.00 96.25 441 ASP A C 1
ATOM 3583 O O . ASP A 1 441 ? 32.130 10.483 -14.459 1.00 96.25 441 ASP A O 1
ATOM 3587 N N . CYS A 1 442 ? 31.334 8.533 -13.642 1.00 96.94 442 CYS A N 1
ATOM 3588 C CA . CYS A 1 442 ? 30.732 9.065 -12.414 1.00 96.94 442 CYS A CA 1
ATOM 3589 C C . CYS A 1 442 ? 31.243 8.321 -11.169 1.00 96.94 442 CYS A C 1
ATOM 3591 O O . CYS A 1 442 ? 30.520 8.194 -10.181 1.00 96.94 442 CYS A O 1
ATOM 3593 N N . SER A 1 443 ? 32.434 7.719 -11.253 1.00 97.69 443 SER A N 1
ATOM 3594 C CA . SER A 1 443 ? 33.007 6.920 -10.165 1.00 97.69 443 SER A CA 1
ATOM 3595 C C . SER A 1 443 ? 33.205 7.752 -8.892 1.00 97.69 443 SER A C 1
ATOM 3597 O O . SER A 1 443 ? 32.781 7.319 -7.820 1.00 97.69 443 SER A O 1
ATOM 3599 N N . ASP A 1 444 ? 33.720 8.979 -9.024 1.00 97.81 444 ASP A N 1
ATOM 3600 C CA . ASP A 1 444 ? 33.914 9.911 -7.905 1.00 97.81 444 ASP A CA 1
ATOM 3601 C C . ASP A 1 444 ? 32.575 10.300 -7.252 1.00 97.81 444 ASP A C 1
ATOM 3603 O O . ASP A 1 444 ? 32.451 10.351 -6.025 1.00 97.81 444 ASP A O 1
ATOM 3607 N N . GLU A 1 445 ? 31.536 10.552 -8.060 1.00 98.12 445 GLU A N 1
ATOM 3608 C CA . GLU A 1 445 ? 30.199 10.854 -7.552 1.00 98.12 445 GLU A CA 1
ATOM 3609 C C . GLU A 1 445 ? 29.588 9.675 -6.799 1.00 98.12 445 GLU A C 1
ATOM 3611 O O . GLU A 1 445 ? 28.976 9.870 -5.749 1.00 98.12 445 GLU A O 1
ATOM 3616 N N . VAL A 1 446 ? 29.761 8.455 -7.310 1.00 97.88 446 VAL A N 1
ATOM 3617 C CA . VAL A 1 446 ? 29.280 7.233 -6.657 1.00 97.88 446 VAL A CA 1
ATOM 3618 C C . VAL A 1 446 ? 29.983 7.011 -5.320 1.00 97.88 446 VAL A C 1
ATOM 3620 O O . VAL A 1 446 ? 29.305 6.764 -4.321 1.00 97.88 446 VAL A O 1
ATOM 3623 N N . GLU A 1 447 ? 31.313 7.132 -5.275 1.00 97.44 447 GLU A N 1
ATOM 3624 C CA . GLU A 1 447 ? 32.086 7.011 -4.034 1.00 97.44 447 GLU A CA 1
ATOM 3625 C C . GLU A 1 447 ? 31.589 8.019 -2.993 1.00 97.44 447 GLU A C 1
ATOM 3627 O O . GLU A 1 447 ? 31.283 7.658 -1.853 1.00 97.44 447 GLU A O 1
ATOM 3632 N N . LYS A 1 448 ? 31.400 9.275 -3.408 1.00 97.06 448 LYS A N 1
ATOM 3633 C CA . LYS A 1 448 ? 30.916 10.326 -2.516 1.00 97.06 448 LYS A CA 1
ATOM 3634 C C . LYS A 1 448 ? 29.474 10.108 -2.053 1.00 97.06 448 LYS A C 1
ATOM 3636 O O . LYS A 1 448 ? 29.181 10.362 -0.887 1.00 97.06 448 LYS A O 1
ATOM 3641 N N . LEU A 1 449 ? 28.570 9.633 -2.913 1.00 96.50 449 LEU A N 1
ATOM 3642 C CA . LEU A 1 449 ? 27.196 9.298 -2.513 1.00 96.50 449 LEU A CA 1
ATOM 3643 C C . LEU A 1 449 ? 27.168 8.168 -1.476 1.00 96.50 449 LEU A C 1
ATOM 3645 O O . LEU A 1 449 ? 26.454 8.277 -0.480 1.00 96.50 449 LEU A O 1
ATOM 3649 N N . ASN A 1 450 ? 27.981 7.129 -1.670 1.00 95.44 450 ASN A N 1
ATOM 3650 C CA . ASN A 1 450 ? 28.094 6.013 -0.729 1.00 95.44 450 ASN A CA 1
ATOM 3651 C C . ASN A 1 450 ? 28.771 6.410 0.594 1.00 95.44 450 ASN A C 1
ATOM 3653 O O . ASN A 1 450 ? 28.511 5.798 1.626 1.00 95.44 450 ASN A O 1
ATOM 3657 N N . ALA A 1 451 ? 29.590 7.466 0.600 1.00 94.62 451 ALA A N 1
ATOM 3658 C CA . ALA A 1 451 ? 30.123 8.049 1.832 1.00 94.62 451 ALA A CA 1
ATOM 3659 C C . ALA A 1 451 ? 29.066 8.837 2.636 1.00 94.62 451 ALA A C 1
ATOM 3661 O O . ALA A 1 451 ? 29.207 8.998 3.852 1.00 94.62 451 ALA A O 1
ATOM 3662 N N . TYR A 1 452 ? 28.004 9.335 1.987 1.00 93.75 452 TYR A N 1
ATOM 3663 C CA . TYR A 1 452 ? 26.888 9.975 2.691 1.00 93.75 452 TYR A CA 1
ATOM 3664 C C . TYR A 1 452 ? 25.960 8.953 3.348 1.00 93.75 452 TYR A C 1
ATOM 3666 O O . TYR A 1 452 ? 25.569 9.169 4.497 1.00 93.75 452 TYR A O 1
ATOM 3674 N N . VAL A 1 453 ? 25.588 7.896 2.616 1.00 92.94 453 VAL A N 1
ATOM 3675 C CA . VAL A 1 453 ? 24.550 6.924 3.002 1.00 92.94 453 VAL A CA 1
ATOM 3676 C C . VAL A 1 453 ? 24.917 5.512 2.542 1.00 92.94 453 VAL A C 1
ATOM 3678 O O . VAL A 1 453 ? 25.515 5.329 1.485 1.00 92.94 453 VAL A O 1
ATOM 3681 N N . ASN A 1 454 ? 24.501 4.489 3.291 1.00 91.75 454 ASN A N 1
ATOM 3682 C CA . ASN A 1 454 ? 24.863 3.094 3.017 1.00 91.75 454 ASN A CA 1
ATOM 3683 C C . ASN A 1 454 ? 23.892 2.406 2.028 1.00 91.75 454 ASN A C 1
ATOM 3685 O O . ASN A 1 454 ? 23.311 1.364 2.335 1.00 91.75 454 ASN A O 1
ATOM 3689 N N . LEU A 1 455 ? 23.671 3.015 0.857 1.00 89.31 455 LEU A N 1
ATOM 3690 C CA . LEU A 1 455 ? 22.745 2.510 -0.175 1.00 89.31 455 LEU A CA 1
ATOM 3691 C C . LEU A 1 455 ? 23.440 1.849 -1.380 1.00 89.31 455 LEU A C 1
ATOM 3693 O O . LEU A 1 455 ? 22.767 1.431 -2.315 1.00 89.31 455 LEU A O 1
ATOM 3697 N N . ASN A 1 456 ? 24.772 1.708 -1.355 1.00 93.31 456 ASN A N 1
ATOM 3698 C CA . ASN A 1 456 ? 25.562 1.013 -2.385 1.00 93.31 456 ASN A CA 1
ATOM 3699 C C . ASN A 1 456 ? 25.213 1.431 -3.827 1.00 93.31 456 ASN A C 1
ATOM 3701 O O . ASN A 1 456 ? 25.047 0.589 -4.715 1.00 93.31 456 ASN A O 1
ATOM 3705 N N . PHE A 1 457 ? 25.109 2.737 -4.076 1.00 95.38 457 PHE A N 1
ATOM 3706 C CA . PHE A 1 457 ? 24.933 3.273 -5.420 1.00 95.38 457 PHE A CA 1
ATOM 3707 C C . PHE A 1 457 ? 26.021 2.743 -6.351 1.00 95.38 457 PHE A C 1
ATOM 3709 O O . PHE A 1 457 ? 27.176 2.578 -5.952 1.00 95.38 457 PHE A O 1
ATOM 3716 N N . ASN A 1 458 ? 25.654 2.512 -7.610 1.00 96.38 458 ASN A N 1
ATOM 3717 C CA . ASN A 1 458 ? 26.586 2.100 -8.647 1.00 96.38 458 ASN A CA 1
ATOM 3718 C C . ASN A 1 458 ? 26.508 3.038 -9.860 1.00 96.38 458 ASN A C 1
ATOM 3720 O O . ASN A 1 458 ? 25.533 3.767 -10.071 1.00 96.38 458 ASN A O 1
ATOM 3724 N N . GLN A 1 459 ? 27.557 2.998 -10.679 1.00 97.19 459 GLN A N 1
ATOM 3725 C CA . GLN A 1 459 ? 27.709 3.898 -11.817 1.00 97.19 459 GLN A CA 1
ATOM 3726 C C . GLN A 1 459 ? 26.591 3.744 -12.854 1.00 97.19 459 GLN A C 1
ATOM 3728 O O . GLN A 1 459 ? 26.134 4.737 -13.419 1.00 97.19 459 GLN A O 1
ATOM 3733 N N . LYS A 1 460 ? 26.133 2.513 -13.107 1.00 97.38 460 LYS A N 1
ATOM 3734 C CA . LYS A 1 460 ? 25.087 2.235 -14.096 1.00 97.38 460 LYS A CA 1
ATOM 3735 C C . LYS A 1 460 ? 23.770 2.904 -13.691 1.00 97.38 460 LYS A C 1
ATOM 3737 O O . LYS A 1 460 ? 23.164 3.588 -14.520 1.00 97.38 460 LYS A O 1
ATOM 3742 N N . THR A 1 461 ? 23.354 2.753 -12.433 1.00 97.06 461 THR A N 1
ATOM 3743 C CA . THR A 1 461 ? 22.138 3.380 -11.887 1.00 97.06 461 THR A CA 1
ATOM 3744 C C . THR A 1 461 ? 22.237 4.902 -11.937 1.00 97.06 461 THR A C 1
ATOM 3746 O O . THR A 1 461 ? 21.331 5.552 -12.456 1.00 97.06 461 THR A O 1
ATOM 3749 N N . LEU A 1 462 ? 23.353 5.480 -11.465 1.00 97.94 462 LEU A N 1
ATOM 3750 C CA . LEU A 1 462 ? 23.536 6.936 -11.433 1.00 97.94 462 LEU A CA 1
ATOM 3751 C C . LEU A 1 462 ? 23.506 7.539 -12.842 1.00 97.94 462 LEU A C 1
ATOM 3753 O O . LEU A 1 462 ? 22.788 8.509 -13.077 1.00 97.94 462 LEU A O 1
ATOM 3757 N N . LYS A 1 463 ? 24.217 6.935 -13.801 1.00 97.94 463 LYS A N 1
ATOM 3758 C CA . LYS A 1 463 ? 24.170 7.363 -15.204 1.00 97.94 463 LYS A CA 1
ATOM 3759 C C . LYS A 1 463 ? 22.758 7.284 -15.774 1.00 97.94 463 LYS A C 1
ATOM 3761 O O . LYS A 1 463 ? 22.300 8.225 -16.408 1.00 97.94 463 LYS A O 1
ATOM 3766 N N . THR A 1 464 ? 22.043 6.192 -15.509 1.00 97.75 464 THR A N 1
ATOM 3767 C CA . THR A 1 464 ? 20.654 6.033 -15.962 1.00 97.75 464 THR A CA 1
ATOM 3768 C C . THR A 1 464 ? 19.746 7.103 -15.355 1.00 97.75 464 THR A C 1
ATOM 3770 O O . THR A 1 464 ? 18.926 7.685 -16.064 1.00 97.75 464 THR A O 1
ATOM 3773 N N . ALA A 1 465 ? 19.915 7.425 -14.073 1.00 98.00 465 ALA A N 1
ATOM 3774 C CA . ALA A 1 465 ? 19.178 8.494 -13.408 1.00 98.00 465 ALA A CA 1
ATOM 3775 C C . ALA A 1 465 ? 19.483 9.873 -14.011 1.00 98.00 465 ALA A C 1
ATOM 3777 O O . ALA A 1 465 ? 18.570 10.668 -14.229 1.00 98.00 465 ALA A O 1
ATOM 3778 N N . LEU A 1 466 ? 20.745 10.151 -14.342 1.00 98.38 466 LEU A N 1
ATOM 3779 C CA . LEU A 1 466 ? 21.178 11.408 -14.962 1.00 98.38 466 LEU A CA 1
ATOM 3780 C C . LEU A 1 466 ? 20.595 11.640 -16.371 1.00 98.38 466 LEU A C 1
ATOM 3782 O O . LEU A 1 466 ? 20.621 12.773 -16.845 1.00 98.38 466 LEU A O 1
ATOM 3786 N N . THR A 1 467 ? 19.998 10.621 -17.006 1.00 97.88 467 THR A N 1
ATOM 3787 C CA . THR A 1 467 ? 19.258 10.788 -18.276 1.00 97.88 467 THR A CA 1
ATOM 3788 C C . THR A 1 467 ? 17.870 11.404 -18.132 1.00 97.88 467 THR A C 1
ATOM 3790 O O . THR A 1 467 ? 17.215 11.730 -19.125 1.00 97.88 467 THR A O 1
ATOM 3793 N N . LYS A 1 468 ? 17.366 11.534 -16.902 1.00 97.56 468 LYS A N 1
ATOM 3794 C CA . LYS A 1 468 ? 15.967 11.889 -16.665 1.00 97.56 468 LYS A CA 1
ATOM 3795 C C . LYS A 1 468 ? 15.690 13.374 -16.852 1.00 97.56 468 LYS A C 1
ATOM 3797 O O . LYS A 1 468 ? 16.544 14.227 -16.628 1.00 97.56 468 LYS A O 1
ATOM 3802 N N . LYS A 1 469 ? 14.459 13.678 -17.281 1.00 95.56 469 LYS A N 1
ATOM 3803 C CA . LYS A 1 469 ? 14.031 15.020 -17.707 1.00 95.56 469 LYS A CA 1
ATOM 3804 C C . LYS A 1 469 ? 14.000 16.049 -16.575 1.00 95.56 469 LYS A C 1
ATOM 3806 O O . LYS A 1 469 ? 14.197 17.231 -16.848 1.00 95.56 469 LYS A O 1
ATOM 3811 N N . ASP A 1 470 ? 13.836 15.629 -15.329 1.00 95.38 470 ASP A N 1
ATOM 3812 C CA . ASP A 1 470 ? 13.795 16.494 -14.150 1.00 95.38 470 ASP A CA 1
ATOM 3813 C C . ASP A 1 470 ? 14.354 15.771 -12.918 1.00 95.38 470 ASP A C 1
ATOM 3815 O O . ASP A 1 470 ? 14.730 14.595 -12.974 1.00 95.38 470 ASP A O 1
ATOM 3819 N N . PHE A 1 471 ? 14.472 16.526 -11.827 1.00 95.44 471 PHE A N 1
ATOM 3820 C CA . PHE A 1 471 ? 15.104 16.053 -10.605 1.00 95.44 471 PHE A CA 1
ATOM 3821 C C . PHE A 1 471 ? 14.288 14.951 -9.918 1.00 95.44 471 PHE A C 1
ATOM 3823 O O . PHE A 1 471 ? 14.873 14.050 -9.326 1.00 95.44 471 PHE A O 1
ATOM 3830 N N . ASP A 1 472 ? 12.965 14.961 -10.048 1.00 94.00 472 ASP A N 1
ATOM 3831 C CA . ASP A 1 472 ? 12.095 14.009 -9.357 1.00 94.00 472 ASP A CA 1
ATOM 3832 C C . ASP A 1 472 ? 12.153 12.632 -10.025 1.00 94.00 472 ASP A C 1
ATOM 3834 O O . ASP A 1 472 ? 12.252 11.609 -9.343 1.00 94.00 472 ASP A O 1
ATOM 3838 N N . HIS A 1 473 ? 12.184 12.594 -11.361 1.00 95.44 473 HIS A N 1
ATOM 3839 C CA . HIS A 1 473 ? 12.456 11.368 -12.115 1.00 95.44 473 HIS A CA 1
ATOM 3840 C C . HIS A 1 473 ? 13.892 10.874 -11.890 1.00 95.44 473 HIS A C 1
ATOM 3842 O O . HIS A 1 473 ? 14.131 9.661 -11.861 1.00 95.44 473 HIS A O 1
ATOM 3848 N N . PHE A 1 474 ? 14.856 11.790 -11.730 1.00 97.56 474 PHE A N 1
ATOM 3849 C CA . PHE A 1 474 ? 16.230 11.447 -11.354 1.00 97.56 474 PHE A CA 1
ATOM 3850 C C . PHE A 1 474 ? 16.265 10.748 -9.993 1.00 97.56 474 PHE A C 1
ATOM 3852 O O . PHE A 1 474 ? 16.813 9.651 -9.909 1.00 97.56 474 PHE A O 1
ATOM 3859 N N . LEU A 1 475 ? 15.634 11.315 -8.958 1.00 95.94 475 LEU A N 1
ATOM 3860 C CA . LEU A 1 475 ? 15.597 10.708 -7.628 1.00 95.94 475 LEU A CA 1
ATOM 3861 C C . LEU A 1 475 ? 14.899 9.348 -7.654 1.00 95.94 475 LEU A C 1
ATOM 3863 O O . LEU A 1 475 ? 15.445 8.378 -7.130 1.00 95.94 475 LEU A O 1
ATOM 3867 N N . PHE A 1 476 ? 13.738 9.248 -8.308 1.00 95.38 476 PHE A N 1
ATOM 3868 C CA . PHE A 1 476 ? 13.037 7.972 -8.442 1.00 95.38 476 PHE A CA 1
ATOM 3869 C C . PHE A 1 476 ? 13.937 6.912 -9.082 1.00 95.38 476 PHE A C 1
ATOM 3871 O O . PHE A 1 476 ? 14.048 5.791 -8.592 1.00 95.38 476 PHE A O 1
ATOM 3878 N N . THR A 1 477 ? 14.607 7.264 -10.180 1.00 96.75 477 THR A N 1
ATOM 3879 C CA . THR A 1 477 ? 15.471 6.324 -10.899 1.00 96.75 477 THR A CA 1
ATOM 3880 C C . THR A 1 477 ? 16.672 5.933 -10.050 1.00 96.75 477 THR A C 1
ATOM 3882 O O . THR A 1 477 ? 16.988 4.749 -9.963 1.00 96.75 477 THR A O 1
ATOM 3885 N N . LEU A 1 478 ? 17.308 6.897 -9.387 1.00 96.94 478 LEU A N 1
ATOM 3886 C CA . LEU A 1 478 ? 18.474 6.658 -8.545 1.00 96.94 478 LEU A CA 1
ATOM 3887 C C . LEU A 1 478 ? 18.159 5.708 -7.384 1.00 96.94 478 LEU A C 1
ATOM 3889 O O . LEU A 1 478 ? 18.949 4.810 -7.109 1.00 96.94 478 LEU A O 1
ATOM 3893 N N . PHE A 1 479 ? 17.016 5.895 -6.721 1.00 95.62 479 PHE A N 1
ATOM 3894 C CA . PHE A 1 479 ? 16.651 5.102 -5.548 1.00 95.62 479 PHE A CA 1
ATOM 3895 C C . PHE A 1 479 ? 15.888 3.818 -5.872 1.00 95.62 479 PHE A C 1
ATOM 3897 O O . PHE A 1 479 ? 15.930 2.891 -5.072 1.00 95.62 479 PHE A O 1
ATOM 3904 N N . PHE A 1 480 ? 15.159 3.735 -6.987 1.00 94.38 480 PHE A N 1
ATOM 3905 C CA . PHE A 1 480 ? 14.160 2.671 -7.155 1.00 94.38 480 PHE A CA 1
ATOM 3906 C C . PHE A 1 480 ? 14.208 1.913 -8.484 1.00 94.38 480 PHE A C 1
ATOM 3908 O O . PHE A 1 480 ? 13.477 0.933 -8.635 1.00 94.38 480 PHE A O 1
ATOM 3915 N N . SER A 1 481 ? 15.029 2.323 -9.460 1.00 92.31 481 SER A N 1
ATOM 3916 C CA . SER A 1 481 ? 15.008 1.686 -10.792 1.00 92.31 481 SER A CA 1
ATOM 3917 C C . SER A 1 481 ? 15.535 0.253 -10.805 1.00 92.31 481 SER A C 1
ATOM 3919 O O . SER A 1 481 ? 14.971 -0.586 -11.502 1.00 92.31 481 SER A O 1
ATOM 3921 N N . ASP A 1 482 ? 16.555 -0.036 -10.000 1.00 92.19 482 ASP A N 1
ATOM 3922 C CA . ASP A 1 482 ? 17.149 -1.371 -9.889 1.00 92.19 482 ASP A CA 1
ATOM 3923 C C . ASP A 1 482 ? 16.486 -2.234 -8.805 1.00 92.19 482 ASP A C 1
ATOM 3925 O O . ASP A 1 482 ? 16.887 -3.375 -8.568 1.00 92.19 482 ASP A O 1
ATOM 3929 N N . CYS A 1 483 ? 15.448 -1.712 -8.146 1.00 91.12 483 CYS A N 1
ATOM 3930 C CA . CYS A 1 483 ? 14.719 -2.477 -7.153 1.00 91.12 483 CYS A CA 1
ATOM 3931 C C . CYS A 1 483 ? 13.932 -3.608 -7.797 1.00 91.12 483 CYS A C 1
ATOM 3933 O O . CYS A 1 483 ? 13.093 -3.390 -8.676 1.00 91.12 483 CYS A O 1
ATOM 3935 N N . LYS A 1 484 ? 14.110 -4.814 -7.250 1.00 83.50 484 LYS A N 1
ATOM 3936 C CA . LYS A 1 484 ? 13.128 -5.875 -7.432 1.00 83.50 484 LYS A CA 1
ATOM 3937 C C . LYS A 1 484 ? 11.801 -5.381 -6.867 1.00 83.50 484 LYS A C 1
ATOM 3939 O O . LYS A 1 484 ? 11.736 -4.922 -5.725 1.00 83.50 484 LYS A O 1
ATOM 3944 N N . ARG A 1 485 ? 10.758 -5.467 -7.680 1.00 86.69 485 ARG A N 1
ATOM 3945 C CA . ARG A 1 485 ? 9.397 -5.204 -7.241 1.00 86.69 485 ARG A CA 1
ATOM 3946 C C . ARG A 1 485 ? 8.662 -6.529 -7.156 1.00 86.69 485 ARG A C 1
ATOM 3948 O O . ARG A 1 485 ? 8.767 -7.336 -8.077 1.00 86.69 485 ARG A O 1
ATOM 3955 N N . GLU A 1 486 ? 7.935 -6.742 -6.072 1.00 83.75 486 GLU A N 1
ATOM 3956 C CA . GLU A 1 486 ? 7.153 -7.962 -5.878 1.00 83.75 486 GLU A CA 1
ATOM 3957 C C . GLU A 1 486 ? 5.675 -7.696 -6.069 1.00 83.75 486 GLU A C 1
ATOM 3959 O O . GLU A 1 486 ? 5.161 -6.660 -5.645 1.00 83.75 486 GLU A O 1
ATOM 3964 N N . LEU A 1 487 ? 4.990 -8.650 -6.697 1.00 82.38 487 LEU A N 1
ATOM 3965 C CA . LEU A 1 487 ? 3.544 -8.594 -6.841 1.00 82.38 487 LEU A CA 1
ATOM 3966 C C . LEU A 1 487 ? 2.905 -8.595 -5.454 1.00 82.38 487 LEU A C 1
ATOM 3968 O O . LEU A 1 487 ? 3.052 -9.536 -4.673 1.00 82.38 487 LEU A O 1
ATOM 3972 N N . PHE A 1 488 ? 2.186 -7.520 -5.157 1.00 81.00 488 PHE A N 1
ATOM 3973 C CA . PHE A 1 488 ? 1.471 -7.391 -3.904 1.00 81.00 488 PHE A CA 1
ATOM 3974 C C . PHE A 1 488 ? 0.206 -8.270 -3.927 1.00 81.00 488 PHE A C 1
ATOM 3976 O O . PHE A 1 488 ? -0.429 -8.368 -4.984 1.00 81.00 488 PHE A O 1
ATOM 3983 N N . PRO A 1 489 ? -0.182 -8.939 -2.818 1.00 79.69 489 PRO A N 1
ATOM 3984 C CA . PRO A 1 489 ? -1.317 -9.847 -2.845 1.00 79.69 489 PRO A CA 1
ATOM 3985 C C . PRO A 1 489 ? -2.594 -9.102 -3.267 1.00 79.69 489 PRO A C 1
ATOM 3987 O O . PRO A 1 489 ? -2.999 -8.152 -2.594 1.00 79.69 489 PRO A O 1
ATOM 3990 N N . PRO A 1 490 ? -3.262 -9.527 -4.357 1.00 78.12 490 PRO A N 1
ATOM 3991 C CA . PRO A 1 490 ? -4.372 -8.769 -4.913 1.00 78.12 490 PRO A CA 1
ATOM 3992 C C . PRO A 1 490 ? -5.628 -8.850 -4.042 1.00 78.12 490 PRO A C 1
ATOM 3994 O O . PRO A 1 490 ? -5.767 -9.712 -3.157 1.00 78.12 490 PRO A O 1
ATOM 3997 N N . GLY A 1 491 ? -6.608 -8.025 -4.415 1.00 77.31 491 GLY A N 1
ATOM 3998 C CA . GLY A 1 491 ? -7.937 -7.931 -3.814 1.00 77.31 491 GLY A CA 1
ATOM 3999 C C . GLY A 1 491 ? -7.858 -7.427 -2.406 1.00 77.31 491 GLY A C 1
ATOM 4000 O O . GLY A 1 491 ? -7.938 -8.174 -1.439 1.00 77.31 491 GLY A O 1
ATOM 4001 N N . PHE A 1 492 ? -7.590 -6.145 -2.361 1.00 86.94 492 PHE A N 1
ATOM 4002 C CA . PHE A 1 492 ? -8.013 -5.277 -1.303 1.00 86.94 492 PHE A CA 1
ATOM 4003 C C . PHE A 1 492 ? -8.472 -3.989 -1.987 1.00 86.94 492 PHE A C 1
ATOM 4005 O O . PHE A 1 492 ? -8.073 -3.688 -3.116 1.00 86.94 492 PHE A O 1
ATOM 4012 N N . SER A 1 493 ? -9.317 -3.234 -1.314 1.00 91.25 493 SER A N 1
ATOM 4013 C CA . SER A 1 493 ? -9.730 -1.898 -1.711 1.00 91.25 493 SER A CA 1
ATOM 4014 C C . SER A 1 493 ? -9.737 -0.993 -0.487 1.00 91.25 493 SER A C 1
ATOM 4016 O O . SER A 1 493 ? -9.723 -1.466 0.657 1.00 91.25 493 SER A O 1
ATOM 4018 N N . ALA A 1 494 ? -9.716 0.316 -0.719 1.00 93.69 494 ALA A N 1
ATOM 4019 C CA . ALA A 1 494 ? -9.866 1.280 0.355 1.00 93.69 494 ALA A CA 1
ATOM 4020 C C . ALA A 1 494 ? -11.338 1.355 0.783 1.00 93.69 494 ALA A C 1
ATOM 4022 O O . ALA A 1 494 ? -12.168 1.933 0.078 1.00 93.69 494 ALA A O 1
ATOM 4023 N N . ALA A 1 495 ? -11.653 0.859 1.980 1.00 94.31 495 ALA A N 1
ATOM 4024 C CA . ALA A 1 495 ? -12.879 1.242 2.668 1.00 94.31 495 ALA A CA 1
ATOM 4025 C C . ALA A 1 495 ? -12.658 2.619 3.304 1.00 94.31 495 ALA A C 1
ATOM 4027 O O . ALA A 1 495 ? -12.120 2.720 4.405 1.00 94.31 495 ALA A O 1
ATOM 4028 N N . ALA A 1 496 ? -13.011 3.672 2.565 1.00 95.19 496 ALA A N 1
ATOM 4029 C CA . ALA A 1 496 ? -12.768 5.062 2.939 1.00 95.19 496 ALA A CA 1
ATOM 4030 C C . ALA A 1 496 ? -14.022 5.742 3.512 1.00 95.19 496 ALA A C 1
ATOM 4032 O O . ALA A 1 496 ? -15.127 5.595 2.989 1.00 95.19 496 ALA A O 1
ATOM 4033 N N . PHE A 1 497 ? -13.834 6.529 4.569 1.00 95.50 497 PHE A N 1
ATOM 4034 C CA . PHE A 1 497 ? -14.858 7.354 5.202 1.00 95.50 497 PHE A CA 1
ATOM 4035 C C . PHE A 1 497 ? -14.251 8.679 5.700 1.00 95.50 497 PHE A C 1
ATOM 4037 O O . PHE A 1 497 ? -13.135 8.667 6.202 1.00 95.50 497 PHE A O 1
ATOM 4044 N N . PRO A 1 498 ? -14.960 9.815 5.655 1.00 95.62 498 PRO A N 1
ATOM 4045 C CA . PRO A 1 498 ? -16.195 10.023 4.916 1.00 95.62 498 PRO A CA 1
ATOM 4046 C C . PRO A 1 498 ? -15.969 9.903 3.405 1.00 95.62 498 PRO A C 1
ATOM 4048 O O . PRO A 1 498 ? -14.845 10.027 2.917 1.00 95.62 498 PRO A O 1
ATOM 4051 N N . LEU A 1 499 ? -17.048 9.659 2.668 1.00 89.81 499 LEU A N 1
ATOM 4052 C CA . LEU A 1 499 ? -17.051 9.807 1.216 1.00 89.81 499 LEU A CA 1
ATOM 4053 C C . LEU A 1 499 ? -17.082 11.294 0.845 1.00 89.81 499 LEU A C 1
ATOM 4055 O O . LEU A 1 499 ? -17.412 12.157 1.671 1.00 89.81 499 LEU A O 1
ATOM 4059 N N . ASP A 1 500 ? -16.756 11.598 -0.410 1.00 81.69 500 ASP A N 1
ATOM 4060 C CA . ASP A 1 500 ? -16.910 12.950 -0.937 1.00 81.69 500 ASP A CA 1
ATOM 4061 C C . ASP A 1 500 ? -18.337 13.451 -0.698 1.00 81.69 500 ASP A C 1
ATOM 4063 O O . ASP A 1 500 ? -19.296 12.686 -0.737 1.00 81.69 500 ASP A O 1
ATOM 4067 N N . SER A 1 501 ? -18.472 14.746 -0.406 1.00 79.88 501 SER A N 1
ATOM 4068 C CA . SER A 1 501 ? -19.718 15.440 -0.033 1.00 79.88 501 SER A CA 1
ATOM 4069 C C . SER A 1 501 ? -20.346 15.124 1.332 1.00 79.88 501 SER A C 1
ATOM 4071 O O . SER A 1 501 ? -21.200 15.895 1.772 1.00 79.88 501 SER A O 1
ATOM 4073 N N . MET A 1 502 ? -19.919 14.082 2.052 1.00 85.38 502 MET A N 1
ATOM 4074 C CA . MET A 1 502 ? -20.470 13.833 3.387 1.00 85.38 502 MET A CA 1
ATOM 4075 C C . MET A 1 502 ? -20.030 14.928 4.371 1.00 85.38 502 MET A C 1
ATOM 4077 O O . MET A 1 502 ? -18.866 15.340 4.395 1.00 85.38 502 MET A O 1
ATOM 4081 N N . ASN A 1 503 ? -20.973 15.375 5.201 1.00 89.12 503 ASN A N 1
ATOM 4082 C CA . ASN A 1 503 ? -20.708 16.217 6.361 1.00 89.12 503 ASN A CA 1
ATOM 4083 C C . ASN A 1 503 ? -20.875 15.361 7.620 1.00 89.12 503 ASN A C 1
ATOM 4085 O O . ASN A 1 503 ? -21.983 14.922 7.922 1.00 89.12 503 ASN A O 1
ATOM 4089 N N . VAL A 1 504 ? -19.770 15.073 8.303 1.00 92.88 504 VAL A N 1
ATOM 4090 C CA . VAL A 1 504 ? -19.724 14.123 9.422 1.00 92.88 504 VAL A CA 1
ATOM 4091 C C . VAL A 1 504 ? -19.101 14.771 10.649 1.00 92.88 504 VAL A C 1
ATOM 4093 O O . VAL A 1 504 ? -18.262 15.667 10.535 1.00 92.88 504 VAL A O 1
ATOM 4096 N N . SER A 1 505 ? -19.515 14.312 11.826 1.00 94.81 505 SER A N 1
ATOM 4097 C CA . SER A 1 505 ? -18.982 14.784 13.103 1.00 94.81 505 SER A CA 1
ATOM 4098 C C . SER A 1 505 ? -17.720 14.007 13.522 1.00 94.81 505 SER A C 1
ATOM 4100 O O . SER A 1 505 ? -17.490 12.889 13.046 1.00 94.81 505 SER A O 1
ATOM 4102 N N . PRO A 1 506 ? -16.914 14.535 14.463 1.00 95.38 506 PRO A N 1
ATOM 4103 C CA . PRO A 1 506 ? -15.846 13.767 15.110 1.00 95.38 506 PRO A CA 1
ATOM 4104 C C . PRO A 1 506 ? -16.325 12.447 15.738 1.00 95.38 506 PRO A C 1
ATOM 4106 O O . PRO A 1 506 ? -15.611 11.447 15.693 1.00 95.38 506 PRO A O 1
ATOM 4109 N N . ASP A 1 507 ? -17.550 12.409 16.271 1.00 96.81 507 ASP A N 1
ATOM 4110 C CA . ASP A 1 507 ? -18.136 11.180 16.818 1.00 96.81 507 ASP A CA 1
ATOM 4111 C C . ASP A 1 507 ? -18.394 10.128 15.734 1.00 96.81 507 ASP A C 1
ATOM 4113 O O . ASP A 1 507 ? -18.251 8.929 15.984 1.00 96.81 507 ASP A O 1
ATOM 4117 N N . ASP A 1 508 ? -18.750 10.549 14.519 1.00 96.75 508 ASP A N 1
ATOM 4118 C CA . ASP A 1 508 ? -18.921 9.632 13.391 1.00 96.75 508 ASP A CA 1
ATOM 4119 C C . ASP A 1 508 ? -17.576 9.053 12.945 1.00 96.75 508 ASP A C 1
ATOM 4121 O O . ASP A 1 508 ? -17.481 7.845 12.723 1.00 96.75 508 ASP A O 1
ATOM 4125 N N . VAL A 1 509 ? -16.517 9.871 12.915 1.00 97.88 509 VAL A N 1
ATOM 4126 C CA . VAL A 1 509 ? -15.135 9.407 12.695 1.00 97.88 509 VAL A CA 1
ATOM 4127 C C . VAL A 1 509 ? -14.748 8.357 13.742 1.00 97.88 509 VAL A C 1
ATOM 4129 O O . VAL A 1 509 ? -14.334 7.254 13.378 1.00 97.88 509 VAL A O 1
ATOM 4132 N N . LYS A 1 510 ? -14.979 8.636 15.033 1.00 98.38 510 LYS A N 1
ATOM 4133 C CA . LYS A 1 510 ? -14.712 7.696 16.135 1.00 98.38 510 LYS A CA 1
ATOM 4134 C C . LYS A 1 510 ? -15.448 6.364 15.951 1.00 98.38 510 LYS A C 1
ATOM 4136 O O . LYS A 1 510 ? -14.850 5.294 16.090 1.00 98.38 510 LYS A O 1
ATOM 4141 N N . LYS A 1 511 ? -16.740 6.406 15.602 1.00 98.25 511 LYS A N 1
ATOM 4142 C CA . LYS A 1 511 ? -17.552 5.201 15.343 1.00 98.25 511 LYS A CA 1
ATOM 4143 C C . LYS A 1 511 ? -17.014 4.384 14.168 1.00 98.25 511 LYS A C 1
ATOM 4145 O O . LYS A 1 511 ? -17.022 3.156 14.248 1.00 98.25 511 LYS A O 1
ATOM 4150 N N . GLN A 1 512 ? -16.540 5.030 13.102 1.00 98.19 512 GLN A N 1
ATOM 4151 C CA . GLN A 1 512 ? -15.993 4.331 11.934 1.00 98.19 512 GLN A CA 1
ATOM 4152 C C . GLN A 1 512 ? -14.622 3.714 12.208 1.00 98.19 512 GLN A C 1
ATOM 4154 O O . GLN A 1 512 ? -14.388 2.574 11.812 1.00 98.19 512 GLN A O 1
ATOM 4159 N N . ILE A 1 513 ? -13.759 4.386 12.977 1.00 98.56 513 ILE A N 1
ATOM 4160 C CA . ILE A 1 513 ? -12.519 3.775 13.478 1.00 98.56 513 ILE A CA 1
ATOM 4161 C C . ILE A 1 513 ? -12.851 2.518 14.295 1.00 98.56 513 ILE A C 1
ATOM 4163 O O . ILE A 1 513 ? -12.314 1.439 14.040 1.00 98.56 513 ILE A O 1
ATOM 4167 N N . LEU A 1 514 ? -13.802 2.615 15.232 1.00 98.44 514 LEU A N 1
ATOM 4168 C CA . LEU A 1 514 ? -14.221 1.474 16.049 1.00 98.44 514 LEU A CA 1
ATOM 4169 C C . LEU A 1 514 ? -14.825 0.336 15.208 1.00 98.44 514 LEU A C 1
ATOM 4171 O O . LEU A 1 514 ? -14.629 -0.835 15.538 1.00 98.44 514 LEU A O 1
ATOM 4175 N N . LYS A 1 515 ? -15.541 0.654 14.122 1.00 98.06 515 LYS A N 1
ATOM 4176 C CA . LYS A 1 515 ? -16.050 -0.337 13.164 1.00 98.06 515 LYS A CA 1
ATOM 4177 C C . LYS A 1 515 ? -14.899 -1.117 12.522 1.00 98.06 515 LYS A C 1
ATOM 4179 O O . LYS A 1 515 ? -14.930 -2.343 12.573 1.00 98.06 515 LYS A O 1
ATOM 4184 N N . GLY A 1 516 ? -13.881 -0.436 11.988 1.00 97.62 516 GLY A N 1
ATOM 4185 C CA . GLY A 1 516 ? -12.705 -1.086 11.395 1.00 97.62 516 GLY A CA 1
ATOM 4186 C C . GLY A 1 516 ? -11.975 -2.003 12.386 1.00 97.62 516 GLY A C 1
ATOM 4187 O O . GLY A 1 516 ? -11.723 -3.172 12.089 1.00 97.62 516 GLY A O 1
ATOM 4188 N N . LEU A 1 517 ? -11.757 -1.527 13.617 1.00 98.50 517 LEU A N 1
ATOM 4189 C CA . LEU A 1 517 ? -11.118 -2.320 14.674 1.00 98.50 517 LEU A CA 1
ATOM 4190 C C . LEU A 1 517 ? -11.926 -3.570 15.057 1.00 98.50 517 LEU A C 1
ATOM 4192 O O . LEU A 1 517 ? -11.352 -4.643 15.233 1.00 98.50 517 LEU A O 1
ATOM 4196 N N . LYS A 1 518 ? -13.260 -3.467 15.149 1.00 97.75 518 LYS A N 1
ATOM 4197 C CA . LYS A 1 518 ? -14.149 -4.615 15.424 1.00 97.75 518 LYS A CA 1
ATOM 4198 C C . LYS A 1 518 ? -14.133 -5.668 14.313 1.00 97.75 518 LYS A C 1
ATOM 4200 O O . LYS A 1 518 ? -14.390 -6.834 14.593 1.00 97.75 518 LYS A O 1
ATOM 4205 N N . LEU A 1 519 ? -13.800 -5.278 13.083 1.00 96.62 519 LEU A N 1
ATOM 4206 C CA . LEU A 1 519 ? -13.574 -6.194 11.959 1.00 96.62 519 LEU A CA 1
ATOM 4207 C C . LEU A 1 519 ? -12.173 -6.834 11.983 1.00 96.62 519 LEU A C 1
ATOM 4209 O O . LEU A 1 519 ? -11.808 -7.554 11.055 1.00 96.62 519 LEU A O 1
ATOM 4213 N N . GLY A 1 520 ? -11.370 -6.567 13.018 1.00 97.38 520 GLY A N 1
ATOM 4214 C CA . GLY A 1 520 ? -9.996 -7.053 13.119 1.00 97.38 520 GLY A CA 1
ATOM 4215 C C . GLY A 1 520 ? -9.048 -6.372 12.131 1.00 97.38 520 GLY A C 1
ATOM 4216 O O . GLY A 1 520 ? -8.044 -6.970 11.741 1.00 97.38 520 GLY A O 1
ATOM 4217 N N . LYS A 1 521 ? -9.362 -5.142 11.700 1.00 97.88 521 LYS A N 1
ATOM 4218 C CA . LYS A 1 521 ? -8.556 -4.373 10.747 1.00 97.88 521 LYS A CA 1
ATOM 4219 C C . LYS A 1 521 ? -7.892 -3.177 11.437 1.00 97.88 521 LYS A C 1
ATOM 4221 O O . LYS A 1 521 ? -8.580 -2.449 12.154 1.00 97.88 521 LYS A O 1
ATOM 4226 N N . PRO A 1 522 ? -6.587 -2.936 11.221 1.00 98.50 522 PRO A N 1
ATOM 4227 C CA . PRO A 1 522 ? -5.993 -1.657 11.578 1.00 98.50 522 PRO A CA 1
ATOM 4228 C C . PRO A 1 522 ? -6.569 -0.558 10.679 1.00 98.50 522 PRO A C 1
ATOM 4230 O O . PRO A 1 522 ? -6.872 -0.796 9.507 1.00 98.50 522 PRO A O 1
ATOM 4233 N N . VAL A 1 523 ? -6.723 0.640 11.234 1.00 98.69 523 VAL A N 1
ATOM 4234 C CA . VAL A 1 523 ? -7.379 1.765 10.563 1.00 98.69 523 VAL A CA 1
ATOM 4235 C C . VAL A 1 523 ? -6.360 2.864 10.300 1.00 98.69 523 VAL A C 1
ATOM 4237 O O . VAL A 1 523 ? -5.821 3.449 11.232 1.00 98.69 523 VAL A O 1
ATOM 4240 N N . LEU A 1 524 ? -6.091 3.157 9.035 1.00 98.56 524 LEU A N 1
ATOM 4241 C CA . LEU A 1 524 ? -5.310 4.310 8.605 1.00 98.56 524 LEU A CA 1
ATOM 4242 C C . LEU A 1 524 ? -6.108 5.597 8.834 1.00 98.56 524 LEU A C 1
ATOM 4244 O O . LEU A 1 524 ? -7.258 5.714 8.410 1.00 98.56 524 LEU A O 1
ATOM 4248 N N . PHE A 1 525 ? -5.469 6.564 9.484 1.00 98.19 525 PHE A N 1
ATOM 4249 C CA . PHE A 1 525 ? -6.005 7.885 9.779 1.00 98.19 525 PHE A CA 1
ATOM 4250 C C . PHE A 1 525 ? -5.106 8.952 9.126 1.00 98.19 525 PHE A C 1
ATOM 4252 O O . PHE A 1 525 ? -4.172 9.433 9.769 1.00 98.19 525 PHE A O 1
ATOM 4259 N N . PRO A 1 526 ? -5.328 9.294 7.840 1.00 95.94 526 PRO A N 1
ATOM 4260 C CA . PRO A 1 526 ? -4.403 10.125 7.064 1.00 95.94 526 PRO A CA 1
ATOM 4261 C C . PRO A 1 526 ? -4.575 11.638 7.269 1.00 95.94 526 PRO A C 1
ATOM 4263 O O . PRO A 1 526 ? -3.750 12.415 6.791 1.00 95.94 526 PRO A O 1
ATOM 4266 N N . SER A 1 527 ? -5.642 12.046 7.958 1.00 93.69 527 SER A N 1
ATOM 4267 C CA . SER A 1 527 ? -6.112 13.432 8.030 1.00 93.69 527 SER A CA 1
ATOM 4268 C C . SER A 1 527 ? -6.147 13.936 9.473 1.00 93.69 527 SER A C 1
ATOM 4270 O O . SER A 1 527 ? -7.148 14.500 9.909 1.00 93.69 527 SER A O 1
ATOM 4272 N N . LEU A 1 528 ? -5.077 13.724 10.242 1.00 96.44 528 LEU A N 1
ATOM 4273 C CA . LEU A 1 528 ? -4.958 14.253 11.602 1.00 96.44 528 LEU A CA 1
ATOM 4274 C C . LEU A 1 528 ? -4.275 15.621 11.580 1.00 96.44 528 LEU A C 1
ATOM 4276 O O . LEU A 1 528 ? -3.179 15.755 11.050 1.00 96.44 528 LEU A O 1
ATOM 4280 N N . CYS A 1 529 ? -4.872 16.636 12.191 1.00 95.94 529 CYS A N 1
ATOM 4281 C CA . CYS A 1 529 ? -4.197 17.905 12.400 1.00 95.94 529 CYS A CA 1
ATOM 4282 C C . CYS A 1 529 ? -3.359 17.870 13.676 1.00 95.94 529 CYS A C 1
ATOM 4284 O O . CYS A 1 529 ? -3.863 17.527 14.743 1.00 95.94 529 CYS A O 1
ATOM 4286 N N . ILE A 1 530 ? -2.085 18.246 13.567 1.00 94.62 530 ILE A N 1
ATOM 4287 C CA . ILE A 1 530 ? -1.160 18.315 14.711 1.00 94.62 530 ILE A CA 1
ATOM 4288 C C . ILE A 1 530 ? -0.729 19.749 15.039 1.00 94.62 530 ILE A C 1
ATOM 4290 O O . ILE A 1 530 ? -0.005 19.972 16.009 1.00 94.62 530 ILE A O 1
ATOM 4294 N N . SER A 1 531 ? -1.174 20.724 14.244 1.00 90.62 531 SER A N 1
ATOM 4295 C CA . SER A 1 531 ? -0.987 22.137 14.560 1.00 90.62 531 SER A CA 1
ATOM 4296 C C . SER A 1 531 ? -1.878 22.559 15.729 1.00 90.62 531 SER A C 1
ATOM 4298 O O . SER A 1 531 ? -3.010 22.106 15.840 1.00 90.62 531 SER A O 1
ATOM 4300 N N . GLN A 1 532 ? -1.371 23.453 16.579 1.00 87.56 532 GLN A N 1
ATOM 4301 C CA . GLN A 1 532 ? -2.122 24.079 17.676 1.00 87.56 53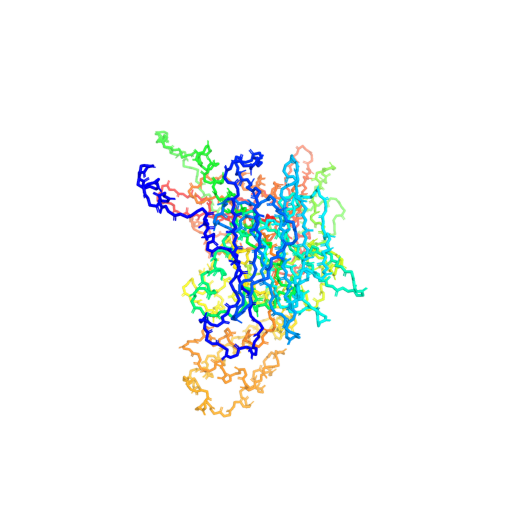2 GLN A CA 1
ATOM 4302 C C . GLN A 1 532 ? -2.500 25.535 17.354 1.00 87.56 532 GLN A C 1
ATOM 4304 O O . GLN A 1 532 ? -2.898 26.298 18.238 1.00 87.56 532 GLN A O 1
ATOM 4309 N N . ASP A 1 533 ? -2.337 25.951 16.095 1.00 82.12 533 ASP A N 1
ATOM 4310 C CA . ASP A 1 533 ? -2.674 27.299 15.661 1.00 82.12 533 ASP A CA 1
ATOM 4311 C C . ASP A 1 533 ? -4.193 27.513 15.761 1.00 82.12 533 ASP A C 1
ATOM 4313 O O . ASP A 1 533 ? -4.986 26.697 15.290 1.00 82.12 533 ASP A O 1
ATOM 4317 N N . LYS A 1 534 ? -4.620 28.657 16.314 1.00 72.38 534 LYS A N 1
ATOM 4318 C CA . LYS A 1 534 ? -6.043 29.052 16.437 1.00 72.38 534 LYS A CA 1
ATOM 4319 C C . LYS A 1 534 ? -6.699 29.441 15.097 1.00 72.38 534 LYS A C 1
ATOM 4321 O O . LYS A 1 534 ? -7.659 30.207 15.076 1.00 72.38 534 LYS A O 1
ATOM 4326 N N . GLY A 1 535 ? -6.139 28.983 13.980 1.00 69.00 535 GLY A N 1
ATOM 4327 C CA . GLY A 1 535 ? -6.634 29.252 12.635 1.00 69.00 535 GLY A CA 1
ATOM 4328 C C . GLY A 1 535 ? -7.731 28.277 12.212 1.00 69.00 535 GLY A C 1
ATOM 4329 O O . GLY A 1 535 ? -7.852 27.174 12.737 1.00 69.00 535 GLY A O 1
ATOM 4330 N N . GLU A 1 536 ? -8.519 28.677 11.213 1.00 70.50 536 GLU A N 1
ATOM 4331 C CA . GLU A 1 536 ? -9.607 27.847 10.678 1.00 70.50 536 GLU A CA 1
ATOM 4332 C C . GLU A 1 536 ? -9.102 26.677 9.806 1.00 70.50 536 GLU A C 1
ATOM 4334 O O . GLU A 1 536 ? -9.849 25.748 9.507 1.00 70.50 536 GLU A O 1
ATOM 4339 N N . GLY A 1 537 ? -7.831 26.706 9.393 1.00 83.56 537 GLY A N 1
ATOM 4340 C CA . GLY A 1 537 ? -7.195 25.676 8.574 1.00 83.56 537 GLY A CA 1
ATOM 4341 C C . GLY A 1 537 ? -6.101 24.929 9.329 1.00 83.56 537 GLY A C 1
ATOM 4342 O O . GLY A 1 537 ? -5.395 25.504 10.156 1.00 83.56 537 GLY A O 1
ATOM 4343 N N . CYS A 1 538 ? -5.932 23.647 9.015 1.00 90.81 538 CYS A N 1
ATOM 4344 C CA . CYS A 1 538 ? -4.825 22.870 9.551 1.00 90.81 538 CYS A CA 1
ATOM 4345 C C . CYS A 1 538 ? -3.513 23.245 8.845 1.00 90.81 538 CYS A C 1
ATOM 4347 O O . CYS A 1 538 ? -3.371 23.000 7.647 1.00 90.81 538 CYS A O 1
ATOM 4349 N N . SER A 1 539 ? -2.544 23.814 9.569 1.00 89.75 539 SER A N 1
ATOM 4350 C CA . SER A 1 539 ? -1.235 24.169 8.993 1.00 89.75 539 SER A CA 1
ATOM 4351 C C . SER A 1 539 ? -0.283 22.973 8.860 1.00 89.75 539 SER A C 1
ATOM 4353 O O . SER A 1 539 ? 0.640 23.014 8.047 1.00 89.75 539 SER A O 1
ATOM 4355 N N . MET A 1 540 ? -0.521 21.895 9.614 1.00 90.31 540 MET A N 1
ATOM 4356 C CA . MET A 1 540 ? 0.298 20.683 9.600 1.00 90.31 540 MET A CA 1
ATOM 4357 C C . MET A 1 540 ? -0.574 19.440 9.798 1.00 90.31 540 MET A C 1
ATOM 4359 O O . MET A 1 540 ? -1.078 19.195 10.897 1.00 90.31 540 MET A O 1
ATOM 4363 N N . SER A 1 541 ? -0.746 18.672 8.721 1.00 93.00 541 SER A N 1
ATOM 4364 C CA . SER A 1 541 ? -1.434 17.378 8.750 1.00 93.00 541 SER A CA 1
ATOM 4365 C C . SER A 1 541 ? -0.448 16.237 8.993 1.00 93.00 541 SER A C 1
ATOM 4367 O O . SER A 1 541 ? 0.728 16.335 8.646 1.00 93.00 541 SER A O 1
ATOM 4369 N N . HIS A 1 542 ? -0.941 15.165 9.600 1.00 95.88 542 HIS A N 1
ATOM 4370 C CA . HIS A 1 542 ? -0.201 13.961 9.939 1.00 95.88 542 HIS A CA 1
ATOM 4371 C C . HIS A 1 542 ? -1.049 12.730 9.631 1.00 95.88 542 HIS A C 1
ATOM 4373 O O . HIS A 1 542 ? -2.278 12.762 9.723 1.00 95.88 542 HIS A O 1
ATOM 4379 N N . SER A 1 543 ? -0.375 11.636 9.301 1.00 96.94 543 SER A N 1
ATOM 4380 C CA . SER A 1 543 ? -0.984 10.333 9.076 1.00 96.94 543 SER A CA 1
ATOM 4381 C C . SER A 1 543 ? -0.469 9.343 10.111 1.00 96.94 543 SER A C 1
ATOM 4383 O O . SER A 1 543 ? 0.722 9.324 10.417 1.00 96.94 543 SER A O 1
ATOM 4385 N N . LEU A 1 544 ? -1.361 8.502 10.628 1.00 98.25 544 LEU A N 1
ATOM 4386 C CA . LEU A 1 544 ? -1.020 7.411 11.542 1.00 98.25 544 LEU A CA 1
ATOM 4387 C C . LEU A 1 544 ? -1.963 6.219 11.360 1.00 98.25 544 LEU A C 1
ATOM 4389 O O . LEU A 1 544 ? -2.911 6.280 10.579 1.00 98.25 544 LEU A O 1
ATOM 4393 N N . VAL A 1 545 ? -1.737 5.136 12.105 1.00 98.69 545 VAL A N 1
ATOM 4394 C CA . VAL A 1 545 ? -2.645 3.981 12.140 1.00 98.69 545 VAL A CA 1
ATOM 4395 C C . VAL A 1 545 ? -3.223 3.805 13.540 1.00 98.69 545 VAL A C 1
ATOM 4397 O O . VAL A 1 545 ? -2.489 3.789 14.522 1.00 98.69 545 VAL A O 1
ATOM 4400 N N . VAL A 1 546 ? -4.535 3.622 13.651 1.00 98.81 546 VAL A N 1
ATOM 4401 C CA . VAL A 1 546 ? -5.200 3.180 14.878 1.00 98.81 546 VAL A CA 1
ATOM 4402 C C . VAL A 1 546 ? -5.253 1.654 14.884 1.00 98.81 546 VAL A C 1
ATOM 4404 O O . VAL A 1 546 ? -5.795 1.029 13.972 1.00 98.81 546 VAL A O 1
ATOM 4407 N N . SER A 1 547 ? -4.675 1.044 15.916 1.00 98.75 547 SER A N 1
ATOM 4408 C CA . SER A 1 547 ? -4.494 -0.409 16.038 1.00 98.75 547 SER A CA 1
ATOM 4409 C C . SER A 1 547 ? -5.161 -1.003 17.278 1.00 98.75 547 SER A C 1
ATOM 4411 O O . SER A 1 547 ? -5.045 -2.200 17.531 1.00 98.75 547 SER A O 1
ATOM 4413 N N . GLY A 1 548 ? -5.880 -0.203 18.061 1.00 98.62 548 GLY A N 1
ATOM 4414 C CA . GLY A 1 548 ? -6.582 -0.699 19.234 1.00 98.62 548 GLY A CA 1
ATOM 4415 C C . GLY A 1 548 ? -7.560 0.304 19.820 1.00 98.62 548 GLY A C 1
ATOM 4416 O O . GLY A 1 548 ? -7.524 1.493 19.513 1.00 98.62 548 GLY A O 1
ATOM 4417 N N . PHE A 1 549 ? -8.438 -0.206 20.669 1.00 98.75 549 PHE A N 1
ATOM 4418 C CA . PHE A 1 549 ? -9.468 0.519 21.391 1.00 98.75 549 PHE A CA 1
ATOM 4419 C C . PHE A 1 549 ? -9.627 -0.084 22.785 1.00 98.75 549 PHE A C 1
ATOM 4421 O O . PHE A 1 549 ? -9.546 -1.299 22.948 1.00 98.75 549 PHE A O 1
ATOM 4428 N N . LYS A 1 550 ? -9.901 0.746 23.785 1.00 98.44 550 LYS A N 1
ATOM 4429 C CA . LYS A 1 550 ? -10.414 0.306 25.083 1.00 98.44 550 LYS A CA 1
ATOM 4430 C C . LYS A 1 550 ? -11.221 1.419 25.730 1.00 98.44 550 LYS A C 1
ATOM 4432 O O . LYS A 1 550 ? -11.057 2.586 25.382 1.00 98.44 550 LYS A O 1
ATOM 4437 N N . GLN A 1 551 ? -12.051 1.066 26.704 1.00 98.62 551 GLN A N 1
ATOM 4438 C CA . GLN A 1 551 ? -12.647 2.050 27.598 1.00 98.62 551 GLN A CA 1
ATOM 4439 C C . GLN A 1 551 ? -11.898 2.074 28.921 1.00 98.62 551 GLN A C 1
ATOM 4441 O O . GLN A 1 551 ? -11.493 1.037 29.449 1.00 98.62 551 GLN A O 1
ATOM 4446 N N . VAL A 1 552 ? -11.754 3.266 29.482 1.00 98.44 552 VAL A N 1
ATOM 4447 C CA . VAL A 1 552 ? -11.187 3.468 30.814 1.00 98.44 552 VAL A CA 1
ATOM 4448 C C . VAL A 1 552 ? -12.155 4.265 31.678 1.00 98.44 552 VAL A C 1
ATOM 4450 O O . VAL A 1 552 ? -13.047 4.942 31.164 1.00 98.44 552 VAL A O 1
ATOM 4453 N N . LYS A 1 553 ? -11.998 4.191 32.998 1.00 98.12 553 LYS A N 1
ATOM 4454 C CA . LYS A 1 553 ? -12.825 4.926 33.956 1.00 98.12 553 LYS A CA 1
ATOM 4455 C C . LYS A 1 553 ? -11.998 5.568 35.063 1.00 98.12 553 LYS A C 1
ATOM 4457 O O . LYS A 1 553 ? -10.980 5.025 35.480 1.00 98.12 553 LYS A O 1
ATOM 4462 N N . ASN A 1 554 ? -12.475 6.700 35.558 1.00 97.19 554 ASN A N 1
ATOM 4463 C CA . ASN A 1 554 ? -12.044 7.300 36.815 1.00 97.19 554 ASN A CA 1
ATOM 4464 C C . ASN A 1 554 ? -13.307 7.709 37.589 1.00 97.19 554 ASN A C 1
ATOM 4466 O O . ASN A 1 554 ? -14.022 8.628 37.182 1.00 97.19 554 ASN A O 1
ATOM 4470 N N . GLY A 1 555 ? -13.635 6.968 38.651 1.00 95.50 555 GLY A N 1
ATOM 4471 C CA . GLY A 1 555 ? -14.935 7.071 39.318 1.00 95.50 555 GLY A CA 1
ATOM 4472 C C . GLY A 1 555 ? -16.089 6.744 38.362 1.00 95.50 555 GLY A C 1
ATOM 4473 O O . GLY A 1 555 ? -16.120 5.668 37.763 1.00 95.50 555 GLY A O 1
ATOM 4474 N N . ASN A 1 556 ? -17.024 7.685 38.203 1.00 96.19 556 ASN A N 1
ATOM 4475 C CA . ASN A 1 556 ? -18.181 7.551 37.306 1.00 96.19 556 ASN A CA 1
ATOM 4476 C C . ASN A 1 556 ? -17.898 8.006 35.864 1.00 96.19 556 ASN A C 1
ATOM 4478 O O . ASN A 1 556 ? -18.710 7.759 34.973 1.00 96.19 556 ASN A O 1
ATOM 4482 N N . THR A 1 557 ? -16.761 8.657 35.620 1.00 96.25 557 THR A N 1
ATOM 4483 C CA . THR A 1 557 ? -16.397 9.159 34.294 1.00 96.25 557 THR A CA 1
ATOM 4484 C C . THR A 1 557 ? -15.763 8.040 33.481 1.00 96.25 557 THR A C 1
ATOM 4486 O O . THR A 1 557 ? -14.792 7.432 33.931 1.00 96.25 557 THR A O 1
ATOM 4489 N N . LYS A 1 558 ? -16.288 7.784 32.279 1.00 97.88 558 LYS A N 1
ATOM 4490 C CA . LYS A 1 558 ? -15.711 6.853 31.300 1.00 97.88 558 LYS A CA 1
ATOM 4491 C C . LYS A 1 558 ? -15.108 7.620 30.131 1.00 97.88 558 LYS A C 1
ATOM 4493 O O . LYS A 1 558 ? -15.610 8.683 29.779 1.00 97.88 558 LYS A O 1
ATOM 4498 N N . LYS A 1 559 ? -14.061 7.060 29.532 1.00 98.06 559 LYS A N 1
ATOM 4499 C CA . LYS A 1 559 ? -13.422 7.582 28.325 1.00 98.06 559 LYS A CA 1
ATOM 4500 C C . LYS A 1 559 ? -13.115 6.464 27.345 1.00 98.06 559 LYS A C 1
ATOM 4502 O O . LYS A 1 559 ? -12.738 5.367 27.759 1.00 98.06 559 LYS A O 1
ATOM 4507 N N . ASP A 1 560 ? -13.242 6.782 26.066 1.00 98.62 560 ASP A N 1
ATOM 4508 C CA . ASP A 1 560 ? -12.765 5.949 24.970 1.00 98.62 560 ASP A CA 1
ATOM 4509 C C . ASP A 1 560 ? -11.285 6.267 24.708 1.00 98.62 560 ASP A C 1
ATOM 4511 O O . ASP A 1 560 ? -10.870 7.428 24.720 1.00 98.62 560 ASP A O 1
ATOM 4515 N N . VAL A 1 561 ? -10.474 5.235 24.487 1.00 98.69 561 VAL A N 1
ATOM 4516 C CA . VAL A 1 561 ? -9.025 5.359 24.288 1.00 98.69 561 VAL A CA 1
ATOM 4517 C C . VAL A 1 561 ? -8.629 4.561 23.057 1.00 98.69 561 VAL A C 1
ATOM 4519 O O . VAL A 1 561 ? -9.015 3.398 22.921 1.00 98.69 561 VAL A O 1
ATOM 4522 N N . PHE A 1 562 ? -7.839 5.165 22.176 1.00 98.81 562 PHE A N 1
ATOM 4523 C CA . PHE A 1 562 ? -7.294 4.511 20.990 1.00 98.81 562 PHE A CA 1
ATOM 4524 C C . PHE A 1 562 ? -5.809 4.211 21.150 1.00 98.81 562 PHE A C 1
ATOM 4526 O O . PHE A 1 562 ? -5.079 5.004 21.737 1.00 98.81 562 PHE A O 1
ATOM 4533 N N . LYS A 1 563 ? -5.359 3.076 20.604 1.00 98.62 563 LYS A N 1
ATOM 4534 C CA . LYS A 1 563 ? -3.935 2.755 20.464 1.00 98.62 563 LYS A CA 1
ATOM 4535 C C . LYS A 1 563 ? -3.443 3.205 19.099 1.00 98.62 563 LYS A C 1
ATOM 4537 O O . LYS A 1 563 ? -3.997 2.789 18.080 1.00 98.62 563 LYS A O 1
ATOM 4542 N N . LEU A 1 564 ? -2.397 4.019 19.083 1.00 98.56 564 LEU A N 1
ATOM 4543 C CA . LEU A 1 564 ? -1.780 4.537 17.870 1.00 98.56 564 LEU A CA 1
ATOM 4544 C C . LEU A 1 564 ? -0.520 3.748 17.513 1.00 98.56 564 LEU A C 1
ATOM 4546 O O . LEU A 1 564 ? 0.335 3.490 18.355 1.00 98.56 564 LEU A O 1
ATOM 4550 N N . HIS A 1 565 ? -0.374 3.440 16.234 1.00 98.31 565 HIS A N 1
ATOM 4551 C CA . HIS A 1 565 ? 0.865 3.035 15.596 1.00 98.31 565 HIS A CA 1
ATOM 4552 C C . HIS A 1 565 ? 1.352 4.236 14.775 1.00 98.31 565 HIS A C 1
ATOM 4554 O O . HIS A 1 565 ? 0.802 4.543 13.715 1.00 98.31 565 HIS A O 1
ATOM 4560 N N . ASN A 1 566 ? 2.340 4.952 15.314 1.00 96.81 566 ASN A N 1
ATOM 4561 C CA . ASN A 1 566 ? 2.840 6.213 14.769 1.00 96.81 566 ASN A CA 1
ATOM 4562 C C . ASN A 1 566 ? 4.212 6.015 14.100 1.00 96.81 566 ASN A C 1
ATOM 4564 O O . ASN A 1 566 ? 4.953 5.094 14.441 1.00 96.81 566 ASN A O 1
ATOM 4568 N N . SER A 1 567 ? 4.553 6.894 13.161 1.00 96.12 567 SER A N 1
ATOM 4569 C CA . SER A 1 567 ? 5.803 6.890 12.398 1.00 96.12 567 SER A CA 1
ATOM 4570 C C . SER A 1 567 ? 6.932 7.675 13.080 1.00 96.12 567 SER A C 1
ATOM 4572 O O . SER A 1 567 ? 7.874 8.105 12.425 1.00 96.12 567 SER A O 1
ATOM 4574 N N . TRP A 1 568 ? 6.868 7.880 14.397 1.00 94.94 568 TRP A N 1
ATOM 4575 C CA . TRP A 1 568 ? 7.911 8.560 15.188 1.00 94.94 568 TRP A CA 1
ATOM 4576 C C . TRP A 1 568 ? 8.761 7.587 16.018 1.00 94.94 568 TRP A C 1
ATOM 4578 O O . TRP A 1 568 ? 9.458 7.976 16.954 1.00 94.94 568 TRP A O 1
ATOM 4588 N N . GLY A 1 569 ? 8.707 6.304 15.657 1.00 93.44 569 GLY A N 1
ATOM 4589 C CA . GLY A 1 569 ? 9.563 5.260 16.196 1.00 93.44 569 GLY A CA 1
ATOM 4590 C C . GLY A 1 569 ? 9.175 4.729 17.583 1.00 93.44 569 GLY A C 1
ATOM 4591 O O . GLY A 1 569 ? 8.282 5.250 18.258 1.00 93.44 569 GLY A O 1
ATOM 4592 N N . PRO A 1 570 ? 9.864 3.663 18.038 1.00 94.19 570 PRO A N 1
ATOM 4593 C CA . PRO A 1 570 ? 9.561 2.989 19.302 1.00 94.19 570 PRO A CA 1
ATOM 4594 C C . PRO A 1 570 ? 9.687 3.891 20.535 1.00 94.19 570 PRO A C 1
ATOM 4596 O O . PRO A 1 570 ? 8.941 3.720 21.498 1.00 94.19 570 PRO A O 1
ATOM 4599 N N . GLU A 1 571 ? 10.610 4.857 20.513 1.00 92.81 571 GLU A N 1
ATOM 4600 C CA . GLU A 1 571 ? 10.820 5.787 21.626 1.00 92.81 571 GLU A CA 1
ATOM 4601 C C . GLU A 1 571 ? 9.587 6.668 21.859 1.00 92.81 571 GLU A C 1
ATOM 4603 O O . GLU A 1 571 ? 9.167 6.848 23.005 1.00 92.81 571 GLU A O 1
ATOM 4608 N N . TRP A 1 572 ? 8.957 7.171 20.788 1.00 95.06 572 TRP A N 1
ATOM 4609 C CA . TRP A 1 572 ? 7.710 7.917 20.928 1.00 95.06 572 TRP A CA 1
ATOM 4610 C C . TRP A 1 572 ? 6.607 7.037 21.507 1.00 95.06 572 TRP A C 1
ATOM 4612 O O . TRP A 1 572 ? 5.894 7.492 22.404 1.00 95.06 572 TRP A O 1
ATOM 4622 N N . GLN A 1 573 ? 6.484 5.781 21.052 1.00 96.06 573 GLN A N 1
ATOM 4623 C CA . GLN A 1 573 ? 5.459 4.878 21.585 1.00 96.06 573 GLN A CA 1
ATOM 4624 C C . GLN A 1 573 ? 5.645 4.691 23.093 1.00 96.06 573 GLN A C 1
ATOM 4626 O O . GLN A 1 573 ? 4.694 4.868 23.849 1.00 96.06 573 GLN A O 1
ATOM 4631 N N . GLN A 1 574 ? 6.871 4.429 23.555 1.00 94.88 574 GLN A N 1
ATOM 4632 C CA . GLN A 1 574 ? 7.170 4.265 24.983 1.00 94.88 574 GLN A CA 1
ATOM 4633 C C . GLN A 1 574 ? 6.834 5.519 25.800 1.00 94.88 574 GLN A C 1
ATOM 4635 O O . GLN A 1 574 ? 6.211 5.419 26.857 1.00 94.88 574 GLN A O 1
ATOM 4640 N N . LYS A 1 575 ? 7.190 6.706 25.293 1.00 93.44 575 LYS A N 1
ATOM 4641 C CA . LYS A 1 575 ? 6.926 7.991 25.960 1.00 93.44 575 LYS A CA 1
ATOM 4642 C C . LYS A 1 575 ? 5.442 8.363 26.050 1.00 93.44 575 LYS A C 1
ATOM 4644 O O . LYS A 1 575 ? 5.077 9.190 26.885 1.00 93.44 575 LYS A O 1
ATOM 4649 N N . ASN A 1 576 ? 4.600 7.759 25.211 1.00 95.62 576 ASN A N 1
ATOM 4650 C CA . ASN A 1 576 ? 3.166 8.041 25.103 1.00 95.62 576 ASN A CA 1
ATOM 4651 C C . ASN A 1 576 ? 2.308 6.823 25.470 1.00 95.62 576 ASN A C 1
ATOM 4653 O O . ASN A 1 576 ? 1.292 6.561 24.831 1.00 95.62 576 ASN A O 1
ATOM 4657 N N . ASN A 1 577 ? 2.728 6.069 26.490 1.00 95.94 577 ASN A N 1
ATOM 4658 C CA . ASN A 1 577 ? 2.022 4.891 26.998 1.00 95.94 577 ASN A CA 1
ATOM 4659 C C . ASN A 1 577 ? 1.688 3.851 25.913 1.00 95.94 577 ASN A C 1
ATOM 4661 O O . ASN A 1 577 ? 0.531 3.488 25.722 1.00 95.94 577 ASN A O 1
ATOM 4665 N N . ASP A 1 578 ? 2.687 3.436 25.133 1.00 96.12 578 ASP A N 1
ATOM 4666 C CA . ASP A 1 578 ? 2.534 2.542 23.969 1.00 96.12 578 ASP A CA 1
ATOM 4667 C C . ASP A 1 578 ? 1.507 3.052 22.932 1.00 96.12 578 ASP A C 1
ATOM 4669 O O . ASP A 1 578 ? 0.885 2.284 22.197 1.00 96.12 578 ASP A O 1
ATOM 4673 N N . GLY A 1 579 ? 1.314 4.374 22.885 1.00 96.94 579 GLY A N 1
ATOM 4674 C CA . GLY A 1 579 ? 0.398 5.053 21.976 1.00 96.94 579 GLY A CA 1
ATOM 4675 C C . GLY A 1 579 ? -1.070 5.053 22.410 1.00 96.94 579 GLY A C 1
ATOM 4676 O O . GLY A 1 579 ? -1.916 5.340 21.567 1.00 96.94 579 GLY A O 1
ATOM 4677 N N . TRP A 1 580 ? -1.409 4.730 23.663 1.00 98.12 580 TRP A N 1
ATOM 4678 C CA . TRP A 1 580 ? -2.789 4.832 24.161 1.00 98.12 580 TRP A CA 1
ATOM 4679 C C . TRP A 1 580 ? -3.174 6.291 24.450 1.00 98.12 580 TRP A C 1
ATOM 4681 O O . TRP A 1 580 ? -2.714 6.875 25.432 1.00 98.12 580 TRP A O 1
ATOM 4691 N N . VAL A 1 581 ? -4.043 6.873 23.618 1.00 98.19 581 VAL A N 1
ATOM 4692 C CA . VAL A 1 581 ? -4.467 8.284 23.693 1.00 98.19 581 VAL A CA 1
ATOM 4693 C C . VAL A 1 581 ? -5.983 8.450 23.790 1.00 98.19 581 VAL A C 1
ATOM 4695 O O . VAL A 1 581 ? -6.745 7.572 23.381 1.00 98.19 581 VAL A O 1
ATOM 4698 N N . ASP A 1 582 ? -6.424 9.594 24.309 1.00 98.44 582 ASP A N 1
ATOM 4699 C CA . ASP A 1 582 ? -7.837 9.987 24.377 1.00 98.44 582 ASP A CA 1
ATOM 4700 C C . ASP A 1 582 ? -8.466 10.043 22.968 1.00 98.44 582 ASP A C 1
ATOM 4702 O O . ASP A 1 582 ? -8.031 10.811 22.104 1.00 98.44 582 ASP A O 1
ATOM 4706 N N . ALA A 1 583 ? -9.476 9.202 22.725 1.00 98.44 583 ALA A N 1
ATOM 4707 C CA . ALA A 1 583 ? -10.079 9.042 21.404 1.00 98.44 583 ALA A CA 1
ATOM 4708 C C . ALA A 1 583 ? -10.861 10.283 20.949 1.00 98.44 583 ALA A C 1
ATOM 4710 O O . ALA A 1 583 ? -10.890 10.581 19.752 1.00 98.44 583 ALA A O 1
ATOM 4711 N N . ASP A 1 584 ? -11.481 11.007 21.885 1.00 97.62 584 ASP A N 1
ATOM 4712 C CA . ASP A 1 584 ? -12.308 12.171 21.570 1.00 97.62 584 ASP A CA 1
ATOM 4713 C C . ASP A 1 584 ? -11.425 13.338 21.129 1.00 97.62 584 ASP A C 1
ATOM 4715 O O . ASP A 1 584 ? -11.675 13.943 20.085 1.00 97.62 584 ASP A O 1
ATOM 4719 N N . ILE A 1 585 ? -10.336 13.592 21.864 1.00 97.00 585 ILE A N 1
ATOM 4720 C CA . ILE A 1 585 ? -9.342 14.615 21.504 1.00 97.00 585 ILE A CA 1
ATOM 4721 C C . ILE A 1 585 ? -8.725 14.300 20.137 1.00 97.00 585 ILE A C 1
ATOM 4723 O O . ILE A 1 585 ? -8.604 15.188 19.290 1.00 97.00 585 ILE A O 1
ATOM 4727 N N . LEU A 1 586 ? -8.377 13.035 19.886 1.00 97.69 586 LEU A N 1
ATOM 4728 C CA . LEU A 1 586 ? -7.821 12.609 18.604 1.00 97.69 586 LEU A CA 1
ATOM 4729 C C . LEU A 1 586 ? -8.791 12.894 17.440 1.00 97.69 586 LEU A C 1
ATOM 4731 O O . LEU A 1 586 ? -8.400 13.509 16.450 1.00 97.69 586 LEU A O 1
ATOM 4735 N N . CYS A 1 587 ? -10.064 12.496 17.559 1.00 97.44 587 CYS A N 1
ATOM 4736 C CA . CYS A 1 587 ? -11.053 12.667 16.486 1.00 97.44 587 CYS A CA 1
ATOM 4737 C C . CYS A 1 587 ? -11.475 14.131 16.289 1.00 97.44 587 CYS A C 1
ATOM 4739 O O . CYS A 1 587 ? -11.766 14.544 15.164 1.00 97.44 587 CYS A O 1
ATOM 4741 N N . GLN A 1 588 ? -11.484 14.944 17.349 1.00 95.31 588 GLN A N 1
ATOM 4742 C CA . GLN A 1 588 ? -11.745 16.386 17.250 1.00 95.31 588 GLN A CA 1
ATOM 4743 C C . GLN A 1 588 ? -10.708 17.108 16.382 1.00 95.31 588 GLN A C 1
ATOM 4745 O O . GLN A 1 588 ? -11.054 18.086 15.714 1.00 95.31 588 GLN A O 1
ATOM 4750 N N . ASN A 1 589 ? -9.481 16.581 16.347 1.00 96.19 589 ASN A N 1
ATOM 4751 C CA . ASN A 1 589 ? -8.368 17.086 15.552 1.00 96.19 589 ASN A CA 1
ATOM 4752 C C . ASN A 1 589 ? -8.343 16.568 14.105 1.00 96.19 589 ASN A C 1
ATOM 4754 O O . ASN A 1 589 ? -7.357 16.768 13.403 1.00 96.19 589 ASN A O 1
ATOM 4758 N N . THR A 1 590 ? -9.409 15.928 13.619 1.00 96.19 590 THR A N 1
ATOM 4759 C CA . THR A 1 590 ? -9.501 15.569 12.195 1.00 96.19 590 THR A CA 1
ATOM 4760 C C . THR A 1 590 ? -9.471 16.828 11.324 1.00 96.19 590 THR A C 1
ATOM 4762 O O . THR A 1 590 ? -10.199 17.786 11.598 1.00 96.19 590 THR A O 1
ATOM 4765 N N . VAL A 1 591 ? -8.653 16.824 10.268 1.00 94.38 591 VAL A N 1
ATOM 4766 C CA . VAL A 1 591 ? -8.522 17.929 9.311 1.00 94.38 591 VAL A CA 1
ATOM 4767 C C . VAL A 1 591 ? -9.878 18.252 8.694 1.00 94.38 591 VAL A C 1
ATOM 4769 O O . VAL A 1 591 ? -10.624 17.372 8.253 1.00 94.38 591 VAL A O 1
ATOM 4772 N N . ARG A 1 592 ? -10.181 19.550 8.653 1.00 91.94 592 ARG A N 1
ATOM 4773 C CA . ARG A 1 592 ? -11.398 20.087 8.052 1.00 91.94 592 ARG A CA 1
ATOM 4774 C C . ARG A 1 592 ? -11.072 20.907 6.815 1.00 91.94 592 ARG A C 1
ATOM 4776 O O . ARG A 1 592 ? -10.134 21.704 6.825 1.00 91.94 592 ARG A O 1
ATOM 4783 N N . THR A 1 593 ? -11.879 20.749 5.777 1.00 89.19 593 THR A N 1
ATOM 4784 C CA . THR A 1 593 ? -11.794 21.507 4.529 1.00 89.19 593 THR A CA 1
ATOM 4785 C C . THR A 1 593 ? -12.958 22.490 4.424 1.00 89.19 593 THR A C 1
ATOM 4787 O O . THR A 1 593 ? -14.088 22.197 4.827 1.00 89.19 593 THR A O 1
ATOM 4790 N N . ASN A 1 594 ? -12.682 23.694 3.913 1.00 88.19 594 ASN A N 1
ATOM 4791 C CA . ASN A 1 594 ? -13.707 24.707 3.678 1.00 88.19 594 ASN A CA 1
ATOM 4792 C C . ASN A 1 594 ? -14.442 24.390 2.366 1.00 88.19 594 ASN A C 1
ATOM 4794 O O . ASN A 1 594 ? -13.848 24.400 1.291 1.00 88.19 594 ASN A O 1
ATOM 4798 N N . SER A 1 595 ? -15.739 24.110 2.460 1.00 82.56 595 SER A N 1
ATOM 4799 C CA . SER A 1 595 ? -16.606 23.758 1.327 1.00 82.56 595 SER A CA 1
ATOM 4800 C C . SER A 1 595 ? -17.326 24.961 0.697 1.00 82.56 595 SER A C 1
ATOM 4802 O O . SER A 1 595 ? -18.226 24.786 -0.123 1.00 82.56 595 SER A O 1
ATOM 4804 N N . GLY A 1 596 ? -17.023 26.188 1.135 1.00 83.56 596 GLY A N 1
ATOM 4805 C CA . GLY A 1 596 ? -17.773 27.404 0.797 1.00 83.56 596 GLY A CA 1
ATOM 4806 C C . GLY A 1 596 ? -19.113 27.535 1.535 1.00 83.56 596 GLY A C 1
ATOM 4807 O O . GLY A 1 596 ? -19.597 28.645 1.726 1.00 83.56 596 GLY A O 1
ATOM 4808 N N . LYS A 1 597 ? -19.688 26.420 2.011 1.00 80.75 597 LYS A N 1
ATOM 4809 C CA . LYS A 1 597 ? -20.879 26.366 2.882 1.00 80.75 597 LYS A CA 1
ATOM 4810 C C . LYS A 1 597 ? -20.536 26.138 4.361 1.00 80.75 597 LYS A C 1
ATOM 4812 O O . LYS A 1 597 ? -21.427 25.892 5.166 1.00 80.75 597 LYS A O 1
ATOM 4817 N N . GLY A 1 598 ? -19.248 26.177 4.702 1.00 84.88 598 GLY A N 1
ATOM 4818 C CA . GLY A 1 598 ? -18.718 25.863 6.027 1.00 84.88 598 GLY A CA 1
ATOM 4819 C C . GLY A 1 598 ? -17.606 24.816 5.977 1.00 84.88 598 GLY A C 1
ATOM 4820 O O . GLY A 1 598 ? -17.206 24.348 4.905 1.00 84.88 598 GLY A O 1
ATOM 4821 N N . TYR A 1 599 ? -17.109 24.450 7.154 1.00 86.06 599 TYR A N 1
ATOM 4822 C CA . TYR A 1 599 ? -16.059 23.449 7.323 1.00 86.06 599 TYR A CA 1
ATOM 4823 C C . TYR A 1 599 ? -16.661 22.053 7.450 1.00 86.06 599 TYR A C 1
ATOM 4825 O O . TYR A 1 599 ? -17.604 21.853 8.212 1.00 86.06 599 TYR A O 1
ATOM 4833 N N . ARG A 1 600 ? -16.083 21.082 6.744 1.00 90.94 600 ARG A N 1
ATOM 4834 C CA . ARG A 1 600 ? -16.419 19.659 6.880 1.00 90.94 600 ARG A CA 1
ATOM 4835 C C . ARG A 1 600 ? -15.156 18.833 7.070 1.00 90.94 600 ARG A C 1
ATOM 4837 O O . ARG A 1 600 ? -14.084 19.266 6.663 1.00 90.94 600 ARG A O 1
ATOM 4844 N N . ILE A 1 601 ? -15.280 17.655 7.670 1.00 93.19 601 ILE A N 1
ATOM 4845 C CA . ILE A 1 601 ? -14.179 16.687 7.739 1.00 93.19 601 ILE A CA 1
ATOM 4846 C C . ILE A 1 601 ? -13.835 16.203 6.325 1.00 93.19 601 ILE A C 1
ATOM 4848 O O . ILE A 1 601 ? -14.737 15.930 5.530 1.00 93.19 601 ILE A O 1
ATOM 4852 N N . ASP A 1 602 ? -12.539 16.135 6.020 1.00 91.31 602 ASP A N 1
ATOM 4853 C CA . ASP A 1 602 ? -12.057 15.776 4.687 1.00 91.31 602 ASP A CA 1
ATOM 4854 C C . ASP A 1 602 ? -12.387 14.322 4.315 1.00 91.31 602 ASP A C 1
ATOM 4856 O O . ASP A 1 602 ? -12.485 13.453 5.192 1.00 91.31 602 ASP A O 1
ATOM 4860 N N . SER A 1 603 ? -12.572 14.039 3.023 1.00 92.62 603 SER A N 1
ATOM 4861 C CA . SER A 1 603 ? -12.872 12.674 2.573 1.00 92.62 603 SER A CA 1
ATOM 4862 C C . SER A 1 603 ? -11.693 11.728 2.808 1.00 92.62 603 SER A C 1
ATOM 4864 O O . SER A 1 603 ? -10.536 12.134 2.883 1.00 92.62 603 SER A O 1
ATOM 4866 N N . GLY A 1 604 ? -11.995 10.444 3.022 1.00 94.62 604 GLY A N 1
ATOM 4867 C CA . GLY A 1 604 ? -10.971 9.434 3.302 1.00 94.62 604 GLY A CA 1
ATOM 4868 C C . GLY A 1 604 ? -10.195 9.653 4.606 1.00 94.62 604 GLY A C 1
ATOM 4869 O O . GLY A 1 604 ? -9.103 9.115 4.755 1.00 94.62 604 GLY A O 1
ATOM 4870 N N . SER A 1 605 ? -10.746 10.398 5.568 1.00 96.62 605 SER A N 1
ATOM 4871 C CA . SER A 1 605 ? -10.143 10.579 6.897 1.00 96.62 605 SER A CA 1
ATOM 4872 C C . SER A 1 605 ? -10.047 9.283 7.716 1.00 96.62 605 SER A C 1
ATOM 4874 O O . SER A 1 605 ? -9.347 9.240 8.710 1.00 96.62 605 SER A O 1
ATOM 4876 N N . VAL A 1 606 ? -10.729 8.210 7.342 1.00 98.19 606 VAL A N 1
ATOM 4877 C CA . VAL A 1 606 ? -10.691 6.897 7.991 1.00 98.19 606 VAL A CA 1
ATOM 4878 C C . VAL A 1 606 ? -10.638 5.860 6.884 1.00 98.19 606 VAL A C 1
ATOM 4880 O O . VAL A 1 606 ? -11.541 5.814 6.051 1.00 98.19 606 VAL A O 1
ATOM 4883 N N . ILE A 1 607 ? -9.588 5.041 6.854 1.00 98.12 607 ILE A N 1
ATOM 4884 C CA . ILE A 1 607 ? -9.392 4.035 5.807 1.00 98.12 607 ILE A CA 1
ATOM 4885 C C . ILE A 1 607 ? -8.994 2.698 6.429 1.00 98.12 607 ILE A C 1
ATOM 4887 O O . ILE A 1 607 ? -8.130 2.642 7.297 1.00 98.12 607 ILE A O 1
ATOM 4891 N N . TRP A 1 608 ? -9.559 1.593 5.956 1.00 97.94 608 TRP A N 1
ATOM 4892 C CA . TRP A 1 608 ? -8.994 0.257 6.173 1.00 97.94 608 TRP A CA 1
ATOM 4893 C C . TRP A 1 608 ? -9.045 -0.562 4.882 1.00 97.94 608 TRP A C 1
ATOM 4895 O O . TRP A 1 608 ? -9.680 -0.166 3.904 1.00 97.94 608 TRP A O 1
ATOM 4905 N N . LEU A 1 609 ? -8.339 -1.693 4.870 1.00 95.69 609 LEU A N 1
ATOM 4906 C CA . LEU A 1 609 ? -8.252 -2.576 3.706 1.00 95.69 609 LEU A CA 1
ATOM 4907 C C . LEU A 1 609 ? -9.374 -3.622 3.741 1.00 95.69 609 LEU A C 1
ATOM 4909 O O . LEU A 1 609 ? -9.421 -4.454 4.659 1.00 95.69 609 LEU A O 1
ATOM 4913 N N . ASP A 1 610 ? -10.248 -3.581 2.735 1.00 88.62 610 ASP A N 1
ATOM 4914 C CA . ASP A 1 610 ? -11.361 -4.521 2.537 1.00 88.62 610 ASP A CA 1
ATOM 4915 C C . ASP A 1 610 ? -11.015 -5.516 1.408 1.00 88.62 610 ASP A C 1
ATOM 4917 O O . ASP A 1 610 ? -10.606 -5.038 0.352 1.00 88.62 610 ASP A O 1
ATOM 4921 N N . PRO A 1 611 ? -11.057 -6.849 1.626 1.00 79.56 611 PRO A N 1
ATOM 4922 C CA . PRO A 1 611 ? -10.462 -7.876 0.747 1.00 79.56 611 PRO A CA 1
ATOM 4923 C C . PRO A 1 611 ? -11.196 -8.196 -0.572 1.00 79.56 611 PRO A C 1
ATOM 4925 O O . PRO A 1 611 ? -12.326 -7.708 -0.763 1.00 79.56 611 PRO A O 1
#

Radius of gyration: 33.46 Å; chai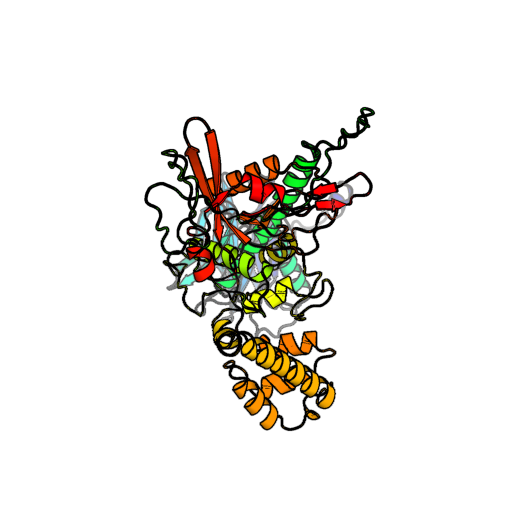ns: 1; bounding box: 72×77×92 Å

Foldseek 3Di:
DDPVVVVVVPDDDDQFPQLVAQFEAEDPPPPDDPVQDKGKGKRFDPVAWDAEPVRWIFTFIWIWIDGVVDIATAPGTARATPDNLQFQHKYWYQDPVRWIWIWGWGDDDHQFTWIWIFIADPHHTDDIDTQDGRFNKQTRKFWADDDPNWTKIWIAGQVQQFTWIWTDDPNHIDIDTLAHHHPVRSSVLSVVLVVCVVVVVHSTSYPDDPPPPVLVNVVVVLVVQVVVVVVVVVVVVVCCVVPVQPPCPPPPVPPPPCPPLQFADALQAFAAEPPFDCPQAPDRDPDHWHFDPPFKFFQPQFAAFAACAPWAAQLLQQLQRQLLSVQCVVVVVQAVHNNDHDQVSRFASVQSQQQFQPDPPDHLFHDTPDPDGDDSQVSQACLQNPSPNFTFTCVQFPVCQQQVLQRVPVPVSVVLVVVLVVLLVVCLVPQADLDLVSRDFCPVVQVVNCVSTVNNFDRVQQSVLSNDPDSRSSVSSRRPVPTDTHRRRHDKHKPKPPAPPRFDDLVVVLVVCVVCSVVSWKKKQFFFANDRDSDPFRPDGGIWIFRMWTWIDDVPDIFIWTQISGNNHPSVCSNRSNRTRGSSSRSSRGGWDQPVVGTGRDIRSIITIHD